Protein 7E9Y (pdb70)

Organism: Thermus thermophilus (strain ATCC 27634 / DSM 579 / HB8) (NCBI:txid300852)

Secondary structure (DSSP, 8-state):
--EEEEEEESSPTTSHHHHHHHHHHHHHHHHTTTSEEEEEE-TTSSS-GGGHHHHHHHTSSSEEE-BGGGGTTT-GGGGGSS--TTS--SHHHHHHHHHHSSHHHHHHHHHHTTTEEEEEEE------EEESS---SGGGGTT-EEE--SHHHHHHHHHTT-EEE---GGGHHHHHHTTSSS----EEEEEEGGGTEEEEEEEEEEEBTTS-EEEEEEEEEEEESS-S--PPPPSEEEEEEEEEE--TT--SSEEEEEEEEEEE---TT---GGGGGSS-EEEEEEEEEEETTEEEEEEEEEEEETTTTEEEEEEEETTSS-SS-GGGGTTT--GGG-B--GGGGGG-HHHHTTTT-EEEEEEEEETTS-EEEEEEEEEEETTEEEEEEEEEEES--TTSTTTTT-B-S-----EEEE-S-HHHHHHTTHHHH--EEEE--TT-S-SS-SS--EEEEEEHHHHHHS-HHHHHHHHHHHHHHHHHHHHHHHHHHHHHHHHHHHTT-EEEE--HHHHHHHHHHHHHHHHHHHTTSHHHHHHHHHHHHHHHHTTS--SGGGTT---

Structure (mmCIF, N/CA/C/O backbone):
data_7E9Y
#
_entry.id   7E9Y
#
_cell.length_a   102.217
_cell.length_b   104.983
_cell.length_c   138.748
_cell.angle_alpha   90.000
_cell.angle_beta   90.000
_cell.angle_gamma   90.000
#
_symmetry.space_group_name_H-M   'C 2 2 21'
#
loop_
_entity.id
_entity.type
_entity.pdbx_description
1 polymer 'Lactate-binding periplasmic protein TTHA0766,Lactate-binding periplasmic protein TTHA0766'
2 non-polymer 'CALCIUM ION'
3 non-polymer '(2S)-2-HYDROXYPROPANOIC ACID'
4 water water
#
loop_
_atom_site.group_PDB
_atom_site.id
_atom_site.type_symbol
_atom_site.label_atom_id
_atom_site.label_alt_id
_atom_site.label_comp_id
_atom_site.label_asym_id
_atom_site.label_entity_id
_atom_site.label_seq_id
_atom_site.pdbx_PDB_ins_code
_atom_site.Cartn_x
_atom_site.Cartn_y
_atom_site.Cartn_z
_atom_site.occupancy
_atom_site.B_iso_or_equiv
_atom_site.auth_seq_id
_atom_site.auth_comp_id
_atom_site.auth_asym_id
_atom_site.auth_atom_id
_atom_site.pdbx_PDB_model_num
ATOM 1 N N . ARG A 1 43 ? 3.114 -30.367 -23.293 1.00 41.58 11 ARG A N 1
ATOM 2 C CA . ARG A 1 43 ? 1.680 -30.639 -23.231 1.00 55.48 11 ARG A CA 1
ATOM 3 C C . ARG A 1 43 ? 0.909 -29.334 -23.464 1.00 50.44 11 ARG A C 1
ATOM 4 O O . ARG A 1 43 ? 1.091 -28.652 -24.493 1.00 46.63 11 ARG A O 1
ATOM 7 N N . ARG A 1 44 ? 0.038 -28.995 -22.513 1.00 50.97 12 ARG A N 1
ATOM 8 C CA . ARG A 1 44 ? -0.566 -27.675 -22.441 1.00 36.84 12 ARG A CA 1
ATOM 9 C C . ARG A 1 44 ? 0.252 -26.837 -21.456 1.00 40.09 12 ARG A C 1
ATOM 10 O O . ARG A 1 44 ? 0.619 -27.314 -20.378 1.00 36.25 12 ARG A O 1
ATOM 14 N N . TYR A 1 45 ? 0.588 -25.610 -21.850 1.00 27.41 13 TYR A N 1
ATOM 15 C CA . TYR A 1 45 ? 1.317 -24.681 -21.000 1.00 28.69 13 TYR A CA 1
ATOM 16 C C . TYR A 1 45 ? 0.341 -23.682 -20.384 1.00 23.10 13 TYR A C 1
ATOM 17 O O . TYR A 1 45 ? -0.564 -23.182 -21.063 1.00 23.00 13 TYR A O 1
ATOM 35 N N . ARG A 1 46 ? 0.464 -23.463 -19.083 1.00 19.30 14 ARG A N 1
ATOM 36 C CA . ARG A 1 46 ? -0.384 -22.521 -18.373 1.00 26.38 14 ARG A CA 1
ATOM 37 C C . ARG A 1 46 ? 0.503 -21.465 -17.736 1.00 27.29 14 ARG A C 1
ATOM 38 O O . ARG A 1 46 ? 1.429 -21.796 -16.979 1.00 23.57 14 ARG A O 1
ATOM 59 N N . TRP A 1 47 ? 0.204 -20.196 -18.011 1.00 18.90 15 TRP A N 1
ATOM 60 C CA . TRP A 1 47 ? 0.940 -19.067 -17.469 1.00 17.32 15 TRP A CA 1
ATOM 61 C C . TRP A 1 47 ? 0.012 -18.146 -16.691 1.00 16.17 15 TRP A C 1
ATOM 62 O O . TRP A 1 47 ? -0.969 -17.642 -17.244 1.00 19.88 15 TRP A O 1
ATOM 83 N N . ARG A 1 48 ? 0.341 -17.896 -15.423 1.00 15.94 16 ARG A N 1
ATOM 84 C CA . ARG A 1 48 ? -0.362 -16.893 -14.631 1.00 15.27 16 ARG A CA 1
ATOM 85 C C . ARG A 1 48 ? 0.223 -15.512 -14.957 1.00 13.89 16 ARG A C 1
ATOM 86 O O . ARG A 1 48 ? 1.440 -15.306 -14.870 1.00 14.66 16 ARG A O 1
ATOM 107 N N . ILE A 1 49 ? -0.630 -14.581 -15.387 1.00 12.81 17 ILE A N 1
ATOM 108 C CA . ILE A 1 49 ? -0.185 -13.233 -15.750 1.00 16.02 17 ILE A CA 1
ATOM 109 C C . ILE A 1 49 ? -1.116 -12.228 -15.091 1.00 10.00 17 ILE A C 1
ATOM 110 O O . ILE A 1 49 ? -2.332 -12.286 -15.279 1.00 13.01 17 ILE A O 1
ATOM 126 N N . GLN A 1 50 ? -0.553 -11.350 -14.292 1.00 10.75 18 GLN A N 1
ATOM 127 C CA . GLN A 1 50 ? -1.297 -10.282 -13.647 1.00 12.81 18 GLN A CA 1
ATOM 128 C C . GLN A 1 50 ? -1.054 -9.012 -14.439 1.00 9.23 18 GLN A C 1
ATOM 129 O O . GLN A 1 50 ? 0.051 -8.789 -14.924 1.00 9.57 18 GLN A O 1
ATOM 143 N N . THR A 1 51 ? -2.077 -8.181 -14.552 1.00 10.79 19 THR A N 1
ATOM 144 C CA . THR A 1 51 ? -1.982 -6.914 -15.249 1.00 11.84 19 THR A CA 1
ATOM 145 C C . THR A 1 51 ? -2.069 -5.749 -14.270 1.00 9.37 19 THR A C 1
ATOM 146 O O . THR A 1 51 ? -2.606 -5.864 -13.166 1.00 10.66 19 THR A O 1
ATOM 157 N N . ALA A 1 52 ? -1.528 -4.616 -14.719 1.00 8.95 20 ALA A N 1
ATOM 158 C CA . ALA A 1 52 ? -1.632 -3.359 -13.995 1.00 11.07 20 ALA A CA 1
ATOM 159 C C . ALA A 1 52 ? -3.066 -2.844 -13.955 1.00 9.78 20 ALA A C 1
ATOM 160 O O . ALA A 1 52 ? -3.394 -2.036 -13.093 1.00 13.01 20 ALA A O 1
ATOM 167 N N . TRP A 1 53 ? -3.934 -3.336 -14.829 1.00 5.81 21 TRP A N 1
ATOM 168 C CA . TRP A 1 53 ? -5.316 -2.897 -14.855 1.00 13.66 21 TRP A CA 1
ATOM 169 C C . TRP A 1 53 ? -6.139 -3.503 -13.712 1.00 11.95 21 TRP A C 1
ATOM 170 O O . TRP A 1 53 ? -6.105 -4.717 -13.486 1.00 11.46 21 TRP A O 1
ATOM 191 N N . ASP A 1 54 ? -6.930 -2.662 -13.045 1.00 12.33 22 ASP A N 1
ATOM 192 C CA . ASP A 1 54 ? -7.886 -3.106 -12.033 1.00 13.89 22 ASP A CA 1
ATOM 193 C C . ASP A 1 54 ? -9.110 -3.724 -12.697 1.00 16.32 22 ASP A C 1
ATOM 194 O O . ASP A 1 54 ? -9.477 -3.367 -13.823 1.00 12.98 22 ASP A O 1
ATOM 203 N N . ALA A 1 55 ? -9.705 -4.702 -12.021 1.00 18.50 23 ALA A N 1
ATOM 204 C CA . ALA A 1 55 ? -10.963 -5.269 -12.483 1.00 25.16 23 ALA A CA 1
ATOM 205 C C . ALA A 1 55 ? -12.007 -4.168 -12.583 1.00 24.42 23 ALA A C 1
ATOM 206 O O . ALA A 1 55 ? -12.015 -3.212 -11.810 1.00 27.73 23 ALA A O 1
ATOM 213 N N . GLY A 1 56 ? -12.881 -4.279 -13.564 1.00 30.56 24 GLY A N 1
ATOM 214 C CA . GLY A 1 56 ? -13.831 -3.198 -13.704 1.00 32.03 24 GLY A CA 1
ATOM 215 C C . GLY A 1 56 ? -13.270 -1.977 -14.384 1.00 26.37 24 GLY A C 1
ATOM 216 O O . GLY A 1 56 ? -13.849 -0.891 -14.273 1.00 35.67 24 GLY A O 1
ATOM 220 N N . THR A 1 57 ? -12.147 -2.111 -15.071 1.00 20.06 25 THR A N 1
ATOM 221 C CA . THR A 1 57 ? -11.753 -1.127 -16.060 1.00 24.54 25 THR A CA 1
ATOM 222 C C . THR A 1 57 ? -11.914 -1.703 -17.457 1.00 15.05 25 THR A C 1
ATOM 223 O O . THR A 1 57 ? -11.934 -2.923 -17.665 1.00 12.62 25 THR A O 1
ATOM 234 N N . VAL A 1 58 ? -12.051 -0.785 -18.412 1.00 18.71 26 VAL A N 1
ATOM 235 C CA . VAL A 1 58 ? -11.993 -1.141 -19.827 1.00 18.26 26 VAL A CA 1
ATOM 236 C C . VAL A 1 58 ? -10.743 -1.955 -20.084 1.00 14.10 26 VAL A C 1
ATOM 237 O O . VAL A 1 58 ? -10.749 -2.934 -20.841 1.00 13.96 26 VAL A O 1
ATOM 250 N N . GLY A 1 59 ? -9.646 -1.551 -19.444 1.00 15.11 27 GLY A N 1
ATOM 251 C CA . GLY A 1 59 ? -8.377 -2.218 -19.663 1.00 14.84 27 GLY A CA 1
ATOM 252 C C . GLY A 1 59 ? -8.437 -3.691 -19.326 1.00 12.24 27 GLY A C 1
ATOM 253 O O . GLY A 1 59 ? -7.987 -4.542 -20.101 1.00 9.53 27 GLY A O 1
ATOM 257 N N . TYR A 1 60 ? -8.995 -4.017 -18.161 1.00 13.94 28 TYR A N 1
ATOM 258 C CA . TYR A 1 60 ? -8.997 -5.416 -17.752 1.00 13.49 28 TYR A CA 1
ATOM 259 C C . TYR A 1 60 ? -9.855 -6.257 -18.694 1.00 14.08 28 TYR A C 1
ATOM 260 O O . TYR A 1 60 ? -9.495 -7.394 -19.029 1.00 10.10 28 TYR A O 1
ATOM 278 N N . SER A 1 61 ? -11.000 -5.723 -19.120 1.00 11.98 29 SER A N 1
ATOM 279 C CA . SER A 1 61 ? -11.853 -6.461 -20.059 1.00 16.14 29 SER A CA 1
ATOM 280 C C . SER A 1 61 ? -11.100 -6.799 -21.329 1.00 17.46 29 SER A C 1
ATOM 281 O O . SER A 1 61 ? -11.174 -7.931 -21.823 1.00 14.33 29 SER A O 1
ATOM 289 N N . LEU A 1 62 ? -10.348 -5.832 -21.862 1.00 14.05 30 LEU A N 1
ATOM 290 C CA . LEU A 1 62 ? -9.557 -6.120 -23.058 1.00 13.53 30 LEU A CA 1
ATOM 291 C C . LEU A 1 62 ? -8.500 -7.186 -22.781 1.00 11.15 30 LEU A C 1
ATOM 292 O O . LEU A 1 62 ? -8.284 -8.065 -23.607 1.00 9.55 30 LEU A O 1
ATOM 308 N N . PHE A 1 63 ? -7.798 -7.083 -21.635 1.00 11.55 31 PHE A N 1
ATOM 309 C CA . PHE A 1 63 ? -6.788 -8.073 -21.219 1.00 10.01 31 PHE A CA 1
ATOM 310 C C . PHE A 1 63 ? -7.407 -9.461 -21.091 1.00 12.53 31 PHE A C 1
ATOM 311 O O . PHE A 1 63 ? -6.819 -10.461 -21.525 1.00 12.76 31 PHE A O 1
ATOM 328 N N . GLN A 1 64 ? -8.619 -9.543 -20.553 1.00 14.12 32 GLN A N 1
ATOM 329 C CA . GLN A 1 64 ? -9.260 -10.845 -20.417 1.00 15.13 32 GLN A CA 1
ATOM 330 C C . GLN A 1 64 ? -9.518 -11.467 -21.782 1.00 15.29 32 GLN A C 1
ATOM 331 O O . GLN A 1 64 ? -9.327 -12.676 -21.965 1.00 16.58 32 GLN A O 1
ATOM 345 N N . LYS A 1 65 ? -9.939 -10.647 -22.762 1.00 12.98 33 LYS A N 1
ATOM 346 C CA . LYS A 1 65 ? -10.157 -11.141 -24.116 1.00 12.83 33 LYS A CA 1
ATOM 347 C C . LYS A 1 65 ? -8.856 -11.562 -24.768 1.00 17.66 33 LYS A C 1
ATOM 348 O O . LYS A 1 65 ? -8.836 -12.528 -25.544 1.00 13.24 33 LYS A O 1
ATOM 367 N N . PHE A 1 66 ? -7.752 -10.890 -24.443 1.00 11.96 34 PHE A N 1
ATOM 368 C CA . PHE A 1 66 ? -6.467 -11.343 -24.957 1.00 13.95 34 PHE A CA 1
ATOM 369 C C . PHE A 1 66 ? -6.177 -12.788 -24.578 1.00 17.53 34 PHE A C 1
ATOM 370 O O . PHE A 1 66 ? -5.646 -13.557 -25.394 1.00 15.68 34 PHE A O 1
ATOM 387 N N . THR A 1 67 ? -6.485 -13.182 -23.340 1.00 11.74 35 THR A N 1
ATOM 388 C CA . THR A 1 67 ? -6.202 -14.565 -22.960 1.00 16.91 35 THR A CA 1
ATOM 389 C C . THR A 1 67 ? -6.986 -15.551 -23.827 1.00 14.23 35 THR A C 1
ATOM 390 O O . THR A 1 67 ? -6.496 -16.639 -24.148 1.00 14.85 35 THR A O 1
ATOM 401 N N . GLU A 1 68 ? -8.165 -15.179 -24.271 1.00 18.48 36 GLU A N 1
ATOM 402 C CA . GLU A 1 68 ? -8.874 -16.080 -25.176 1.00 17.08 36 GLU A CA 1
ATOM 403 C C . GLU A 1 68 ? -8.257 -16.084 -26.566 1.00 16.98 36 GLU A C 1
ATOM 404 O O . GLU A 1 68 ? -8.242 -17.125 -27.222 1.00 15.96 36 GLU A O 1
ATOM 416 N N . ARG A 1 69 ? -7.748 -14.945 -27.037 1.00 15.37 37 ARG A N 1
ATOM 417 C CA . ARG A 1 69 ? -7.102 -14.911 -28.340 1.00 14.54 37 ARG A CA 1
ATOM 418 C C . ARG A 1 69 ? -5.867 -15.806 -28.363 1.00 13.36 37 ARG A C 1
ATOM 419 O O . ARG A 1 69 ? -5.596 -16.460 -29.374 1.00 14.62 37 ARG A O 1
ATOM 440 N N . VAL A 1 70 ? -5.133 -15.874 -27.249 1.00 10.90 38 VAL A N 1
ATOM 441 C CA . VAL A 1 70 ? -3.882 -16.630 -27.203 1.00 11.53 38 VAL A CA 1
ATOM 442 C C . VAL A 1 70 ? -4.159 -18.125 -27.296 1.00 18.65 38 VAL A C 1
ATOM 443 O O . VAL A 1 70 ? -3.409 -18.875 -27.939 1.00 16.41 38 VAL A O 1
ATOM 456 N N . LYS A 1 71 ? -5.219 -18.579 -26.620 1.00 16.69 39 LYS A N 1
ATOM 457 C CA . LYS A 1 71 ? -5.652 -19.964 -26.716 1.00 23.28 39 LYS A CA 1
ATOM 458 C C . LYS A 1 71 ? -6.046 -20.304 -28.148 1.00 20.00 39 LYS A C 1
ATOM 459 O O . LYS A 1 71 ? -5.626 -21.329 -28.695 1.00 18.48 39 LYS A O 1
ATOM 478 N N . GLU A 1 72 ? -6.843 -19.440 -28.776 1.00 16.35 40 GLU A N 1
ATOM 479 C CA . GLU A 1 72 ? -7.190 -19.626 -30.174 1.00 20.47 40 GLU A CA 1
ATOM 480 C C . GLU A 1 72 ? -5.937 -19.708 -31.046 1.00 13.88 40 GLU A C 1
ATOM 481 O O . GLU A 1 72 ? -5.753 -20.659 -31.804 1.00 18.06 40 GLU A O 1
ATOM 493 N N . LEU A 1 73 ? -5.033 -18.759 -30.913 1.00 13.96 41 LEU A N 1
ATOM 494 C CA . LEU A 1 73 ? -3.886 -18.750 -31.808 1.00 11.82 41 LEU A CA 1
ATOM 495 C C . LEU A 1 73 ? -2.927 -19.901 -31.565 1.00 20.72 41 LEU A C 1
ATOM 496 O O . LEU A 1 73 ? -2.115 -20.175 -32.443 1.00 14.18 41 LEU A O 1
ATOM 512 N N . THR A 1 74 ? -2.931 -20.525 -30.379 1.00 15.03 42 THR A N 1
ATOM 513 C CA . THR A 1 74 ? -2.044 -21.647 -30.109 1.00 16.31 42 THR A CA 1
ATOM 514 C C . THR A 1 74 ? -2.775 -22.990 -30.075 1.00 17.07 42 THR A C 1
ATOM 515 O O . THR A 1 74 ? -2.205 -23.979 -29.618 1.00 17.04 42 THR A O 1
ATOM 526 N N . ASP A 1 75 ? -4.041 -23.036 -30.464 1.00 21.51 43 ASP A N 1
ATOM 527 C CA . ASP A 1 75 ? -4.783 -24.298 -30.486 1.00 21.15 43 ASP A CA 1
ATOM 528 C C . ASP A 1 75 ? -4.897 -24.898 -29.090 1.00 22.93 43 ASP A C 1
ATOM 529 O O . ASP A 1 75 ? -4.790 -26.110 -28.918 1.00 23.21 43 ASP A O 1
ATOM 538 N N . GLY A 1 76 ? -5.094 -24.043 -28.086 1.00 18.14 44 GLY A N 1
ATOM 539 C CA . GLY A 1 76 ? -5.195 -24.476 -26.714 1.00 19.94 44 GLY A CA 1
ATOM 540 C C . GLY A 1 76 ? -3.881 -24.835 -26.056 1.00 19.77 44 GLY A C 1
ATOM 541 O O . GLY A 1 76 ? -3.874 -25.210 -24.886 1.00 26.28 44 GLY A O 1
ATOM 545 N N . GLN A 1 77 ? -2.763 -24.701 -26.744 1.00 16.29 45 GLN A N 1
ATOM 546 C CA . GLN A 1 77 ? -1.538 -25.221 -26.160 1.00 17.57 45 GLN A CA 1
ATOM 547 C C . GLN A 1 77 ? -0.907 -24.272 -25.157 1.00 21.14 45 GLN A C 1
ATOM 548 O O . GLN A 1 77 ? -0.160 -24.720 -24.279 1.00 18.65 45 GLN A O 1
ATOM 562 N N . LEU A 1 78 ? -1.126 -22.969 -25.308 1.00 18.02 46 LEU A N 1
ATOM 563 C CA . LEU A 1 78 ? -0.675 -21.975 -24.350 1.00 16.87 46 LEU A CA 1
ATOM 564 C C . LEU A 1 78 ? -1.912 -21.313 -23.781 1.00 17.95 46 LEU A C 1
ATOM 565 O O . LEU A 1 78 ? -2.721 -20.759 -24.529 1.00 18.59 46 LEU A O 1
ATOM 581 N N . GLU A 1 79 ? -2.071 -21.390 -22.467 1.00 18.18 47 GLU A N 1
ATOM 582 C CA . GLU A 1 79 ? -3.185 -20.748 -21.791 1.00 17.17 47 GLU A CA 1
ATOM 583 C C . GLU A 1 79 ? -2.638 -19.713 -20.830 1.00 16.41 47 GLU A C 1
ATOM 584 O O . GLU A 1 79 ? -1.662 -19.960 -20.122 1.00 19.83 47 GLU A O 1
ATOM 596 N N . V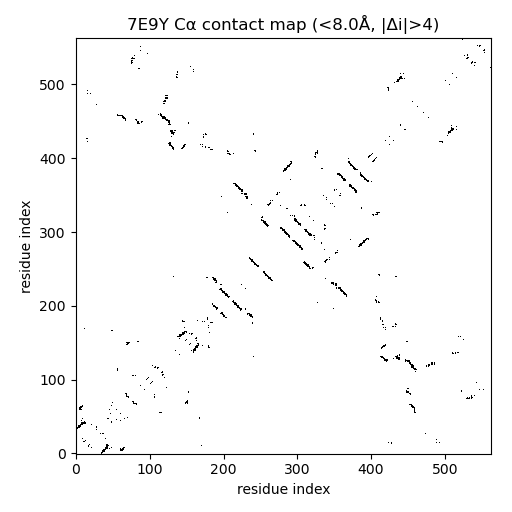AL A 1 80 ? -3.269 -18.555 -20.815 1.00 15.69 48 VAL A N 1
ATOM 597 C CA . VAL A 1 80 ? -2.892 -17.464 -19.946 1.00 16.00 48 VAL A CA 1
ATOM 598 C C . VAL A 1 80 ? -4.031 -17.336 -18.972 1.00 16.59 48 VAL A C 1
ATOM 599 O O . VAL A 1 80 ? -5.180 -17.136 -19.384 1.00 18.35 48 VAL A O 1
ATOM 612 N N . GLN A 1 81 ? -3.727 -17.523 -17.694 1.00 14.26 49 GLN A N 1
ATOM 613 C CA . GLN A 1 81 ? -4.680 -17.313 -16.621 1.00 18.54 49 GLN A CA 1
ATOM 614 C C . GLN A 1 81 ? -4.583 -15.849 -16.206 1.00 12.25 49 GLN A C 1
ATOM 615 O O . GLN A 1 81 ? -3.526 -15.431 -15.700 1.00 11.65 49 GLN A O 1
ATOM 629 N N . PRO A 1 82 ? -5.616 -15.030 -16.400 1.00 17.79 50 PRO A N 1
ATOM 630 C CA . PRO A 1 82 ? -5.484 -13.592 -16.138 1.00 13.04 50 PRO A CA 1
ATOM 631 C C . PRO A 1 82 ? -5.826 -13.223 -14.714 1.00 14.69 50 PRO A C 1
ATOM 632 O O . PRO A 1 82 ? -6.770 -13.733 -14.122 1.00 17.46 50 PRO A O 1
ATOM 643 N N . PHE A 1 83 ? -5.096 -12.234 -14.209 1.00 14.42 51 PHE A N 1
ATOM 644 C CA . PHE A 1 83 ? -5.353 -11.724 -12.884 1.00 17.73 51 PHE A CA 1
ATOM 645 C C . PHE A 1 83 ? -5.380 -10.201 -12.853 1.00 17.95 51 PHE A C 1
ATOM 646 O O . PHE A 1 83 ? -4.423 -9.542 -13.324 1.00 10.43 51 PHE A O 1
ATOM 663 N N . PRO A 1 84 ? -6.434 -9.609 -12.291 1.00 14.34 52 PRO A N 1
ATOM 664 C CA . PRO A 1 84 ? -6.470 -8.157 -12.126 1.00 12.94 52 PRO A CA 1
ATOM 665 C C . PRO A 1 84 ? -5.437 -7.685 -11.114 1.00 10.32 52 PRO A C 1
ATOM 666 O O . PRO A 1 84 ? -4.817 -8.463 -10.380 1.00 10.08 52 PRO A O 1
ATOM 677 N N . ALA A 1 85 ? -5.228 -6.380 -11.120 1.00 11.97 53 ALA A N 1
ATOM 678 C CA . ALA A 1 85 ? -4.220 -5.785 -10.250 1.00 12.92 53 ALA A CA 1
ATOM 679 C C . ALA A 1 85 ? -4.480 -6.132 -8.789 1.00 16.56 53 ALA A C 1
ATOM 680 O O . ALA A 1 85 ? -5.619 -6.083 -8.304 1.00 17.02 53 ALA A O 1
ATOM 687 N N . GLY A 1 86 ? -3.405 -6.502 -8.102 1.00 19.48 54 GLY A N 1
ATOM 688 C CA . GLY A 1 86 ? -3.466 -6.884 -6.709 1.00 18.87 54 GLY A CA 1
ATOM 689 C C . GLY A 1 86 ? -3.919 -8.308 -6.417 1.00 18.44 54 GLY A C 1
ATOM 690 O O . GLY A 1 86 ? -3.792 -8.756 -5.282 1.00 20.27 54 GLY A O 1
ATOM 694 N N . ALA A 1 87 ? -4.404 -9.061 -7.389 1.00 20.40 55 ALA A N 1
ATOM 695 C CA . ALA A 1 87 ? -5.013 -10.336 -7.036 1.00 15.02 55 ALA A CA 1
ATOM 696 C C . ALA A 1 87 ? -3.985 -11.368 -6.584 1.00 13.55 55 ALA A C 1
ATOM 697 O O . ALA A 1 87 ? -4.314 -12.270 -5.806 1.00 18.24 55 ALA A O 1
ATOM 704 N N . VAL A 1 88 ? -2.762 -11.269 -7.060 1.00 13.03 56 VAL A N 1
ATOM 705 C CA . VAL A 1 88 ? -1.694 -12.193 -6.709 1.00 11.55 56 VAL A CA 1
ATOM 706 C C . VAL A 1 88 ? -0.611 -11.491 -5.900 1.00 19.18 56 VAL A C 1
ATOM 707 O O . VAL A 1 88 ? -0.132 -12.021 -4.894 1.00 17.82 56 VAL A O 1
ATOM 720 N N . VAL A 1 89 ? -0.164 -10.326 -6.362 1.00 13.56 57 VAL A N 1
ATOM 721 C CA . VAL A 1 89 ? 0.790 -9.496 -5.631 1.00 10.35 57 VAL A CA 1
ATOM 722 C C . VAL A 1 89 ? 0.404 -8.062 -5.923 1.00 10.13 57 VAL A C 1
ATOM 723 O O . VAL A 1 89 ? -0.343 -7.794 -6.856 1.00 13.06 57 VAL A O 1
ATOM 736 N N . GLY A 1 90 ? 0.863 -7.145 -5.074 1.00 13.75 58 GLY A N 1
ATOM 737 C CA . GLY A 1 90 ? 0.728 -5.733 -5.376 1.00 16.89 58 GLY A CA 1
ATOM 738 C C . GLY A 1 90 ? 1.290 -5.388 -6.747 1.00 18.61 58 GLY A C 1
ATOM 739 O O . GLY A 1 90 ? 2.219 -6.031 -7.256 1.00 13.12 58 GLY A O 1
ATOM 743 N N . THR A 1 91 ? 0.713 -4.350 -7.352 1.00 13.22 59 THR A N 1
ATOM 744 C CA . THR A 1 91 ? 1.119 -3.937 -8.696 1.00 10.96 59 THR A CA 1
ATOM 745 C C . THR A 1 91 ? 2.624 -3.730 -8.788 1.00 12.89 59 THR A C 1
ATOM 746 O O . THR A 1 91 ? 3.289 -4.278 -9.681 1.00 13.74 59 THR A O 1
ATOM 757 N N . PHE A 1 92 ? 3.183 -2.931 -7.882 1.00 8.80 60 PHE A N 1
ATOM 758 C CA . PHE A 1 92 ? 4.609 -2.636 -7.944 1.00 12.94 60 PHE A CA 1
ATOM 759 C C . PHE A 1 92 ? 5.471 -3.797 -7.477 1.00 13.50 60 PHE A C 1
ATOM 760 O O . PHE A 1 92 ? 6.695 -3.724 -7.587 1.00 17.26 60 PHE A O 1
ATOM 777 N N . ASP A 1 93 ? 4.871 -4.881 -6.995 1.00 18.00 61 ASP A N 1
ATOM 778 C CA . ASP A 1 93 ? 5.619 -6.072 -6.629 1.00 14.52 61 ASP A CA 1
ATOM 779 C C . ASP A 1 93 ? 5.652 -7.106 -7.743 1.00 18.44 61 ASP A C 1
ATOM 780 O O . ASP A 1 93 ? 6.228 -8.193 -7.551 1.00 12.94 61 ASP A O 1
ATOM 789 N N . MET A 1 94 ? 5.032 -6.805 -8.890 1.00 12.31 62 MET A N 1
ATOM 790 C CA . MET A 1 94 ? 4.968 -7.769 -9.990 1.00 15.74 62 MET A CA 1
ATOM 791 C C . MET A 1 94 ? 6.358 -8.110 -10.506 1.00 11.92 62 MET A C 1
ATOM 792 O O . MET A 1 94 ? 6.638 -9.259 -10.842 1.00 15.04 62 MET A O 1
ATOM 806 N N . PHE A 1 95 ? 7.241 -7.117 -10.580 1.00 16.18 63 PHE A N 1
ATOM 807 C CA . PHE A 1 95 ? 8.579 -7.332 -11.121 1.00 14.31 63 PHE A CA 1
ATOM 808 C C . PHE A 1 95 ? 9.301 -8.431 -10.357 1.00 19.34 63 PHE A C 1
ATOM 809 O O . PHE A 1 95 ? 9.827 -9.382 -10.956 1.00 12.87 63 PHE A O 1
ATOM 826 N N . ASP A 1 96 ? 9.318 -8.336 -9.030 1.00 16.38 64 ASP A N 1
ATOM 827 C CA . ASP A 1 96 ? 10.000 -9.375 -8.262 1.00 20.34 64 ASP A CA 1
ATOM 828 C C . ASP A 1 96 ? 9.248 -10.691 -8.304 1.00 12.63 64 ASP A C 1
ATOM 829 O O . ASP A 1 96 ? 9.877 -11.753 -8.312 1.00 16.92 64 ASP A O 1
ATOM 838 N N . ALA A 1 97 ? 7.908 -10.643 -8.356 1.00 16.27 65 ALA A N 1
ATOM 839 C CA . ALA A 1 97 ? 7.112 -11.860 -8.474 1.00 12.92 65 ALA A CA 1
ATOM 840 C C . ALA A 1 97 ? 7.403 -12.604 -9.767 1.00 18.00 65 ALA A C 1
ATOM 841 O O . ALA A 1 97 ? 7.449 -13.839 -9.780 1.00 14.49 65 ALA A O 1
ATOM 848 N N . VAL A 1 98 ? 7.543 -11.889 -10.881 1.00 13.25 66 VAL A N 1
ATOM 849 C CA . VAL A 1 98 ? 7.829 -12.591 -12.130 1.00 15.18 66 VAL A CA 1
ATOM 850 C C . VAL A 1 98 ? 9.264 -13.100 -12.137 1.00 12.29 66 VAL A C 1
ATOM 851 O O . VAL A 1 98 ? 9.541 -14.214 -12.589 1.00 16.75 66 VAL A O 1
ATOM 864 N N . LYS A 1 99 ? 10.203 -12.268 -11.698 1.00 17.27 67 LYS A N 1
ATOM 865 C CA . LYS A 1 99 ? 11.602 -12.667 -11.633 1.00 17.72 67 LYS A CA 1
ATOM 866 C C . LYS A 1 99 ? 11.768 -13.966 -10.844 1.00 19.21 67 LYS A C 1
ATOM 867 O O . LYS A 1 99 ? 12.499 -14.863 -11.270 1.00 18.01 67 LYS A O 1
ATOM 886 N N . THR A 1 100 ? 11.045 -14.118 -9.724 1.00 19.40 68 THR A N 1
ATOM 887 C CA . THR A 1 100 ? 11.201 -15.322 -8.918 1.00 22.04 68 THR A CA 1
ATOM 888 C C . THR A 1 100 ? 10.310 -16.463 -9.362 1.00 21.41 68 THR A C 1
ATOM 889 O O . THR A 1 100 ? 10.480 -17.577 -8.860 1.00 24.13 68 THR A O 1
ATOM 900 N N . GLY A 1 101 ? 9.316 -16.208 -10.210 1.00 23.71 69 GLY A N 1
ATOM 901 C CA . GLY A 1 101 ? 8.427 -17.242 -10.694 1.00 17.08 69 GLY A CA 1
ATOM 902 C C . GLY A 1 101 ? 7.119 -17.388 -9.945 1.00 22.96 69 GLY A C 1
ATOM 903 O O . GLY A 1 101 ? 6.314 -18.249 -10.313 1.00 18.13 69 GLY A O 1
ATOM 907 N N . VAL A 1 102 ? 6.870 -16.582 -8.904 1.00 20.98 70 VAL A N 1
ATOM 908 C CA . VAL A 1 102 ? 5.542 -16.592 -8.291 1.00 18.40 70 VAL A CA 1
ATOM 909 C C . VAL A 1 102 ? 4.472 -16.325 -9.342 1.00 19.10 70 VAL A C 1
ATOM 910 O O . VAL A 1 102 ? 3.376 -16.914 -9.319 1.00 16.83 70 VAL A O 1
ATOM 923 N N . LEU A 1 103 ? 4.750 -15.381 -10.234 1.00 15.84 71 LEU A N 1
ATOM 924 C CA . LEU A 1 103 ? 3.995 -15.150 -11.450 1.00 16.03 71 LEU A CA 1
ATOM 925 C C . LEU A 1 103 ? 4.821 -15.647 -12.623 1.00 12.02 71 LEU A C 1
ATOM 926 O O . LEU A 1 103 ? 6.048 -15.528 -12.629 1.00 17.89 71 LEU A O 1
ATOM 942 N N . ASP A 1 104 ? 4.150 -16.163 -13.640 1.00 12.11 72 ASP A N 1
ATOM 943 C CA . ASP A 1 104 ? 4.849 -16.472 -14.879 1.00 9.87 72 ASP A CA 1
ATOM 944 C C . ASP A 1 104 ? 5.074 -15.235 -15.742 1.00 12.14 72 ASP A C 1
ATOM 945 O O . ASP A 1 104 ? 6.045 -15.193 -16.513 1.00 14.14 72 ASP A O 1
ATOM 954 N N . GLY A 1 105 ? 4.211 -14.222 -15.645 1.00 13.26 73 GLY A N 1
ATOM 955 C CA . GLY A 1 105 ? 4.370 -13.051 -16.498 1.00 14.84 73 GLY A CA 1
ATOM 956 C C . GLY A 1 105 ? 3.602 -11.878 -15.944 1.00 14.48 73 GLY A C 1
ATOM 957 O O . GLY A 1 105 ? 2.845 -12.010 -14.978 1.00 14.27 73 GLY A O 1
ATOM 961 N N . MET A 1 106 ? 3.833 -10.711 -16.547 1.00 11.95 74 MET A N 1
ATOM 962 C CA . MET A 1 106 ? 3.076 -9.530 -16.173 1.00 14.28 74 MET A CA 1
ATOM 963 C C . MET A 1 106 ? 2.723 -8.672 -17.388 1.00 13.02 74 MET A C 1
ATOM 964 O O . MET A 1 106 ? 3.387 -8.705 -18.424 1.00 8.26 74 MET A O 1
ATOM 978 N N . ASN A 1 107 ? 1.688 -7.848 -17.194 1.00 12.84 75 ASN A N 1
ATOM 979 C CA . ASN A 1 107 ? 1.224 -6.854 -18.158 1.00 8.70 75 ASN A CA 1
ATOM 980 C C . ASN A 1 107 ? 1.250 -5.489 -17.462 1.00 10.97 75 ASN A C 1
ATOM 981 O O . ASN A 1 107 ? 0.203 -4.909 -17.157 1.00 7.95 75 ASN A O 1
ATOM 992 N N . PRO A 1 108 ? 2.459 -4.949 -17.168 1.00 9.21 76 PRO A N 1
ATOM 993 C CA . PRO A 1 108 ? 2.555 -3.679 -16.424 1.00 8.25 76 PRO A CA 1
ATOM 994 C C . PRO A 1 108 ? 2.648 -2.455 -17.322 1.00 11.77 76 PRO A C 1
ATOM 995 O O . PRO A 1 108 ? 2.736 -2.591 -18.548 1.00 9.92 76 PRO A O 1
ATOM 1006 N N . PHE A 1 109 ? 2.679 -1.265 -16.712 1.00 9.09 77 PHE A N 1
ATOM 1007 C CA . PHE A 1 109 ? 3.187 -0.069 -17.378 1.00 9.51 77 PHE A CA 1
ATOM 1008 C C . PHE A 1 109 ? 4.691 -0.056 -17.184 1.00 9.57 77 PHE A C 1
ATOM 1009 O O . PHE A 1 109 ? 5.175 -0.132 -16.045 1.00 11.46 77 PHE A O 1
ATOM 1026 N N . THR A 1 110 ? 5.432 -0.018 -18.285 1.00 11.31 78 THR A N 1
ATOM 1027 C CA . THR A 1 110 ? 6.814 -0.493 -18.234 1.00 8.85 78 THR A CA 1
ATOM 1028 C C . THR A 1 110 ? 7.674 0.394 -17.337 1.00 10.02 78 THR A C 1
ATOM 1029 O O . THR A 1 110 ? 8.653 -0.078 -16.743 1.00 11.05 78 THR A O 1
ATOM 1040 N N . LEU A 1 111 ? 7.346 1.687 -17.265 1.00 7.17 79 LEU A N 1
ATOM 1041 C CA . LEU A 1 111 ? 8.180 2.648 -16.554 1.00 16.17 79 LEU A CA 1
ATOM 1042 C C . LEU A 1 111 ? 7.999 2.553 -15.051 1.00 13.49 79 LEU A C 1
ATOM 1043 O O . LEU A 1 111 ? 8.643 3.316 -14.318 1.00 16.59 79 LEU A O 1
ATOM 1059 N N . TYR A 1 112 ? 7.134 1.659 -14.583 1.00 8.09 80 TYR A N 1
ATOM 1060 C CA . TYR A 1 112 ? 7.069 1.399 -13.152 1.00 13.58 80 TYR A CA 1
ATOM 1061 C C . TYR A 1 112 ? 8.409 0.883 -12.617 1.00 14.14 80 TYR A C 1
ATOM 1062 O O . TYR A 1 112 ? 8.663 0.980 -11.415 1.00 13.85 80 TYR A O 1
ATOM 1080 N N . TRP A 1 113 ? 9.269 0.323 -13.473 1.00 12.01 81 TRP A N 1
ATOM 1081 C CA . TRP A 1 113 ? 10.545 -0.244 -13.023 1.00 13.89 81 TRP A CA 1
ATOM 1082 C C . TRP A 1 113 ? 11.671 0.783 -13.079 1.00 13.12 81 TRP A C 1
ATOM 1083 O O . TRP A 1 113 ? 12.842 0.416 -12.954 1.00 13.17 81 TRP A O 1
ATOM 1104 N N . ALA A 1 114 ? 11.331 2.068 -13.211 1.00 10.34 82 ALA A N 1
ATOM 1105 C CA . ALA A 1 114 ? 12.348 3.088 -13.456 1.00 13.34 82 ALA A CA 1
ATOM 1106 C C . ALA A 1 114 ? 13.397 3.162 -12.350 1.00 16.58 82 ALA A C 1
ATOM 1107 O O . ALA A 1 114 ? 14.556 3.490 -12.626 1.00 13.84 82 ALA A O 1
ATOM 1114 N N . GLY A 1 115 ? 12.991 2.928 -11.098 1.00 21.71 83 GLY A N 1
ATOM 1115 C CA . GLY A 1 115 ? 13.903 2.993 -9.967 1.00 23.46 83 GLY A CA 1
ATOM 1116 C C . GLY A 1 115 ? 14.968 1.919 -9.945 1.00 20.77 83 GLY A C 1
ATOM 1117 O O . GLY A 1 115 ? 16.043 2.150 -9.401 1.00 33.86 83 GLY A O 1
ATOM 1121 N N . ARG A 1 116 ? 14.698 0.749 -10.518 1.00 18.62 84 ARG A N 1
ATOM 1122 C CA . ARG A 1 116 ? 15.658 -0.335 -10.542 1.00 18.93 84 ARG A CA 1
ATOM 1123 C C . ARG A 1 116 ? 16.184 -0.661 -11.930 1.00 24.22 84 ARG A C 1
ATOM 1124 O O . ARG A 1 116 ? 17.170 -1.401 -12.031 1.00 22.26 84 ARG A O 1
ATOM 1145 N N . MET A 1 117 ? 15.551 -0.162 -12.995 1.00 16.03 85 MET A N 1
ATOM 1146 C CA . MET A 1 117 ? 16.061 -0.334 -14.355 1.00 15.81 85 MET A CA 1
ATOM 1147 C C . MET A 1 117 ? 15.903 0.976 -15.111 1.00 14.06 85 MET A C 1
ATOM 1148 O O . MET A 1 117 ? 14.853 1.236 -15.711 1.00 14.69 85 MET A O 1
ATOM 1162 N N . PRO A 1 118 ? 16.911 1.844 -15.086 1.00 19.03 86 PRO A N 1
ATOM 1163 C CA . PRO A 1 118 ? 16.722 3.161 -15.705 1.00 12.67 86 PRO A CA 1
ATOM 1164 C C . PRO A 1 118 ? 16.251 3.096 -17.163 1.00 12.85 86 PRO A C 1
ATOM 1165 O O . PRO A 1 118 ? 15.584 4.030 -17.641 1.00 12.71 86 PRO A O 1
ATOM 1176 N N . VAL A 1 119 ? 16.592 2.037 -17.894 1.00 10.38 87 VAL A N 1
ATOM 1177 C CA . VAL A 1 119 ? 16.217 2.021 -19.297 1.00 14.25 87 VAL A CA 1
ATOM 1178 C C . VAL A 1 119 ? 14.706 2.069 -19.414 1.00 9.29 87 VAL A C 1
ATOM 1179 O O . VAL A 1 119 ? 14.174 2.595 -20.396 1.00 10.77 87 VAL A O 1
ATOM 1192 N N . THR A 1 120 ? 13.979 1.558 -18.419 1.00 8.18 88 THR A N 1
ATOM 1193 C CA . THR A 1 120 ? 12.522 1.478 -18.587 1.00 8.65 88 THR A CA 1
ATOM 1194 C C . THR A 1 120 ? 11.841 2.849 -18.547 1.00 10.49 88 THR A C 1
ATOM 1195 O O . THR A 1 120 ? 10.705 2.980 -19.034 1.00 9.17 88 THR A O 1
ATOM 1206 N N . ALA A 1 121 ? 12.489 3.879 -17.982 1.00 10.24 89 ALA A N 1
ATOM 1207 C CA . ALA A 1 121 ? 11.961 5.228 -18.158 1.00 9.64 89 ALA A CA 1
ATOM 1208 C C . ALA A 1 121 ? 11.955 5.648 -19.620 1.00 10.55 89 ALA A C 1
ATOM 1209 O O . ALA A 1 121 ? 11.249 6.595 -19.991 1.00 9.82 89 ALA A O 1
ATOM 1216 N N . PHE A 1 122 ? 12.765 4.994 -20.445 1.00 8.27 90 PHE A N 1
ATOM 1217 C CA . PHE A 1 122 ? 12.827 5.271 -21.863 1.00 8.08 90 PHE A CA 1
ATOM 1218 C C . PHE A 1 122 ? 12.075 4.258 -22.714 1.00 11.97 90 PHE A C 1
ATOM 1219 O O . PHE A 1 122 ? 12.053 4.402 -23.935 1.00 8.42 90 PHE A O 1
ATOM 1236 N N . LEU A 1 123 ? 11.411 3.273 -22.107 1.00 9.82 91 LEU A N 1
ATOM 1237 C CA . LEU A 1 123 ? 10.558 2.362 -22.863 1.00 9.06 91 LEU A CA 1
ATOM 1238 C C . LEU A 1 123 ? 9.066 2.716 -22.786 1.00 6.85 91 LEU A C 1
ATOM 1239 O O . LEU A 1 123 ? 8.211 1.891 -23.115 1.00 9.89 91 LEU A O 1
ATOM 1255 N N . SER A 1 124 ? 8.752 3.918 -22.333 1.00 8.81 92 SER A N 1
ATOM 1256 C CA . SER A 1 124 ? 7.426 4.506 -22.361 1.00 7.35 92 SER A CA 1
ATOM 1257 C C . SER A 1 124 ? 7.627 6.020 -22.426 1.00 11.53 92 SER A C 1
ATOM 1258 O O . SER A 1 124 ? 8.711 6.525 -22.101 1.00 9.18 92 SER A O 1
ATOM 1266 N N . SER A 1 125 ? 6.607 6.758 -22.883 1.00 7.61 93 SER A N 1
ATOM 1267 C CA . SER A 1 125 ? 6.853 8.168 -23.152 1.00 9.15 93 SER A CA 1
ATOM 1268 C C . SER A 1 125 ? 7.315 8.897 -21.883 1.00 14.10 93 SER A C 1
ATOM 1269 O O . SER A 1 125 ? 7.034 8.491 -20.740 1.00 6.84 93 SER A O 1
ATOM 1277 N N . TYR A 1 126 ? 8.052 9.972 -22.113 1.00 8.31 94 TYR A N 1
ATOM 1278 C CA . TYR A 1 126 ? 8.533 10.897 -21.105 1.00 11.86 94 TYR A CA 1
ATOM 1279 C C . TYR A 1 126 ? 8.242 12.286 -21.657 1.00 15.76 94 TYR A C 1
ATOM 1280 O O . TYR A 1 126 ? 7.918 12.449 -22.846 1.00 11.18 94 TYR A O 1
ATOM 1298 N N . ALA A 1 127 ? 8.317 13.283 -20.790 1.00 10.07 95 ALA A N 1
ATOM 1299 C CA . ALA A 1 127 ? 7.670 14.553 -21.065 1.00 17.14 95 ALA A CA 1
ATOM 1300 C C . ALA A 1 127 ? 8.305 15.268 -22.268 1.00 13.56 95 ALA A C 1
ATOM 1301 O O . ALA A 1 127 ? 9.523 15.445 -22.348 1.00 12.63 95 ALA A O 1
ATOM 1308 N N . LEU A 1 128 ? 7.467 15.622 -23.225 1.00 10.31 96 LEU A N 1
ATOM 1309 C CA . LEU A 1 128 ? 7.786 16.491 -24.344 1.00 10.66 96 LEU A CA 1
ATOM 1310 C C . LEU A 1 128 ? 8.759 15.858 -25.312 1.00 15.71 96 LEU A C 1
ATOM 1311 O O . LEU A 1 128 ? 9.372 16.555 -26.110 1.00 12.49 96 LEU A O 1
ATOM 1327 N N . GLY A 1 129 ? 8.852 14.539 -25.295 1.00 12.66 97 GLY A N 1
ATOM 1328 C CA . GLY A 1 129 ? 9.586 13.798 -26.297 1.00 15.58 97 GLY A CA 1
ATOM 1329 C C . GLY A 1 129 ? 8.683 13.312 -27.415 1.00 13.81 97 GLY A C 1
ATOM 1330 O O . GLY A 1 129 ? 7.665 13.941 -27.749 1.00 12.96 97 GLY A O 1
ATOM 1334 N N . LEU A 1 130 ? 9.051 12.170 -27.999 1.00 15.71 98 LEU A N 1
ATOM 1335 C CA . LEU A 1 130 ? 8.199 11.524 -28.995 1.00 13.41 98 LEU A CA 1
ATOM 1336 C C . LEU A 1 130 ? 6.803 11.275 -28.419 1.00 13.83 98 LEU A C 1
ATOM 1337 O O . LEU A 1 130 ? 6.665 10.736 -27.307 1.00 9.65 98 LEU A O 1
ATOM 1353 N N . ASP A 1 131 ? 5.763 11.685 -29.173 1.00 10.49 99 ASP A N 1
ATOM 1354 C CA . ASP A 1 131 ? 4.427 11.838 -28.602 1.00 11.02 99 ASP A CA 1
ATOM 1355 C C . ASP A 1 131 ? 3.316 11.256 -29.472 1.00 6.51 99 ASP A C 1
ATOM 1356 O O . ASP A 1 131 ? 2.144 11.536 -29.227 1.00 10.01 99 ASP A O 1
ATOM 1365 N N . ARG A 1 132 ? 3.653 10.416 -30.420 1.00 9.68 100 ARG A N 1
ATOM 1366 C CA . ARG A 1 132 ? 2.642 9.728 -31.194 1.00 10.27 100 ARG A CA 1
ATOM 1367 C C . ARG A 1 132 ? 2.866 8.227 -31.110 1.00 10.44 100 ARG A C 1
ATOM 1368 O O . ARG A 1 132 ? 4.016 7.776 -31.037 1.00 7.90 100 ARG A O 1
ATOM 1389 N N . PRO A 1 133 ? 1.780 7.437 -31.061 1.00 12.72 101 PRO A N 1
ATOM 1390 C CA . PRO A 1 133 ? 1.929 5.978 -31.054 1.00 6.81 101 PRO A CA 1
ATOM 1391 C C . PRO A 1 133 ? 2.805 5.466 -32.185 1.00 11.18 101 PRO A C 1
ATOM 1392 O O . PRO A 1 133 ? 3.644 4.571 -31.950 1.00 8.04 101 PRO A O 1
ATOM 1403 N N . ASP A 1 134 ? 2.673 6.033 -33.389 1.00 10.33 102 ASP A N 1
ATOM 1404 C CA . ASP A 1 134 ? 3.409 5.511 -34.531 1.00 12.32 102 ASP A CA 1
ATOM 1405 C C . ASP A 1 134 ? 4.899 5.737 -34.375 1.00 10.70 102 ASP A C 1
ATOM 1406 O O . ASP A 1 134 ? 5.698 4.913 -34.860 1.00 9.20 102 ASP A O 1
ATOM 1415 N N . GLN A 1 135 ? 5.295 6.788 -33.650 1.00 8.98 103 GLN A N 1
ATOM 1416 C CA . GLN A 1 135 ? 6.725 7.050 -33.461 1.00 8.39 103 GLN A CA 1
ATOM 1417 C C . GLN A 1 135 ? 7.375 6.010 -32.555 1.00 8.85 103 GLN A C 1
ATOM 1418 O O . GLN A 1 135 ? 8.512 5.587 -32.801 1.00 8.23 103 GLN A O 1
ATOM 1432 N N . TRP A 1 136 ? 6.685 5.631 -31.470 1.00 7.07 104 TRP A N 1
ATOM 1433 C CA . TRP A 1 136 ? 7.173 4.602 -30.548 1.00 6.93 104 TRP A CA 1
ATOM 1434 C C . TRP A 1 136 ? 7.176 3.225 -31.197 1.00 6.85 104 TRP A C 1
ATOM 1435 O O . TRP A 1 136 ? 8.069 2.410 -30.931 1.00 10.98 104 TRP A O 1
ATOM 1456 N N . GLU A 1 137 ? 6.190 2.951 -32.044 1.00 7.75 105 GLU A N 1
ATOM 1457 C CA . GLU A 1 137 ? 6.215 1.745 -32.855 1.00 12.95 105 GLU A CA 1
ATOM 1458 C C . GLU A 1 137 ? 7.448 1.730 -33.756 1.00 9.13 105 GLU A C 1
ATOM 1459 O O . GLU A 1 137 ? 8.172 0.722 -33.827 1.00 10.16 105 GLU A O 1
ATOM 1471 N N . THR A 1 138 ? 7.745 2.860 -34.393 1.00 7.49 106 THR A N 1
ATOM 1472 C CA . THR A 1 138 ? 8.908 2.914 -35.257 1.00 10.75 106 THR A CA 1
ATOM 1473 C C . THR A 1 138 ? 10.175 2.701 -34.453 1.00 11.50 106 THR A C 1
ATOM 1474 O O . THR A 1 138 ? 11.032 1.902 -34.838 1.00 7.96 106 THR A O 1
ATOM 1485 N N . TRP A 1 139 ? 10.311 3.420 -33.332 1.00 11.83 107 TRP A N 1
ATOM 1486 C CA . TRP A 1 139 ? 11.533 3.315 -32.540 1.00 9.18 107 TRP A CA 1
ATOM 1487 C C . TRP A 1 139 ? 11.732 1.875 -32.072 1.00 14.06 107 TRP A C 1
ATOM 1488 O O . TRP A 1 139 ? 12.843 1.339 -32.174 1.00 8.99 107 TRP A O 1
ATOM 1509 N N . PHE A 1 140 ? 10.645 1.210 -31.611 1.00 7.33 108 PHE A N 1
ATOM 1510 C CA . PHE A 1 140 ? 10.772 -0.166 -31.124 1.00 10.23 108 PHE A CA 1
ATOM 1511 C C . PHE A 1 140 ? 11.107 -1.137 -32.262 1.00 8.29 108 PHE A C 1
ATOM 1512 O O . PHE A 1 140 ? 11.952 -2.024 -32.110 1.00 7.48 108 PHE A O 1
ATOM 1529 N N . TYR A 1 141 ? 10.391 -1.052 -33.375 1.00 13.75 109 TYR A N 1
ATOM 1530 C CA . TYR A 1 141 ? 10.409 -2.149 -34.336 1.00 10.62 109 TYR A CA 1
ATOM 1531 C C . TYR A 1 141 ? 11.328 -1.920 -35.513 1.00 11.04 109 TYR A C 1
ATOM 1532 O O . TYR A 1 141 ? 11.594 -2.859 -36.258 1.00 14.73 109 TYR A O 1
ATOM 1550 N N . SER A 1 142 ? 11.899 -0.735 -35.667 1.00 15.16 110 SER A N 1
ATOM 1551 C CA . SER A 1 142 ? 12.914 -0.618 -36.712 1.00 11.63 110 SER A CA 1
ATOM 1552 C C . SER A 1 142 ? 14.182 0.111 -36.295 1.00 15.00 110 SER A C 1
ATOM 1553 O O . SER A 1 142 ? 15.192 -0.060 -36.982 1.00 15.08 110 SER A O 1
ATOM 1561 N N . LEU A 1 143 ? 14.183 0.921 -35.231 1.00 12.69 111 LEU A N 1
ATOM 1562 C CA . LEU A 1 143 ? 15.344 1.732 -34.857 1.00 9.63 111 LEU A CA 1
ATOM 1563 C C . LEU A 1 143 ? 16.178 1.137 -33.715 1.00 11.02 111 LEU A C 1
ATOM 1564 O O . LEU A 1 143 ? 17.073 1.821 -33.198 1.00 17.73 111 LEU A O 1
ATOM 1580 N N . GLY A 1 144 ? 15.900 -0.103 -33.298 1.00 9.02 112 GLY A N 1
ATOM 1581 C CA . GLY A 1 144 ? 16.709 -0.800 -32.318 1.00 14.79 112 GLY A CA 1
ATOM 1582 C C . GLY A 1 144 ? 16.061 -0.983 -30.959 1.00 16.76 112 GLY A C 1
ATOM 1583 O O . GLY A 1 144 ? 16.603 -1.722 -30.141 1.00 11.12 112 GLY A O 1
ATOM 1587 N N . GLY A 1 145 ? 14.892 -0.379 -30.716 1.00 14.10 113 GLY A N 1
ATOM 1588 C CA . GLY A 1 145 ? 14.333 -0.349 -29.377 1.00 11.35 113 GLY A CA 1
ATOM 1589 C C . GLY A 1 145 ? 14.029 -1.718 -28.793 1.00 11.28 113 GLY A C 1
ATOM 1590 O O . GLY A 1 145 ? 14.345 -1.993 -27.634 1.00 9.07 113 GLY A O 1
ATOM 1594 N N . LEU A 1 146 ? 13.373 -2.582 -29.557 1.00 12.52 114 LEU A N 1
ATOM 1595 C CA . LEU A 1 146 ? 12.974 -3.882 -29.009 1.00 13.62 114 LEU A CA 1
ATOM 1596 C C . LEU A 1 146 ? 14.173 -4.657 -28.472 1.00 15.89 114 LEU A C 1
ATOM 1597 O O . LEU A 1 146 ? 14.138 -5.190 -27.355 1.00 13.48 114 LEU A O 1
ATOM 1613 N N . ASP A 1 147 ? 15.246 -4.755 -29.260 1.00 15.32 115 ASP A N 1
ATOM 1614 C CA . ASP A 1 147 ? 16.379 -5.548 -28.789 1.00 10.96 115 ASP A CA 1
ATOM 1615 C C . ASP A 1 147 ? 17.098 -4.870 -27.618 1.00 16.34 115 ASP A C 1
ATOM 1616 O O . ASP A 1 147 ? 17.662 -5.566 -26.760 1.00 11.58 115 ASP A O 1
ATOM 1625 N N . ASN A 1 148 ? 17.119 -3.527 -27.597 1.00 13.87 116 ASN A N 1
ATOM 1626 C CA . ASN A 1 148 ? 17.619 -2.761 -26.453 1.00 10.92 116 ASN A CA 1
ATOM 1627 C C . ASN A 1 148 ? 16.871 -3.152 -25.183 1.00 15.94 116 ASN A C 1
ATOM 1628 O O . ASN A 1 148 ? 17.481 -3.438 -24.146 1.00 15.70 116 ASN A O 1
ATOM 1639 N N . ALA A 1 149 ? 15.545 -3.236 -25.274 1.00 13.71 117 ALA A N 1
ATOM 1640 C CA . ALA A 1 149 ? 14.733 -3.643 -24.139 1.00 12.52 117 ALA A CA 1
ATOM 1641 C C . ALA A 1 149 ? 14.995 -5.089 -23.766 1.00 12.91 117 ALA A C 1
ATOM 1642 O O . ALA A 1 149 ? 15.088 -5.418 -22.575 1.00 10.75 117 ALA A O 1
ATOM 1649 N N . ARG A 1 150 ? 15.162 -5.967 -24.753 1.00 11.02 118 ARG A N 1
ATOM 1650 C CA . ARG A 1 150 ? 15.298 -7.385 -24.418 1.00 10.70 118 ARG A CA 1
ATOM 1651 C C . ARG A 1 150 ? 16.630 -7.692 -23.737 1.00 11.18 118 ARG A C 1
ATOM 1652 O O . ARG A 1 150 ? 16.685 -8.519 -22.806 1.00 10.96 118 ARG A O 1
ATOM 1673 N N . ARG A 1 151 ? 17.710 -7.045 -24.179 1.00 13.59 119 ARG A N 1
ATOM 1674 C CA . ARG A 1 151 ? 19.004 -7.258 -23.537 1.00 13.21 119 ARG A CA 1
ATOM 1675 C C . ARG A 1 151 ? 18.972 -6.743 -22.104 1.00 14.46 119 ARG A C 1
ATOM 1676 O O . ARG A 1 151 ? 19.437 -7.425 -21.190 1.00 17.61 119 ARG A O 1
ATOM 1697 N N . ALA A 1 152 ? 18.353 -5.579 -21.868 1.00 11.32 120 ALA A N 1
ATOM 1698 C CA . ALA A 1 152 ? 18.278 -5.075 -20.499 1.00 13.84 120 ALA A CA 1
ATOM 1699 C C . ALA A 1 152 ? 17.464 -6.009 -19.611 1.00 12.10 120 ALA A C 1
ATOM 1700 O O . ALA A 1 152 ? 17.861 -6.288 -18.485 1.00 12.47 120 ALA A O 1
ATOM 1707 N N . PHE A 1 153 ? 16.321 -6.508 -20.093 1.00 12.94 121 PHE A N 1
ATOM 1708 C CA . PHE A 1 153 ? 15.519 -7.371 -19.239 1.00 11.21 121 PHE A CA 1
ATOM 1709 C C . PHE A 1 153 ? 16.132 -8.765 -19.050 1.00 14.41 121 PHE A C 1
ATOM 1710 O O . PHE A 1 153 ? 15.935 -9.384 -17.999 1.00 11.61 121 PHE A O 1
ATOM 1727 N N . ALA A 1 154 ? 16.836 -9.299 -20.052 1.00 11.17 122 ALA A N 1
ATOM 1728 C CA . ALA A 1 154 ? 17.468 -10.599 -19.876 1.00 15.67 122 ALA A CA 1
ATOM 1729 C C . ALA A 1 154 ? 18.473 -10.584 -18.727 1.00 14.04 122 ALA A C 1
ATOM 1730 O O . ALA A 1 154 ? 18.545 -11.550 -17.958 1.00 13.49 122 ALA A O 1
ATOM 1737 N N . GLU A 1 155 ? 19.156 -9.461 -18.504 1.00 17.97 123 GLU A N 1
ATOM 1738 C CA . GLU A 1 155 ? 20.041 -9.377 -17.347 1.00 15.35 123 GLU A CA 1
ATOM 1739 C C . GLU A 1 155 ? 19.296 -9.514 -16.038 1.00 20.12 123 GLU A C 1
ATOM 1740 O O . GLU A 1 155 ? 19.925 -9.795 -15.020 1.00 21.06 123 GLU A O 1
ATOM 1752 N N . GLN A 1 156 ? 17.977 -9.316 -16.033 1.00 19.77 124 GLN A N 1
ATOM 1753 C CA . GLN A 1 156 ? 17.179 -9.440 -14.825 1.00 18.66 124 GLN A CA 1
ATOM 1754 C C . GLN A 1 156 ? 16.459 -10.774 -14.736 1.00 16.01 124 GLN A C 1
ATOM 1755 O O . GLN A 1 156 ? 15.671 -10.972 -13.812 1.00 17.06 124 GLN A O 1
ATOM 1769 N N . GLY A 1 157 ? 16.695 -11.687 -15.664 1.00 14.17 125 GLY A N 1
ATOM 1770 C CA . GLY A 1 157 ? 15.943 -12.931 -15.643 1.00 14.07 125 GLY A CA 1
ATOM 1771 C C . GLY A 1 157 ? 14.549 -12.815 -16.219 1.00 13.81 125 GLY A C 1
ATOM 1772 O O . GLY A 1 157 ? 13.674 -13.628 -15.897 1.00 10.98 125 GLY A O 1
ATOM 1776 N N . LEU A 1 158 ? 14.325 -11.843 -17.082 1.00 9.05 126 LEU A N 1
ATOM 1777 C CA . LEU A 1 158 ? 13.010 -11.576 -17.645 1.00 13.31 126 LEU A CA 1
ATOM 1778 C C . LEU A 1 158 ? 13.114 -11.511 -19.168 1.00 13.66 126 LEU A C 1
ATOM 1779 O O . LEU A 1 158 ? 14.123 -11.056 -19.717 1.00 10.92 126 LEU A O 1
ATOM 1795 N N . PHE A 1 159 ? 12.063 -11.973 -19.846 1.00 11.94 127 PHE A N 1
ATOM 1796 C CA . PHE A 1 159 ? 11.940 -11.827 -21.290 1.00 12.50 127 PHE A CA 1
ATOM 1797 C C . PHE A 1 159 ? 10.875 -10.765 -21.608 1.00 10.32 127 PHE A C 1
ATOM 1798 O O . PHE A 1 159 ? 9.680 -10.979 -21.374 1.00 8.25 127 PHE A O 1
ATOM 1815 N N . TYR A 1 160 ? 11.316 -9.633 -22.168 1.00 9.20 128 TYR A N 1
ATOM 1816 C CA . TYR A 1 160 ? 10.439 -8.555 -22.629 1.00 10.03 128 TYR A CA 1
ATOM 1817 C C . TYR A 1 160 ? 9.887 -8.939 -23.997 1.00 11.77 128 TYR A C 1
ATOM 1818 O O . TYR A 1 160 ? 10.638 -9.016 -24.975 1.00 11.75 128 TYR A O 1
ATOM 1836 N N . VAL A 1 161 ? 8.584 -9.230 -24.077 1.00 11.59 129 VAL A N 1
ATOM 1837 C CA . VAL A 1 161 ? 8.016 -9.707 -25.338 1.00 9.17 129 VAL A CA 1
ATOM 1838 C C . VAL A 1 161 ? 7.893 -8.559 -26.331 1.00 9.95 129 VAL A C 1
ATOM 1839 O O . VAL A 1 161 ? 8.422 -8.622 -27.447 1.00 8.58 129 VAL A O 1
ATOM 1852 N N . GLY A 1 162 ? 7.181 -7.507 -25.946 1.00 10.19 130 GLY A N 1
ATOM 1853 C CA . GLY A 1 162 ? 7.005 -6.349 -26.776 1.00 8.32 130 GLY A CA 1
ATOM 1854 C C . GLY A 1 162 ? 6.127 -5.329 -26.084 1.00 11.38 130 GLY A C 1
ATOM 1855 O O . GLY A 1 162 ? 5.502 -5.612 -25.052 1.00 10.15 130 GLY A O 1
ATOM 1859 N N . PRO A 1 163 ? 6.077 -4.116 -26.624 1.00 7.63 131 PRO A N 1
ATOM 1860 C CA . PRO A 1 163 ? 5.238 -3.081 -26.025 1.00 10.10 131 PRO A CA 1
ATOM 1861 C C . PRO A 1 163 ? 3.776 -3.257 -26.395 1.00 9.48 131 PRO A C 1
ATOM 1862 O O . PRO A 1 163 ? 3.431 -3.819 -27.439 1.00 9.26 131 PRO A O 1
ATOM 1873 N N . VAL A 1 164 ? 2.924 -2.686 -25.545 1.00 8.72 132 VAL A N 1
ATOM 1874 C CA . VAL A 1 164 ? 1.480 -2.682 -25.724 1.00 7.65 132 VAL A CA 1
ATOM 1875 C C . VAL A 1 164 ? 1.011 -1.228 -25.774 1.00 7.44 132 VAL A C 1
ATOM 1876 O O . VAL A 1 164 ? 1.059 -0.518 -24.764 1.00 8.85 132 VAL A O 1
ATOM 1889 N N . GLN A 1 165 ? 0.551 -0.787 -26.947 1.00 6.28 133 GLN A N 1
ATOM 1890 C CA . GLN A 1 165 ? 0.057 0.576 -27.125 1.00 10.48 133 GLN A CA 1
ATOM 1891 C C . GLN A 1 165 ? -1.227 0.785 -26.302 1.00 10.02 133 GLN A C 1
ATOM 1892 O O . GLN A 1 165 ? -1.911 -0.165 -25.944 1.00 7.73 133 GLN A O 1
ATOM 1906 N N . HIS A 1 166 ? -1.537 2.056 -25.987 1.00 9.43 134 HIS A N 1
ATOM 1907 C CA . HIS A 1 166 ? -2.508 2.336 -24.924 1.00 8.53 134 HIS A CA 1
ATOM 1908 C C . HIS A 1 166 ? -3.138 3.706 -25.124 1.00 8.11 134 HIS A C 1
ATOM 1909 O O . HIS A 1 166 ? -4.258 3.786 -25.645 1.00 7.82 134 HIS A O 1
ATOM 1923 N N . ASP A 1 167 ? -2.458 4.796 -24.766 1.00 9.19 135 ASP A N 1
ATOM 1924 C CA . ASP A 1 167 ? -3.201 6.047 -24.662 1.00 9.33 135 ASP A CA 1
ATOM 1925 C C . ASP A 1 167 ? -2.269 7.162 -24.235 1.00 8.41 135 ASP A C 1
ATOM 1926 O O . ASP A 1 167 ? -1.160 6.923 -23.749 1.00 9.03 135 ASP A O 1
ATOM 1935 N N . LEU A 1 168 ? -2.743 8.383 -24.376 1.00 9.29 136 LEU A N 1
ATOM 1936 C CA . LEU A 1 168 ? -2.163 9.453 -23.578 1.00 12.60 136 LEU A CA 1
ATOM 1937 C C . LEU A 1 168 ? -2.770 9.421 -22.173 1.00 13.96 136 LEU A C 1
ATOM 1938 O O . LEU A 1 168 ? -3.614 8.576 -21.851 1.00 13.32 136 LEU A O 1
ATOM 1954 N N . ASN A 1 169 ? -2.325 10.326 -21.325 1.00 9.71 137 ASN A N 1
ATOM 1955 C CA . ASN A 1 169 ? -2.817 10.438 -19.957 1.00 13.24 137 ASN A CA 1
ATOM 1956 C C . ASN A 1 169 ? -3.295 11.859 -19.707 1.00 13.43 137 ASN A C 1
ATOM 1957 O O . ASN A 1 169 ? -2.735 12.812 -20.252 1.00 14.25 137 ASN A O 1
ATOM 1968 N N . THR A 1 170 ? -4.255 11.984 -18.797 1.00 11.40 138 THR A N 1
ATOM 1969 C CA . THR A 1 170 ? -4.784 13.253 -18.314 1.00 15.96 138 THR A CA 1
ATOM 1970 C C . THR A 1 170 ? -4.438 13.453 -16.840 1.00 17.90 138 THR A C 1
ATOM 1971 O O . THR A 1 170 ? -4.113 12.502 -16.120 1.00 24.75 138 THR A O 1
ATOM 1982 N N . ILE A 1 171 ? -4.513 14.712 -16.407 1.00 20.83 139 ILE A N 1
ATOM 1983 C CA . ILE A 1 171 ? -4.326 15.109 -15.006 1.00 12.01 139 ILE A CA 1
ATOM 1984 C C . ILE A 1 171 ? -5.682 15.543 -14.456 1.00 13.08 139 ILE A C 1
ATOM 1985 O O . ILE A 1 171 ? -6.371 16.365 -15.068 1.00 14.13 139 ILE A O 1
ATOM 2001 N N . HIS A 1 172 ? -6.073 14.962 -13.326 1.00 13.65 140 HIS A N 1
ATOM 2002 C CA . HIS A 1 172 ? -7.346 15.218 -12.661 1.00 11.47 140 HIS A CA 1
ATOM 2003 C C . HIS A 1 172 ? -7.003 15.962 -11.389 1.00 12.98 140 HIS A C 1
ATOM 2004 O O . HIS A 1 172 ? -6.278 15.425 -10.548 1.00 15.21 140 HIS A O 1
ATOM 2018 N N . SER A 1 173 ? -7.499 17.190 -11.250 1.00 10.71 141 SER A N 1
ATOM 2019 C CA . SER A 1 173 ? -7.089 18.038 -10.143 1.00 12.85 141 SER A CA 1
ATOM 2020 C C . SER A 1 173 ? -8.275 18.638 -9.395 1.00 13.64 141 SER A C 1
ATOM 2021 O O . SER A 1 173 ? -9.313 18.963 -9.983 1.00 11.23 141 SER A O 1
ATOM 2029 N N . ARG A 1 174 ? -8.068 18.857 -8.097 1.00 10.54 142 ARG A N 1
ATOM 2030 C CA . ARG A 1 174 ? -8.994 19.621 -7.260 1.00 16.64 142 ARG A CA 1
ATOM 2031 C C . ARG A 1 174 ? -8.631 21.096 -7.166 1.00 14.07 142 ARG A C 1
ATOM 2032 O O . ARG A 1 174 ? -9.475 21.900 -6.753 1.00 12.97 142 ARG A O 1
ATOM 2053 N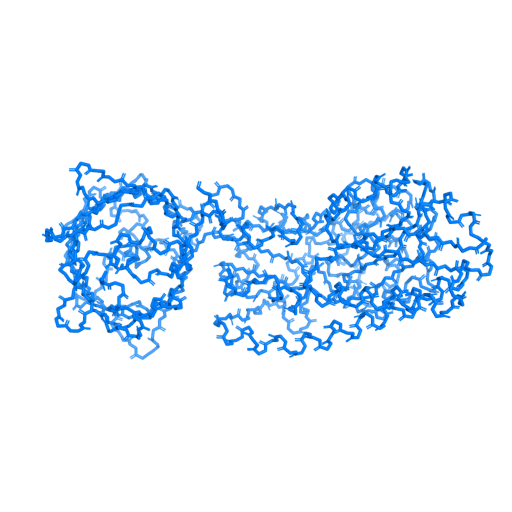 N . LYS A 1 175 ? -7.437 21.456 -7.569 1.00 12.31 143 LYS A N 1
ATOM 2054 C CA . LYS A 1 175 ? -6.986 22.822 -7.771 1.00 16.35 143 LYS A CA 1
ATOM 2055 C C . LYS A 1 175 ? -7.122 23.226 -9.244 1.00 15.86 143 LYS A C 1
ATOM 2056 O O . LYS A 1 175 ? -6.632 22.506 -10.126 1.00 16.87 143 LYS A O 1
ATOM 2075 N N . PRO A 1 176 ? -7.767 24.352 -9.561 1.00 20.31 144 PRO A N 1
ATOM 2076 C CA . PRO A 1 176 ? -7.738 24.853 -10.945 1.00 18.09 144 PRO A CA 1
ATOM 2077 C C . PRO A 1 176 ? -6.344 25.343 -11.319 1.00 17.15 144 PRO A C 1
ATOM 2078 O O . PRO A 1 176 ? -5.958 26.454 -10.949 1.00 25.32 144 PRO A O 1
ATOM 2089 N N . ILE A 1 177 ? -5.578 24.509 -12.020 1.00 14.19 145 ILE A N 1
ATOM 2090 C CA . ILE A 1 177 ? -4.211 24.813 -12.437 1.00 16.73 145 ILE A CA 1
ATOM 2091 C C . ILE A 1 177 ? -4.300 25.394 -13.847 1.00 12.98 145 ILE A C 1
ATOM 2092 O O . ILE A 1 177 ? -4.524 24.664 -14.812 1.00 13.52 145 ILE A O 1
ATOM 2108 N N . ARG A 1 178 ? -4.123 26.705 -13.972 1.00 14.50 146 ARG A N 1
ATOM 2109 C CA . ARG A 1 178 ? -4.362 27.397 -15.239 1.00 19.29 146 ARG A CA 1
ATOM 2110 C C . ARG A 1 178 ? -3.087 27.900 -15.908 1.00 15.28 146 ARG A C 1
ATOM 2111 O O . ARG A 1 178 ? -3.138 28.391 -17.044 1.00 15.73 146 ARG A O 1
ATOM 2132 N N . ARG A 1 179 ? -1.950 27.771 -15.247 1.00 22.49 147 ARG A N 1
ATOM 2133 C CA . ARG A 1 179 ? -0.670 28.148 -15.818 1.00 18.98 147 ARG A CA 1
ATOM 2134 C C . ARG A 1 179 ? 0.413 27.375 -15.072 1.00 16.94 147 ARG A C 1
ATOM 2135 O O . ARG A 1 179 ? 0.162 26.751 -14.039 1.00 16.90 147 ARG A O 1
ATOM 2156 N N . PHE A 1 180 ? 1.626 27.424 -15.625 1.00 14.64 148 PHE A N 1
ATOM 2157 C CA . PHE A 1 180 ? 2.765 26.692 -15.085 1.00 18.22 148 PHE A CA 1
ATOM 2158 C C . PHE A 1 180 ? 2.993 26.971 -13.600 1.00 22.98 148 PHE A C 1
ATOM 2159 O O . PHE A 1 180 ? 3.268 26.046 -12.813 1.00 19.12 148 PHE A O 1
ATOM 2176 N N . GLU A 1 181 ? 2.910 28.237 -13.202 1.00 19.70 149 GLU A N 1
ATOM 2177 C CA . GLU A 1 181 ? 3.216 28.617 -11.832 1.00 23.80 149 GLU A CA 1
ATOM 2178 C C . GLU A 1 181 ? 2.213 28.051 -10.834 1.00 23.04 149 GLU A C 1
ATOM 2179 O O . GLU A 1 181 ? 2.533 27.970 -9.643 1.00 18.96 149 GLU A O 1
ATOM 2191 N N . ASP A 1 182 ? 1.007 27.679 -11.291 1.00 16.78 150 ASP A N 1
ATOM 2192 C CA . ASP A 1 182 ? 0.025 27.086 -10.405 1.00 16.78 150 ASP A CA 1
ATOM 2193 C C . ASP A 1 182 ? 0.400 25.673 -9.968 1.00 22.57 150 ASP A C 1
ATOM 2194 O O . ASP A 1 182 ? -0.245 25.157 -9.047 1.00 17.55 150 ASP A O 1
ATOM 2203 N N . PHE A 1 183 ? 1.411 25.031 -10.585 1.00 15.57 151 PHE A N 1
ATOM 2204 C CA . PHE A 1 183 ? 1.810 23.697 -10.138 1.00 18.71 151 PHE A CA 1
ATOM 2205 C C . PHE A 1 183 ? 2.537 23.723 -8.798 1.00 16.87 151 PHE A C 1
ATOM 2206 O O . PHE A 1 183 ? 2.604 22.689 -8.130 1.00 15.99 151 PHE A O 1
ATOM 2223 N N . LYS A 1 184 ? 3.105 24.863 -8.401 1.00 14.52 152 LYS A N 1
ATOM 2224 C CA . LYS A 1 184 ? 3.882 24.923 -7.165 1.00 18.13 152 LYS A CA 1
ATOM 2225 C C . LYS A 1 184 ? 2.981 24.680 -5.955 1.00 18.65 152 LYS A C 1
ATOM 2226 O O . LYS A 1 184 ? 1.915 25.291 -5.823 1.00 19.14 152 LYS A O 1
ATOM 2245 N N . GLY A 1 185 ? 3.414 23.767 -5.078 1.00 17.74 153 GLY A N 1
ATOM 2246 C CA . GLY A 1 185 ? 2.656 23.352 -3.919 1.00 19.43 153 GLY A CA 1
ATOM 2247 C C . GLY A 1 185 ? 1.541 22.355 -4.180 1.00 18.27 153 GLY A C 1
ATOM 2248 O O . GLY A 1 185 ? 0.910 21.901 -3.225 1.00 26.34 153 GLY A O 1
ATOM 2252 N N . VAL A 1 186 ? 1.257 22.009 -5.431 1.00 17.13 154 VAL A N 1
ATOM 2253 C CA . VAL A 1 186 ? 0.269 20.973 -5.686 1.00 17.80 154 VAL A CA 1
ATOM 2254 C C . VAL A 1 186 ? 0.798 19.634 -5.188 1.00 14.86 154 VAL A C 1
ATOM 2255 O O . VAL A 1 186 ? 1.995 19.357 -5.277 1.00 14.89 154 VAL A O 1
ATOM 2268 N N . LYS A 1 187 ? -0.093 18.806 -4.639 1.00 15.47 155 LYS A N 1
ATOM 2269 C CA . LYS A 1 187 ? 0.236 17.445 -4.195 1.00 15.03 155 LYS A CA 1
ATOM 2270 C C . LYS A 1 187 ? -0.234 16.504 -5.294 1.00 13.44 155 LYS A C 1
ATOM 2271 O O . LYS A 1 187 ? -1.438 16.305 -5.455 1.00 13.85 155 LYS A O 1
ATOM 2290 N N . LEU A 1 188 ? 0.703 15.935 -6.056 1.00 13.11 156 LEU A N 1
ATOM 2291 C CA . LEU A 1 188 ? 0.377 15.245 -7.305 1.00 11.26 156 LEU A CA 1
ATOM 2292 C C . LEU A 1 188 ? 0.806 13.782 -7.283 1.00 13.75 156 LEU A C 1
ATOM 2293 O O . LEU A 1 188 ? 1.995 13.476 -7.122 1.00 8.19 156 LEU A O 1
ATOM 2309 N N . ARG A 1 189 ? -0.157 12.880 -7.496 1.00 9.53 157 ARG A N 1
ATOM 2310 C CA . ARG A 1 189 ? 0.172 11.485 -7.734 1.00 10.78 157 ARG A CA 1
ATOM 2311 C C . ARG A 1 189 ? 0.633 11.305 -9.174 1.00 10.85 157 ARG A C 1
ATOM 2312 O O . ARG A 1 189 ? 0.020 11.830 -10.096 1.00 14.70 157 ARG A O 1
ATOM 2333 N N . VAL A 1 190 ? 1.725 10.587 -9.359 1.00 9.91 158 VAL A N 1
ATOM 2334 C CA . VAL A 1 190 ? 2.279 10.303 -10.680 1.00 12.07 158 VAL A CA 1
ATOM 2335 C C . VAL A 1 190 ? 3.034 8.992 -10.554 1.00 14.59 158 VAL A C 1
ATOM 2336 O O . VAL A 1 190 ? 3.234 8.511 -9.427 1.00 14.15 158 VAL A O 1
ATOM 2349 N N . PRO A 1 191 ? 3.485 8.398 -11.662 1.00 12.50 159 PRO A N 1
ATOM 2350 C CA . PRO A 1 191 ? 4.142 7.085 -11.580 1.00 10.10 159 PRO A CA 1
ATOM 2351 C C . PRO A 1 191 ? 5.662 7.130 -11.453 1.00 11.71 159 PRO A C 1
ATOM 2352 O O . PRO A 1 191 ? 6.367 6.275 -12.004 1.00 14.51 159 PRO A O 1
ATOM 2363 N N . GLY A 1 192 ? 6.179 8.086 -10.713 1.00 11.54 160 GLY A N 1
ATOM 2364 C CA . GLY A 1 192 ? 7.610 8.020 -10.420 1.00 12.78 160 GLY A CA 1
ATOM 2365 C C . GLY A 1 192 ? 8.484 8.401 -11.612 1.00 15.25 160 GLY A C 1
ATOM 2366 O O . GLY A 1 192 ? 8.076 9.084 -12.554 1.00 10.84 160 GLY A O 1
ATOM 2370 N N . GLY A 1 193 ? 9.741 7.984 -11.505 1.00 12.74 161 GLY A N 1
ATOM 2371 C CA . GLY A 1 193 ? 10.704 8.128 -12.572 1.00 14.95 161 GLY A CA 1
ATOM 2372 C C . GLY A 1 193 ? 10.875 9.551 -13.048 1.00 14.58 161 GLY A C 1
ATOM 2373 O O . GLY A 1 193 ? 10.920 10.514 -12.271 1.00 10.89 161 GLY A O 1
ATOM 2377 N N . MET A 1 194 ? 11.000 9.668 -14.374 1.00 13.36 162 MET A N 1
ATOM 2378 C CA . MET A 1 194 ? 11.142 10.973 -15.002 1.00 14.43 162 MET A CA 1
ATOM 2379 C C . MET A 1 194 ? 9.847 11.754 -14.952 1.00 10.03 162 MET A C 1
ATOM 2380 O O . MET A 1 194 ? 9.866 12.989 -14.990 1.00 11.98 162 MET A O 1
ATOM 2394 N N . ILE A 1 195 ? 8.712 11.067 -14.927 1.00 12.13 163 ILE A N 1
ATOM 2395 C CA . ILE A 1 195 ? 7.444 11.782 -14.878 1.00 10.21 163 ILE A CA 1
ATOM 2396 C C . ILE A 1 195 ? 7.362 12.600 -13.590 1.00 11.59 163 ILE A C 1
ATOM 2397 O O . ILE A 1 195 ? 7.106 13.808 -13.615 1.00 14.15 163 ILE A O 1
ATOM 2413 N N . ALA A 1 196 ? 7.614 11.966 -12.449 1.00 11.57 164 ALA A N 1
ATOM 2414 C CA . ALA A 1 196 ? 7.571 12.693 -11.185 1.00 11.38 164 ALA A CA 1
ATOM 2415 C C . ALA A 1 196 ? 8.626 13.801 -11.133 1.00 14.76 164 ALA A C 1
ATOM 2416 O O . ALA A 1 196 ? 8.372 14.892 -10.608 1.00 17.68 164 ALA A O 1
ATOM 2423 N N . GLU A 1 197 ? 9.812 13.546 -11.685 1.00 13.34 165 GLU A N 1
ATOM 2424 C CA . GLU A 1 197 ? 10.902 14.507 -11.563 1.00 13.62 165 GLU A CA 1
ATOM 2425 C C . GLU A 1 197 ? 10.564 15.812 -12.274 1.00 12.58 165 GLU A C 1
ATOM 2426 O O . GLU A 1 197 ? 10.829 16.897 -11.749 1.00 15.73 165 GLU A O 1
ATOM 2438 N N . VAL A 1 198 ? 9.888 15.722 -13.415 1.00 10.64 166 VAL A N 1
ATOM 2439 C CA . VAL A 1 198 ? 9.497 16.915 -14.151 1.00 16.25 166 VAL A CA 1
ATOM 2440 C C . VAL A 1 198 ? 8.532 17.752 -13.338 1.00 15.73 166 VAL A C 1
ATOM 2441 O O . VAL A 1 198 ? 8.620 18.985 -13.344 1.00 14.62 166 VAL A O 1
ATOM 2454 N N . PHE A 1 199 ? 7.563 17.114 -12.664 1.00 11.96 167 PHE A N 1
ATOM 2455 C CA . PHE A 1 199 ? 6.596 17.925 -11.916 1.00 13.43 167 PHE A CA 1
ATOM 2456 C C . PHE A 1 199 ? 7.204 18.433 -10.625 1.00 9.01 167 PHE A C 1
ATOM 2457 O O . PHE A 1 199 ? 6.871 19.530 -10.182 1.00 13.50 167 PHE A O 1
ATOM 2474 N N . ALA A 1 200 ? 8.120 17.661 -10.034 1.00 12.43 168 ALA A N 1
ATOM 2475 C CA . ALA A 1 200 ? 8.820 18.124 -8.839 1.00 13.70 168 ALA A CA 1
ATOM 2476 C C . ALA A 1 200 ? 9.646 19.357 -9.151 1.00 15.14 168 ALA A C 1
ATOM 2477 O O . ALA A 1 200 ? 9.725 20.274 -8.329 1.00 14.61 168 ALA A O 1
ATOM 2484 N N . ALA A 1 201 ? 10.268 19.395 -10.342 1.00 14.53 169 ALA A N 1
ATOM 2485 C CA . ALA A 1 201 ? 11.057 20.542 -10.749 1.00 18.07 169 ALA A CA 1
ATOM 2486 C C . ALA A 1 201 ? 10.182 21.755 -11.020 1.00 16.52 169 ALA A C 1
ATOM 2487 O O . ALA A 1 201 ? 10.679 22.877 -10.991 1.00 14.16 169 ALA A O 1
ATOM 2494 N N . ALA A 1 202 ? 8.898 21.565 -11.260 1.00 15.37 170 ALA A N 1
ATOM 2495 C CA . ALA A 1 202 ? 7.977 22.679 -11.391 1.00 14.35 170 ALA A CA 1
ATOM 2496 C C . ALA A 1 202 ? 7.343 23.049 -10.060 1.00 13.87 170 ALA A C 1
ATOM 2497 O O . ALA A 1 202 ? 6.383 23.811 -10.042 1.00 17.03 170 ALA A O 1
ATOM 2504 N N . GLY A 1 203 ? 7.835 22.497 -8.953 1.00 17.04 171 GLY A N 1
ATOM 2505 C CA . GLY A 1 203 ? 7.362 22.861 -7.625 1.00 14.74 171 GLY A CA 1
ATOM 2506 C C . GLY A 1 203 ? 6.309 21.965 -7.001 1.00 14.73 171 GLY A C 1
ATOM 2507 O O . GLY A 1 203 ? 5.850 22.258 -5.895 1.00 18.20 171 GLY A O 1
ATOM 2511 N N . ALA A 1 204 ? 5.901 20.885 -7.658 1.00 14.95 172 ALA A N 1
ATOM 2512 C CA . ALA A 1 204 ? 4.891 20.027 -7.047 1.00 13.80 172 ALA A CA 1
ATOM 2513 C C . ALA A 1 204 ? 5.536 19.052 -6.077 1.00 11.88 172 ALA A C 1
ATOM 2514 O O . ALA A 1 204 ? 6.703 18.673 -6.224 1.00 15.06 172 ALA A O 1
ATOM 2521 N N . SER A 1 205 ? 4.767 18.652 -5.075 1.00 11.05 173 SER A N 1
ATOM 2522 C CA . SER A 1 205 ? 5.083 17.500 -4.245 1.00 20.30 173 SER A CA 1
ATOM 2523 C C . SER A 1 205 ? 4.470 16.265 -4.885 1.00 13.57 173 SER A C 1
ATOM 2524 O O . SER A 1 205 ? 3.275 16.252 -5.181 1.00 19.32 173 SER A O 1
ATOM 2532 N N . THR A 1 206 ? 5.267 15.227 -5.078 1.00 14.12 174 THR A N 1
ATOM 2533 C CA . THR A 1 206 ? 4.807 14.060 -5.806 1.00 15.43 174 THR A CA 1
ATOM 2534 C C . THR A 1 206 ? 4.703 12.873 -4.864 1.00 17.15 174 THR A C 1
ATOM 2535 O O . THR A 1 206 ? 5.441 12.767 -3.883 1.00 17.45 174 THR A O 1
ATOM 2546 N N . VAL A 1 207 ? 3.745 12.003 -5.151 1.00 16.36 175 VAL A N 1
ATOM 2547 C CA . VAL A 1 207 ? 3.609 10.725 -4.464 1.00 18.55 175 VAL A CA 1
ATOM 2548 C C . VAL A 1 207 ? 3.390 9.633 -5.505 1.00 14.43 175 VAL A C 1
ATOM 2549 O O . VAL A 1 207 ? 2.875 9.888 -6.597 1.00 16.04 175 VAL A O 1
ATOM 2562 N N . LEU A 1 208 ? 3.741 8.401 -5.135 1.00 15.89 176 LEU A N 1
ATOM 2563 C CA . LEU A 1 208 ? 3.595 7.225 -5.976 1.00 14.57 176 LEU A CA 1
ATOM 2564 C C . LEU A 1 208 ? 2.530 6.336 -5.356 1.00 16.19 176 LEU A C 1
ATOM 2565 O O . LEU A 1 208 ? 2.648 5.932 -4.199 1.00 21.97 176 LEU A O 1
ATOM 2581 N N . LEU A 1 209 ? 1.477 6.066 -6.108 1.00 21.34 177 LEU A N 1
ATOM 2582 C CA . LEU A 1 209 ? 0.404 5.188 -5.674 1.00 14.09 177 LEU A CA 1
ATOM 2583 C C . LEU A 1 209 ? -0.060 4.398 -6.884 1.00 14.05 177 LEU A C 1
ATOM 2584 O O . LEU A 1 209 ? 0.013 4.900 -8.012 1.00 9.73 177 LEU A O 1
ATOM 2600 N N . PRO A 1 210 ? -0.523 3.171 -6.688 1.00 15.61 178 PRO A N 1
ATOM 2601 C CA . PRO A 1 210 ? -1.216 2.471 -7.774 1.00 12.90 178 PRO A CA 1
ATOM 2602 C C . PRO A 1 210 ? -2.546 3.125 -8.113 1.00 19.26 178 PRO A C 1
ATOM 2603 O O . PRO A 1 210 ? -3.215 3.693 -7.250 1.00 16.46 178 PRO A O 1
ATOM 2614 N N . GLY A 1 211 ? -2.978 2.970 -9.374 1.00 12.50 179 GLY A N 1
ATOM 2615 C CA . GLY A 1 211 ? -4.176 3.664 -9.816 1.00 13.91 179 GLY A CA 1
ATOM 2616 C C . GLY A 1 211 ? -5.398 3.344 -8.976 1.00 12.45 179 GLY A C 1
ATOM 2617 O O . GLY A 1 211 ? -6.293 4.187 -8.800 1.00 12.38 179 GLY A O 1
ATOM 2621 N N . GLY A 1 212 ? -5.488 2.113 -8.492 1.00 16.50 180 GLY A N 1
ATOM 2622 C CA . GLY A 1 212 ? -6.681 1.731 -7.740 1.00 14.65 180 GLY A CA 1
ATOM 2623 C C . GLY A 1 212 ? -6.760 2.350 -6.365 1.00 16.74 180 GLY A C 1
ATOM 2624 O O . GLY A 1 212 ? -7.764 2.168 -5.677 1.00 21.74 180 GLY A O 1
ATOM 2628 N N . GLU A 1 213 ? -5.701 3.033 -5.940 1.00 14.56 181 GLU A N 1
ATOM 2629 C CA . GLU A 1 213 ? -5.665 3.744 -4.681 1.00 19.43 181 GLU A CA 1
ATOM 2630 C C . GLU A 1 213 ? -5.753 5.246 -4.886 1.00 21.84 181 GLU A C 1
ATOM 2631 O O . GLU A 1 213 ? -5.686 5.991 -3.912 1.00 20.75 181 GLU A O 1
ATOM 2643 N N . VAL A 1 214 ? -5.900 5.719 -6.123 1.00 14.98 182 VAL A N 1
ATOM 2644 C CA . VAL A 1 214 ? -5.881 7.160 -6.352 1.00 13.78 182 VAL A CA 1
ATOM 2645 C C . VAL A 1 214 ? -7.159 7.814 -5.837 1.00 17.89 182 VAL A C 1
ATOM 2646 O O . VAL A 1 214 ? -7.119 8.895 -5.237 1.00 15.87 182 VAL A O 1
ATOM 2659 N N . TYR A 1 215 ? -8.319 7.181 -6.066 1.00 15.50 183 TYR A N 1
ATOM 2660 C CA . TYR A 1 215 ? -9.585 7.785 -5.651 1.00 13.78 183 TYR A CA 1
ATOM 2661 C C . TYR A 1 215 ? -9.610 8.159 -4.167 1.00 17.44 183 TYR A C 1
ATOM 2662 O O . TYR A 1 215 ? -9.869 9.335 -3.847 1.00 12.83 183 TYR A O 1
ATOM 2680 N N . PRO A 1 216 ? -9.369 7.239 -3.223 1.00 14.11 184 PRO A N 1
ATOM 2681 C CA . PRO A 1 216 ? -9.396 7.650 -1.808 1.00 17.66 184 PRO A CA 1
ATOM 2682 C C . PRO A 1 216 ? -8.318 8.650 -1.482 1.00 15.65 184 PRO A C 1
ATOM 2683 O O . PRO A 1 216 ? -8.492 9.459 -0.567 1.00 19.15 184 PRO A O 1
ATOM 2694 N N . ALA A 1 217 ? 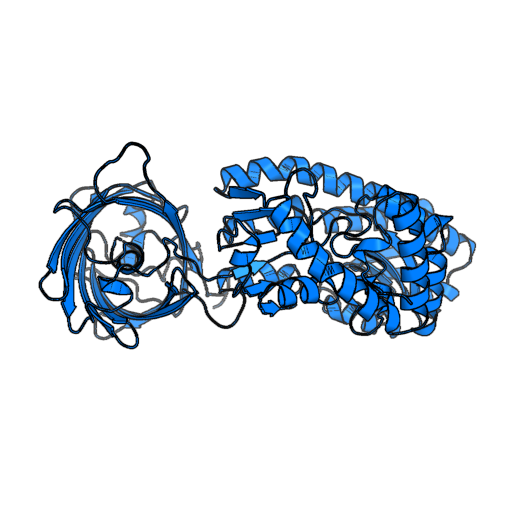-7.190 8.613 -2.189 1.00 17.76 185 ALA A N 1
ATOM 2695 C CA . ALA A 1 217 ? -6.150 9.591 -1.925 1.00 14.28 185 ALA A CA 1
ATOM 2696 C C . ALA A 1 217 ? -6.595 10.996 -2.324 1.00 15.14 185 ALA A C 1
ATOM 2697 O O . ALA A 1 217 ? -6.340 11.959 -1.592 1.00 13.70 185 ALA A O 1
ATOM 2704 N N . LEU A 1 218 ? -7.218 11.141 -3.498 1.00 13.91 186 LEU A N 1
ATOM 2705 C CA . LEU A 1 218 ? -7.695 12.447 -3.920 1.00 15.37 186 LEU A CA 1
ATOM 2706 C C . LEU A 1 218 ? -8.734 12.980 -2.949 1.00 16.52 186 LEU A C 1
ATOM 2707 O O . LEU A 1 218 ? -8.814 14.192 -2.714 1.00 17.09 186 LEU A O 1
ATOM 2723 N N . GLU A 1 219 ? -9.546 12.084 -2.375 1.00 16.47 187 GLU A N 1
ATOM 2724 C CA . GLU A 1 219 ? -10.581 12.478 -1.428 1.00 18.52 187 GLU A CA 1
ATOM 2725 C C . GLU A 1 219 ? -10.003 13.004 -0.117 1.00 24.02 187 GLU A C 1
ATOM 2726 O O . GLU A 1 219 ? -10.705 13.712 0.621 1.00 16.43 187 GLU A O 1
ATOM 2738 N N . ARG A 1 220 ? -8.749 12.678 0.191 1.00 14.52 188 ARG A N 1
ATOM 2739 C CA . ARG A 1 220 ? -8.157 13.051 1.467 1.00 16.14 188 ARG A CA 1
ATOM 2740 C C . ARG A 1 220 ? -6.952 13.974 1.294 1.00 15.04 188 ARG A C 1
ATOM 2741 O O . ARG A 1 220 ? -6.081 14.025 2.162 1.00 23.45 188 ARG A O 1
ATOM 2762 N N . GLY A 1 221 ? -6.876 14.690 0.170 1.00 12.68 189 GLY A N 1
ATOM 2763 C CA . GLY A 1 221 ? -5.827 15.673 -0.047 1.00 18.09 189 GLY A CA 1
ATOM 2764 C C . GLY A 1 221 ? -4.581 15.116 -0.690 1.00 15.60 189 GLY A C 1
ATOM 2765 O O . GLY A 1 221 ? -3.570 15.825 -0.753 1.00 11.92 189 GLY A O 1
ATOM 2769 N N . VAL A 1 222 ? -4.639 13.866 -1.154 1.00 14.78 190 VAL A N 1
ATOM 2770 C CA . VAL A 1 222 ? -3.515 13.071 -1.646 1.00 15.56 190 VAL A CA 1
ATOM 2771 C C . VAL A 1 222 ? -2.487 12.772 -0.561 1.00 11.40 190 VAL A C 1
ATOM 2772 O O . VAL A 1 222 ? -2.098 11.622 -0.391 1.00 19.93 190 VAL A O 1
ATOM 2785 N N . ILE A 1 223 ? -1.990 13.769 0.165 1.00 16.96 191 ILE A N 1
ATOM 2786 C CA . ILE A 1 223 ? -0.998 13.495 1.210 1.00 17.87 191 ILE A CA 1
ATOM 2787 C C . ILE A 1 223 ? -0.870 14.709 2.108 1.00 14.43 191 ILE A C 1
ATOM 2788 O O . ILE A 1 223 ? -1.183 15.833 1.700 1.00 12.31 191 ILE A O 1
ATOM 2804 N N . ASP A 1 224 ? -0.391 14.482 3.330 1.00 16.74 192 ASP A N 1
ATOM 2805 C CA . ASP A 1 224 ? 0.069 15.539 4.228 1.00 17.44 192 ASP A CA 1
ATOM 2806 C C . ASP A 1 224 ? -1.036 16.359 4.901 1.00 18.95 192 ASP A C 1
ATOM 2807 O O . ASP A 1 224 ? -1.075 16.437 6.134 1.00 18.15 192 ASP A O 1
ATOM 2816 N N . TRP A 1 225 ? -1.930 16.961 4.127 1.00 14.47 193 TRP A N 1
ATOM 2817 C CA . TRP A 1 225 ? -3.010 17.723 4.720 1.00 18.39 193 TRP A CA 1
ATOM 2818 C C . TRP A 1 225 ? -4.228 17.704 3.821 1.00 11.60 193 TRP A C 1
ATOM 2819 O O . TRP A 1 225 ? -4.101 17.587 2.604 1.00 13.40 193 TRP A O 1
ATOM 2840 N N . SER A 1 226 ? -5.404 17.908 4.429 1.00 11.34 194 SER A N 1
ATOM 2841 C CA . SER A 1 226 ? -6.641 18.085 3.668 1.00 16.28 194 SER A CA 1
ATOM 2842 C C . SER A 1 226 ? -7.582 19.063 4.372 1.00 14.06 194 SER A C 1
ATOM 2843 O O . SER A 1 226 ? -7.288 19.571 5.460 1.00 12.21 194 SER A O 1
ATOM 2851 N N . HIS A 1 227 ? -8.754 19.290 3.758 1.00 16.71 195 HIS A N 1
ATOM 2852 C CA . HIS A 1 227 ? -9.825 20.098 4.354 1.00 16.62 195 HIS A CA 1
ATOM 2853 C C . HIS A 1 227 ? -11.007 19.251 4.848 1.00 14.85 195 HIS A C 1
ATOM 2854 O O . HIS A 1 227 ? -12.097 19.781 5.112 1.00 18.62 195 HIS A O 1
ATOM 2868 N N . ASN A 1 228 ? -10.800 17.958 5.011 1.00 13.26 196 ASN A N 1
ATOM 2869 C CA . ASN A 1 228 ? -11.833 17.093 5.547 1.00 17.33 196 ASN A CA 1
ATOM 2870 C C . ASN A 1 228 ? -12.122 17.397 7.020 1.00 12.64 196 ASN A C 1
ATOM 2871 O O . ASN A 1 228 ? -11.220 17.687 7.823 1.00 17.36 196 ASN A O 1
ATOM 2882 N N . VAL A 1 229 ? -13.398 17.327 7.350 1.00 13.16 197 VAL A N 1
ATOM 2883 C CA . VAL A 1 229 ? -13.943 17.636 8.666 1.00 15.56 197 VAL A CA 1
ATOM 2884 C C . VAL A 1 229 ? -14.339 16.315 9.294 1.00 14.01 197 VAL A C 1
ATOM 2885 O O . VAL A 1 229 ? -15.297 15.673 8.855 1.00 14.28 197 VAL A O 1
ATOM 2898 N N . TYR A 1 230 ? -13.555 15.873 10.266 1.00 14.99 198 TYR A N 1
ATOM 2899 C CA . TYR A 1 230 ? -13.888 14.684 11.027 1.00 14.22 198 TYR A CA 1
ATOM 2900 C C . TYR A 1 230 ? -14.985 15.034 12.027 1.00 18.57 198 TYR A C 1
ATOM 2901 O O . TYR A 1 230 ? -14.830 15.972 12.818 1.00 14.61 198 TYR A O 1
ATOM 2919 N N . ILE A 1 231 ? -16.116 14.318 11.935 1.00 18.03 199 ILE A N 1
ATOM 2920 C CA . ILE A 1 231 ? -17.291 14.543 12.774 1.00 18.16 199 ILE A CA 1
ATOM 2921 C C . ILE A 1 231 ? -17.246 13.575 13.953 1.00 22.03 199 ILE A C 1
ATOM 2922 O O . ILE A 1 231 ? -17.079 12.368 13.761 1.00 23.00 199 ILE A O 1
ATOM 2938 N N . MET A 1 232 ? -17.375 14.100 15.167 1.00 28.84 200 MET A N 1
ATOM 2939 C CA . MET A 1 232 ? -17.314 13.294 16.383 1.00 25.05 200 MET A CA 1
ATOM 2940 C C . MET A 1 232 ? -18.552 13.566 17.226 1.00 26.82 200 MET A C 1
ATOM 2941 O O . MET A 1 232 ? -18.989 14.715 17.355 1.00 21.06 200 MET A O 1
ATOM 2955 N N . ALA A 1 233 ? -19.107 12.511 17.818 1.00 22.86 201 ALA A N 1
ATOM 2956 C CA . ALA A 1 233 ? -20.232 12.689 18.726 1.00 26.28 201 ALA A CA 1
ATOM 2957 C C . ALA A 1 233 ? -19.820 13.510 19.946 1.00 22.61 201 ALA A C 1
ATOM 2958 O O . ALA A 1 233 ? -18.697 13.395 20.449 1.00 25.97 201 ALA A O 1
ATOM 2965 N N . ASP A 1 234 ? -20.731 14.374 20.396 1.00 28.14 202 ASP A N 1
ATOM 2966 C CA . ASP A 1 234 ? -20.591 15.140 21.637 1.00 27.29 202 ASP A CA 1
ATOM 2967 C C . ASP A 1 234 ? -21.810 14.796 22.501 1.00 30.90 202 ASP A C 1
ATOM 2968 O O . ASP A 1 234 ? -22.854 15.451 22.436 1.00 25.29 202 ASP A O 1
ATOM 2977 N N . LYS A 1 235 ? -21.681 13.742 23.303 1.00 36.87 203 LYS A N 1
ATOM 2978 C CA . LYS A 1 235 ? -22.813 13.235 24.078 1.00 44.48 203 LYS A CA 1
ATOM 2979 C C . LYS A 1 235 ? -23.403 14.294 25.015 1.00 34.03 203 LYS A C 1
ATOM 2980 O O . LYS A 1 235 ? -24.624 14.441 25.089 1.00 40.07 203 LYS A O 1
ATOM 2999 N N . GLN A 1 236 ? -22.555 15.036 25.731 1.00 29.83 204 GLN A N 1
ATOM 3000 C CA . GLN A 1 236 ? -23.038 15.925 26.785 1.00 41.89 204 GLN A CA 1
ATOM 3001 C C . GLN A 1 236 ? -23.806 17.130 26.251 1.00 44.59 204 GLN A C 1
ATOM 3002 O O . GLN A 1 236 ? -24.566 17.751 27.007 1.00 41.72 204 GLN A O 1
ATOM 3016 N N . ARG A 1 237 ? -23.615 17.487 24.981 1.00 36.27 205 ARG A N 1
ATOM 3017 C CA . ARG A 1 237 ? -24.426 18.504 24.324 1.00 35.23 205 ARG A CA 1
ATOM 3018 C C . ARG A 1 237 ? -25.401 17.874 23.334 1.00 29.08 205 ARG A C 1
ATOM 3019 O O . ARG A 1 237 ? -26.095 18.585 22.609 1.00 31.74 205 ARG A O 1
ATOM 3040 N N . ASN A 1 238 ? -25.490 16.543 23.318 1.00 32.45 206 ASN A N 1
ATOM 3041 C CA . ASN A 1 238 ? -26.416 15.831 22.439 1.00 33.13 206 ASN A CA 1
ATOM 3042 C C . ASN A 1 238 ? -26.258 16.269 20.980 1.00 33.33 206 ASN A C 1
ATOM 3043 O O . ASN A 1 238 ? -27.214 16.264 20.202 1.00 28.00 206 ASN A O 1
ATOM 3054 N N . GLY A 1 239 ? -25.034 16.620 20.589 1.00 27.61 207 GLY A N 1
ATOM 3055 C CA . GLY A 1 239 ? -24.750 17.040 19.235 1.00 27.49 207 GLY A CA 1
ATOM 3056 C C . GLY A 1 239 ? -23.457 16.463 18.697 1.00 23.85 207 GLY A C 1
ATOM 3057 O O . GLY A 1 239 ? -23.169 15.288 18.895 1.00 17.08 207 GLY A O 1
ATOM 3061 N N . ILE A 1 240 ? -22.683 17.285 17.985 1.00 23.52 208 ILE A N 1
ATOM 3062 C CA . ILE A 1 240 ? -21.426 16.861 17.393 1.00 20.28 208 ILE A CA 1
ATOM 3063 C C . ILE A 1 240 ? -20.423 17.990 17.571 1.00 22.23 208 ILE A C 1
ATOM 3064 O O . ILE A 1 240 ? -20.781 19.119 17.923 1.00 16.22 208 ILE A O 1
ATOM 3080 N N . LYS A 1 241 ? -19.148 17.666 17.338 1.00 19.90 209 LYS A N 1
ATOM 3081 C CA . LYS A 1 241 ? -18.060 18.634 17.406 1.00 19.53 209 LYS A CA 1
ATOM 3082 C C . LYS A 1 241 ? -17.049 18.279 16.325 1.00 18.64 209 LYS A C 1
ATOM 3083 O O . LYS A 1 241 ? -17.041 17.160 15.807 1.00 18.62 209 LYS A O 1
ATOM 3102 N N . ALA A 1 242 ? -16.242 19.266 15.928 1.00 21.21 210 ALA A N 1
ATOM 3103 C CA . ALA A 1 242 ? -15.203 19.020 14.940 1.00 20.42 210 ALA A CA 1
ATOM 3104 C C . ALA A 1 242 ? -14.114 20.074 15.090 1.00 21.38 210 ALA A C 1
ATOM 3105 O O . ALA A 1 242 ? -14.378 21.208 15.509 1.00 18.61 210 ALA A O 1
ATOM 3112 N N . ASN A 1 243 ? -12.883 19.677 14.773 1.00 17.96 211 ASN A N 1
ATOM 3113 C CA . ASN A 1 243 ? -11.739 20.578 14.767 1.00 22.06 211 ASN A CA 1
ATOM 3114 C C . ASN A 1 243 ? -10.958 20.279 13.507 1.00 25.77 211 ASN A C 1
ATOM 3115 O O . ASN A 1 243 ? -10.654 19.112 13.240 1.00 25.85 211 ASN A O 1
ATOM 3126 N N . PHE A 1 244 ? -10.681 21.318 12.717 1.00 23.26 212 PHE A N 1
ATOM 3127 C CA . PHE A 1 244 ? -9.986 21.151 11.452 1.00 19.45 212 PHE A CA 1
ATOM 3128 C C . PHE A 1 244 ? -9.292 22.451 11.090 1.00 23.92 212 PHE A C 1
ATOM 3129 O O . PHE A 1 244 ? -9.481 23.481 11.733 1.00 21.69 212 PHE A O 1
ATOM 3146 N N . GLU A 1 245 ? -8.514 22.392 10.020 1.00 22.19 213 GLU A N 1
ATOM 3147 C CA . GLU A 1 245 ? -7.623 23.478 9.643 1.00 21.65 213 GLU A CA 1
ATOM 3148 C C . GLU A 1 245 ? -7.814 23.772 8.164 1.00 18.71 213 GLU A C 1
ATOM 3149 O O . GLU A 1 245 ? -7.697 22.870 7.327 1.00 19.12 213 GLU A O 1
ATOM 3161 N N . ILE A 1 246 ? -8.107 25.012 7.842 1.00 15.15 214 ILE A N 1
ATOM 3162 C CA . ILE A 1 246 ? -8.234 25.442 6.455 1.00 12.95 214 ILE A CA 1
ATOM 3163 C C . ILE A 1 246 ? -6.963 26.172 6.067 1.00 14.91 214 ILE A C 1
ATOM 3164 O O . ILE A 1 246 ? -6.414 26.946 6.863 1.00 12.55 214 ILE A O 1
ATOM 3180 N N . ARG A 1 247 ? -6.491 25.934 4.850 1.00 15.89 215 ARG A N 1
ATOM 3181 C CA . ARG A 1 247 ? -5.320 26.630 4.318 1.00 15.71 215 ARG A CA 1
ATOM 3182 C C . ARG A 1 247 ? -5.737 27.529 3.166 1.00 18.31 215 ARG A C 1
ATOM 3183 O O . ARG A 1 247 ? -6.150 27.035 2.109 1.00 20.72 215 ARG A O 1
ATOM 3204 N N . HIS A 1 248 ? -5.604 28.846 3.363 1.00 19.26 216 HIS A N 1
ATOM 3205 C CA . HIS A 1 248 ? -5.964 29.844 2.356 1.00 18.25 216 HIS A CA 1
ATOM 3206 C C . HIS A 1 248 ? -4.697 30.278 1.618 1.00 14.98 216 HIS A C 1
ATOM 3207 O O . HIS A 1 248 ? -3.762 30.770 2.240 1.00 21.52 216 HIS A O 1
ATOM 3221 N N . ASN A 1 249 ? -4.669 30.131 0.301 1.00 18.84 217 ASN A N 1
ATOM 3222 C CA . ASN A 1 249 ? -3.487 30.570 -0.435 1.00 26.93 217 ASN A CA 1
ATOM 3223 C C . ASN A 1 249 ? -3.379 32.097 -0.404 1.00 30.33 217 ASN A C 1
ATOM 3224 O O . ASN A 1 249 ? -4.379 32.816 -0.543 1.00 21.95 217 ASN A O 1
ATOM 3235 N N . ILE A 1 250 ? -2.164 32.586 -0.154 1.00 28.57 218 ILE A N 1
ATOM 3236 C CA . ILE A 1 250 ? -1.856 34.008 -0.284 1.00 33.94 218 ILE A CA 1
ATOM 3237 C C . ILE A 1 250 ? -1.547 34.296 -1.743 1.00 32.57 218 ILE A C 1
ATOM 3238 O O . ILE A 1 250 ? -0.815 33.544 -2.388 1.00 30.97 218 ILE A O 1
ATOM 3254 N N . GLU A 1 251 ? -2.119 35.385 -2.264 1.00 37.25 219 GLU A N 1
ATOM 3255 C CA . GLU A 1 251 ? -2.108 35.640 -3.702 1.00 50.57 219 GLU A CA 1
ATOM 3256 C C . GLU A 1 251 ? -0.696 35.645 -4.274 1.00 53.84 219 GLU A C 1
ATOM 3257 O O . GLU A 1 251 ? -0.471 35.144 -5.380 1.00 51.16 219 GLU A O 1
ATOM 3269 N N . ASP A 1 252 ? 0.271 36.194 -3.546 1.00 46.66 220 ASP A N 1
ATOM 3270 C CA . ASP A 1 252 ? 1.654 36.197 -4.007 1.00 62.88 220 ASP A CA 1
ATOM 3271 C C . ASP A 1 252 ? 2.486 35.052 -3.417 1.00 60.46 220 ASP A C 1
ATOM 3272 O O . ASP A 1 252 ? 3.715 35.169 -3.370 1.00 50.98 220 ASP A O 1
ATOM 3281 N N . GLY A 1 253 ? 1.850 33.947 -2.979 1.00 51.94 221 GLY A N 1
ATOM 3282 C CA . GLY A 1 253 ? 2.482 32.933 -2.133 1.00 35.03 221 GLY A CA 1
ATOM 3283 C C . GLY A 1 253 ? 2.637 33.457 -0.718 1.00 37.86 221 GLY A C 1
ATOM 3284 O O . GLY A 1 253 ? 2.789 34.671 -0.562 1.00 53.33 221 GLY A O 1
ATOM 3288 N N . GLY A 1 254 ? 2.584 32.626 0.328 1.00 41.95 222 GLY A N 1
ATOM 3289 C CA . GLY A 1 254 ? 2.274 31.212 0.284 1.00 35.26 222 GLY A CA 1
ATOM 3290 C C . GLY A 1 254 ? 0.929 30.896 0.943 1.00 25.24 222 GLY A C 1
ATOM 3291 O O . GLY A 1 254 ? -0.058 30.909 0.238 1.00 24.65 222 GLY A O 1
ATOM 3295 N N . VAL A 1 255 ? 0.848 30.664 2.261 1.00 27.70 223 VAL A N 1
ATOM 3296 C CA . VAL A 1 255 ? -0.384 30.129 2.838 1.00 23.60 223 VAL A CA 1
ATOM 3297 C C . VAL A 1 255 ? -0.765 30.777 4.164 1.00 20.20 223 VAL A C 1
ATOM 3298 O O . VAL A 1 255 ? 0.076 31.003 5.037 1.00 24.82 223 VAL A O 1
ATOM 3311 N N . GLN A 1 256 ? -2.064 30.997 4.343 1.00 24.34 224 GLN A N 1
ATOM 3312 C CA . GLN A 1 256 ? -2.626 31.541 5.579 1.00 23.84 224 GLN A CA 1
ATOM 3313 C C . GLN A 1 256 ? -3.513 30.490 6.231 1.00 21.40 224 GLN A C 1
ATOM 3314 O O . GLN A 1 256 ? -4.527 30.065 5.656 1.00 20.40 224 GLN A O 1
ATOM 3328 N N . LEU A 1 257 ? -3.137 30.086 7.417 1.00 17.80 225 LEU A N 1
ATOM 3329 C CA . LEU A 1 257 ? -3.812 29.017 8.122 1.00 24.98 225 LEU A CA 1
ATOM 3330 C C . LEU A 1 257 ? -4.983 29.578 8.901 1.00 17.48 225 LEU A C 1
ATOM 3331 O O . LEU A 1 257 ? -4.898 30.661 9.473 1.00 19.61 225 LEU A O 1
ATOM 3347 N N . ALA A 1 258 ? -6.055 28.802 8.959 1.00 21.04 226 ALA A N 1
ATOM 3348 C CA . ALA A 1 258 ? -7.282 29.194 9.651 1.00 16.22 226 ALA A CA 1
ATOM 3349 C C . ALA A 1 258 ? -7.746 27.977 10.450 1.00 21.78 226 ALA A C 1
ATOM 3350 O O . ALA A 1 258 ? -8.359 27.045 9.904 1.00 18.07 226 ALA A O 1
ATOM 3357 N N . TYR A 1 259 ? -7.451 27.966 11.740 1.00 17.75 227 TYR A N 1
ATOM 3358 C CA . TYR A 1 259 ? -7.814 26.809 12.533 1.00 18.26 227 TYR A CA 1
ATOM 3359 C C . TYR A 1 259 ? -9.253 26.912 13.021 1.00 16.51 227 TYR A C 1
ATOM 3360 O O . TYR A 1 259 ? -9.633 27.902 13.651 1.00 18.29 227 TYR A O 1
ATOM 3378 N N . HIS A 1 260 ? -10.037 25.881 12.750 1.00 16.25 228 HIS A N 1
ATOM 3379 C CA . HIS A 1 260 ? -11.466 25.887 13.017 1.00 21.09 228 HIS A CA 1
ATOM 3380 C C . HIS A 1 260 ? -11.787 25.009 14.216 1.00 17.76 228 HIS A C 1
ATOM 3381 O O . HIS A 1 260 ? -11.418 23.827 14.227 1.00 18.29 228 HIS A O 1
ATOM 3395 N N . TYR A 1 261 ? -12.559 25.541 15.167 1.00 20.54 229 TYR A N 1
ATOM 3396 C CA . TYR A 1 261 ? -13.193 24.710 16.200 1.00 23.10 229 TYR A CA 1
ATOM 3397 C C . TYR A 1 261 ? -14.708 24.837 16.130 1.00 16.78 229 TYR A C 1
ATOM 3398 O O . TYR A 1 261 ? -15.231 25.953 16.104 1.00 23.54 229 TYR A O 1
ATOM 3416 N N . GLN A 1 262 ? -15.415 23.715 16.186 1.00 17.53 230 GLN A N 1
ATOM 3417 C CA . GLN A 1 262 ? -16.822 23.688 15.839 1.00 17.62 230 GLN A CA 1
ATOM 3418 C C . GLN A 1 262 ? -17.571 22.806 16.815 1.00 18.06 230 GLN A C 1
ATOM 3419 O O . GLN A 1 262 ? -17.078 21.748 17.217 1.00 18.33 230 GLN A O 1
ATOM 3433 N N . GLN A 1 263 ? -18.745 23.290 17.233 1.00 20.12 231 GLN A N 1
ATOM 3434 C CA . GLN A 1 263 ? -19.685 22.480 17.998 1.00 22.52 231 GLN A CA 1
ATOM 3435 C C . GLN A 1 263 ? -21.110 22.721 17.519 1.00 16.02 231 GLN A C 1
ATOM 3436 O O . GLN A 1 263 ? -21.491 23.861 17.230 1.00 15.79 231 GLN A O 1
ATOM 3450 N N . ASN A 1 264 ? -21.905 21.664 17.489 1.00 12.56 232 ASN A N 1
ATOM 3451 C CA . ASN A 1 264 ? -23.285 21.736 17.026 1.00 16.74 232 ASN A CA 1
ATOM 3452 C C . ASN A 1 264 ? -24.197 21.079 18.045 1.00 24.34 232 ASN A C 1
ATOM 3453 O O . ASN A 1 264 ? -23.870 20.019 18.579 1.00 18.28 232 ASN A O 1
ATOM 3464 N N . THR A 1 265 ? -25.361 21.679 18.267 1.00 22.52 233 THR A N 1
ATOM 3465 C CA . THR A 1 265 ? -26.286 21.209 19.274 1.00 24.14 233 THR A CA 1
ATOM 3466 C C . THR A 1 265 ? -27.702 21.457 18.783 1.00 18.67 233 THR A C 1
ATOM 3467 O O . THR A 1 265 ? -27.994 22.515 18.199 1.00 17.91 233 THR A O 1
ATOM 3478 N N . PRO A 1 266 ? -28.587 20.501 18.978 1.00 20.56 234 PRO A N 1
ATOM 3479 C CA . PRO A 1 266 ? -29.938 20.657 18.444 1.00 18.79 234 PRO A CA 1
ATOM 3480 C C . PRO A 1 266 ? -30.668 21.798 19.122 1.00 23.60 234 PRO A C 1
ATOM 3481 O O . PRO A 1 266 ? -30.444 22.110 20.295 1.00 28.86 234 PRO A O 1
ATOM 3492 N N . ILE A 1 267 ? -31.561 22.421 18.356 1.00 26.22 235 ILE A N 1
ATOM 3493 C CA . ILE A 1 267 ? -32.337 23.550 18.863 1.00 32.14 235 ILE A CA 1
ATOM 3494 C C . ILE A 1 267 ? -33.519 23.062 19.689 1.00 25.00 235 ILE A C 1
ATOM 3495 O O . ILE A 1 267 ? -33.849 23.638 20.731 1.00 29.56 235 ILE A O 1
ATOM 3511 N N . GLY A 1 268 ? -34.174 22.011 19.224 1.00 24.30 236 GLY A N 1
ATOM 3512 C CA . GLY A 1 268 ? -35.305 21.436 19.878 1.00 34.39 236 GLY A CA 1
ATOM 3513 C C . GLY A 1 268 ? -34.919 20.256 20.739 1.00 39.52 236 GLY A C 1
ATOM 3514 O O . GLY A 1 268 ? -33.778 20.139 21.207 1.00 26.12 236 GLY A O 1
ATOM 3518 N N . ASP A 1 269 ? -35.901 19.374 20.957 1.00 40.31 237 ASP A N 1
ATOM 3519 C CA . ASP A 1 269 ? -35.776 18.274 21.895 1.00 47.02 237 ASP A CA 1
ATOM 3520 C C . ASP A 1 269 ? -36.156 16.942 21.280 1.00 42.84 237 ASP A C 1
ATOM 3521 O O . ASP A 1 269 ? -36.173 15.931 21.992 1.00 35.95 237 ASP A O 1
ATOM 3530 N N . GLY A 1 270 ? -36.460 16.904 19.989 1.00 41.74 238 GLY A N 1
ATOM 3531 C CA . GLY A 1 270 ? -36.648 15.645 19.320 1.00 44.19 238 GLY A CA 1
ATOM 3532 C C . GLY A 1 270 ? -35.381 14.814 19.395 1.00 41.71 238 GLY A C 1
ATOM 3533 O O . GLY A 1 270 ? -34.297 15.335 19.683 1.00 40.94 238 GLY A O 1
ATOM 3537 N N . PRO A 1 271 ? -35.489 13.511 19.137 1.00 41.22 239 PRO A N 1
ATOM 3538 C CA . PRO A 1 271 ? -34.289 12.661 19.144 1.00 35.67 239 PRO A CA 1
ATOM 3539 C C . PRO A 1 271 ? -33.439 12.909 17.906 1.00 36.04 239 PRO A C 1
ATOM 3540 O O . PRO A 1 271 ? -33.955 13.064 16.791 1.00 36.49 239 PRO A O 1
ATOM 3551 N N . VAL A 1 272 ? -32.126 12.919 18.110 1.00 32.51 240 VAL A N 1
ATOM 3552 C CA . VAL A 1 272 ? -31.159 13.106 17.038 1.00 30.09 240 VAL A CA 1
ATOM 3553 C C . VAL A 1 272 ? -30.267 11.873 16.940 1.00 31.99 240 VAL A C 1
ATOM 3554 O O . VAL A 1 272 ? -30.195 11.041 17.847 1.00 33.79 240 VAL A O 1
ATOM 3567 N N . LEU A 1 273 ? -29.577 11.767 15.812 1.00 30.67 241 LEU A N 1
ATOM 3568 C CA . LEU A 1 273 ? -28.597 10.714 15.594 1.00 25.58 241 LEU A CA 1
ATOM 3569 C C . LEU A 1 273 ? -27.225 11.196 16.053 1.00 26.30 241 LEU A C 1
ATOM 3570 O O . LEU A 1 273 ? -26.753 12.244 15.607 1.00 27.32 241 LEU A O 1
ATOM 3586 N N . LEU A 1 274 ? -26.581 10.431 16.926 1.00 23.85 242 LEU A N 1
ATOM 3587 C CA . LEU A 1 274 ? -25.224 10.740 17.335 1.00 27.20 242 LEU A CA 1
ATOM 3588 C C . LEU A 1 274 ? -24.292 9.816 16.577 1.00 29.06 242 LEU A C 1
ATOM 3589 O O . LEU A 1 274 ? -24.447 8.589 16.671 1.00 26.89 242 LEU A O 1
ATOM 3605 N N . PRO A 1 275 ? -23.356 10.332 15.791 1.00 22.27 243 PRO A N 1
ATOM 3606 C CA . PRO A 1 275 ? -22.644 9.476 14.841 1.00 24.65 243 PRO A CA 1
ATOM 3607 C C . PRO A 1 275 ? -21.412 8.808 15.423 1.00 20.57 243 PRO A C 1
ATOM 3608 O O . PRO A 1 275 ? -20.772 9.300 16.353 1.00 23.02 243 PRO A O 1
ATOM 3619 N N . ASP A 1 276 ? -21.069 7.677 14.826 1.00 19.94 244 ASP A N 1
ATOM 3620 C CA . ASP A 1 276 ? -19.694 7.195 14.904 1.00 20.72 244 ASP A CA 1
ATOM 3621 C C . ASP A 1 276 ? -18.783 8.099 14.068 1.00 22.76 244 ASP A C 1
ATOM 3622 O O . ASP A 1 276 ? -19.246 8.843 13.187 1.00 17.26 244 ASP A O 1
ATOM 3631 N N . ASN A 1 277 ? -17.475 8.000 14.325 1.00 23.24 245 ASN A N 1
ATOM 3632 C CA . ASN A 1 277 ? -16.482 8.818 13.626 1.00 26.38 245 ASN A CA 1
ATOM 3633 C C . ASN A 1 277 ? -16.599 8.657 12.115 1.00 20.75 245 ASN A C 1
ATOM 3634 O O . ASN A 1 277 ? -16.762 7.550 11.602 1.00 18.66 245 ASN A O 1
ATOM 3645 N N . HIS A 1 278 ? -16.503 9.767 11.404 1.00 13.07 2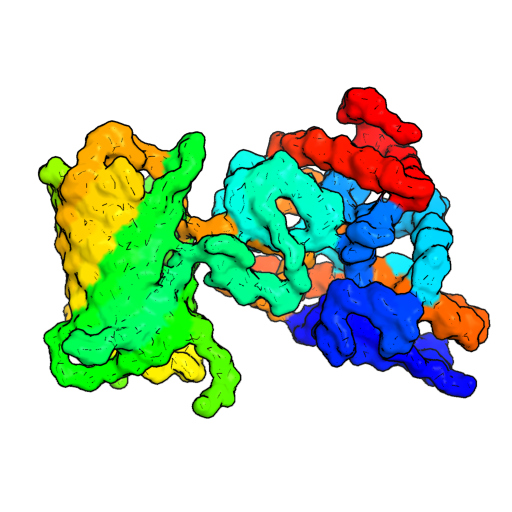46 HIS A N 1
ATOM 3646 C CA . HIS A 1 278 ? -16.570 9.785 9.951 1.00 12.90 246 HIS A CA 1
ATOM 3647 C C . HIS A 1 278 ? -16.122 11.186 9.549 1.00 18.13 246 HIS A C 1
ATOM 3648 O O . HIS A 1 278 ? -15.820 12.018 10.412 1.00 17.23 246 HIS A O 1
ATOM 3662 N N . TYR A 1 279 ? -16.042 11.443 8.238 1.00 12.99 247 TYR A N 1
ATOM 3663 C CA . TYR A 1 279 ? -15.645 12.767 7.791 1.00 12.36 247 TYR A CA 1
ATOM 3664 C C . TYR A 1 279 ? -16.518 13.216 6.619 1.00 15.88 247 TYR A C 1
ATOM 3665 O O . TYR A 1 279 ? -17.161 12.415 5.922 1.00 12.89 247 TYR A O 1
ATOM 3683 N N . LEU A 1 280 ? -16.596 14.531 6.470 1.00 10.49 248 LEU A N 1
ATOM 3684 C CA . LEU A 1 280 ? -17.173 15.155 5.295 1.00 15.20 248 LEU A CA 1
ATOM 3685 C C . LEU A 1 280 ? -16.031 15.696 4.434 1.00 16.74 248 LEU A C 1
ATOM 3686 O O . LEU A 1 280 ? -15.086 16.299 4.955 1.00 16.30 248 LEU A O 1
ATOM 3702 N N . SER A 1 281 ? -16.095 15.435 3.132 1.00 14.32 249 SER A N 1
ATOM 3703 C CA . SER A 1 281 ? -15.137 15.960 2.169 1.00 18.05 249 SER A CA 1
ATOM 3704 C C . SER A 1 281 ? -15.896 16.839 1.180 1.00 17.34 249 SER A C 1
ATOM 3705 O O . SER A 1 281 ? -16.871 16.390 0.572 1.00 14.28 249 SER A O 1
ATOM 3713 N N . THR A 1 282 ? -15.468 18.092 1.045 1.00 16.60 250 THR A N 1
ATOM 3714 C CA . THR A 1 282 ? -16.175 19.084 0.245 1.00 10.49 250 THR A CA 1
ATOM 3715 C C . THR A 1 282 ? -15.276 19.608 -0.856 1.00 11.86 250 THR A C 1
ATOM 3716 O O . THR A 1 282 ? -14.141 20.010 -0.590 1.00 13.98 250 THR A O 1
ATOM 3727 N N . GLN A 1 283 ? -15.785 19.624 -2.088 1.00 14.17 251 GLN A N 1
ATOM 3728 C CA . GLN A 1 283 ? -15.141 20.326 -3.196 1.00 12.78 251 GLN A CA 1
ATOM 3729 C C . GLN A 1 283 ? -15.910 21.603 -3.499 1.00 16.77 251 GLN A C 1
ATOM 3730 O O . GLN A 1 283 ? -17.126 21.554 -3.740 1.00 12.34 251 GLN A O 1
ATOM 3744 N N . THR A 1 284 ? -15.199 22.725 -3.537 1.00 14.38 252 THR A N 1
ATOM 3745 C CA . THR A 1 284 ? -15.811 24.047 -3.653 1.00 16.87 252 THR A CA 1
ATOM 3746 C C . THR A 1 284 ? -15.268 24.749 -4.891 1.00 14.66 252 THR A C 1
ATOM 3747 O O . THR A 1 284 ? -14.058 24.746 -5.120 1.00 17.21 252 THR A O 1
ATOM 3758 N N . LYS A 1 285 ? -16.152 25.351 -5.679 1.00 16.65 253 LYS A N 1
ATOM 3759 C CA . LYS A 1 285 ? -15.752 26.198 -6.801 1.00 19.30 253 LYS A CA 1
ATOM 3760 C C . LYS A 1 285 ? -16.291 27.604 -6.563 1.00 17.83 253 LYS A C 1
ATOM 3761 O O . LYS A 1 285 ? -17.505 27.782 -6.426 1.00 17.98 253 LYS A O 1
ATOM 3780 N N . LEU A 1 286 ? -15.408 28.599 -6.607 1.00 15.04 254 LEU A N 1
ATOM 3781 C CA . LEU A 1 286 ? -15.772 30.000 -6.424 1.00 18.69 254 LEU A CA 1
ATOM 3782 C C . LEU A 1 286 ? -15.620 30.768 -7.731 1.00 20.83 254 LEU A C 1
ATOM 3783 O O . LEU A 1 286 ? -14.601 30.640 -8.409 1.00 20.20 254 LEU A O 1
ATOM 3799 N N . SER A 1 287 ? -16.654 31.537 -8.076 1.00 20.84 255 SER A N 1
ATOM 3800 C CA . SER A 1 287 ? -16.672 32.279 -9.330 1.00 21.58 255 SER A CA 1
ATOM 3801 C C . SER A 1 287 ? -17.358 33.627 -9.123 1.00 28.80 255 SER A C 1
ATOM 3802 O O . SER A 1 287 ? -17.747 33.995 -8.004 1.00 24.19 255 SER A O 1
ATOM 3810 N N . LYS A 1 288 ? -17.480 34.378 -10.229 1.00 28.38 256 LYS A N 1
ATOM 3811 C CA . LYS A 1 288 ? -18.190 35.644 -10.255 1.00 24.92 256 LYS A CA 1
ATOM 3812 C C . LYS A 1 288 ? -19.299 35.623 -11.304 1.00 28.77 256 LYS A C 1
ATOM 3813 O O . LYS A 1 288 ? -19.187 34.966 -12.340 1.00 27.40 256 LYS A O 1
ATOM 3832 N N . ASP A 1 289 ? -20.371 36.370 -11.020 1.00 27.84 257 ASP A N 1
ATOM 3833 C CA . ASP A 1 289 ? -21.480 36.568 -11.950 1.00 33.39 257 ASP A CA 1
ATOM 3834 C C . ASP A 1 289 ? -21.135 37.798 -12.783 1.00 30.39 257 ASP A C 1
ATOM 3835 O O . ASP A 1 289 ? -20.989 38.889 -12.215 1.00 35.27 257 ASP A O 1
ATOM 3844 N N . PRO A 1 290 ? -20.917 37.668 -14.098 1.00 31.85 258 PRO A N 1
ATOM 3845 C CA . PRO A 1 290 ? -20.420 38.827 -14.879 1.00 41.75 258 PRO A CA 1
ATOM 3846 C C . PRO A 1 290 ? -21.438 39.962 -15.021 1.00 38.05 258 PRO A C 1
ATOM 3847 O O . PRO A 1 290 ? -21.049 41.063 -15.423 1.00 40.73 258 PRO A O 1
ATOM 3858 N N . ASN A 1 291 ? -22.704 39.740 -14.682 1.00 31.60 259 ASN A N 1
ATOM 3859 C CA . ASN A 1 291 ? -23.720 40.779 -14.740 1.00 39.85 259 ASN A CA 1
ATOM 3860 C C . ASN A 1 291 ? -24.081 41.348 -13.373 1.00 37.44 259 ASN A C 1
ATOM 3861 O O . ASN A 1 291 ? -25.046 42.103 -13.276 1.00 33.83 259 ASN A O 1
ATOM 3872 N N . GLU A 1 292 ? -23.316 41.026 -12.328 1.00 35.49 260 GLU A N 1
ATOM 3873 C CA . GLU A 1 292 ? -23.550 41.521 -10.977 1.00 32.23 260 GLU A CA 1
ATOM 3874 C C . GLU A 1 292 ? -22.483 42.543 -10.604 1.00 32.63 260 GLU A C 1
ATOM 3875 O O . GLU A 1 292 ? -21.287 42.268 -10.742 1.00 35.01 260 GLU A O 1
ATOM 3887 N N . LYS A 1 293 ? -22.912 43.710 -10.108 1.00 35.99 261 LYS A N 1
ATOM 3888 C CA . LYS A 1 293 ? -21.997 44.807 -9.806 1.00 34.76 261 LYS A CA 1
ATOM 3889 C C . LYS A 1 293 ? -21.718 44.974 -8.316 1.00 30.03 261 LYS A C 1
ATOM 3890 O O . LYS A 1 293 ? -20.744 45.644 -7.947 1.00 28.60 261 LYS A O 1
ATOM 3909 N N . ARG A 1 294 ? -22.535 44.401 -7.449 1.00 25.74 262 ARG A N 1
ATOM 3910 C CA . ARG A 1 294 ? -22.174 44.369 -6.040 1.00 27.40 262 ARG A CA 1
ATOM 3911 C C . ARG A 1 294 ? -21.072 43.335 -5.782 1.00 27.81 262 ARG A C 1
ATOM 3912 O O . ARG A 1 294 ? -20.857 42.401 -6.563 1.00 24.29 262 ARG A O 1
ATOM 3933 N N . ASP A 1 295 ? -20.316 43.576 -4.711 1.00 22.03 263 ASP A N 1
ATOM 3934 C CA . ASP A 1 295 ? -19.367 42.597 -4.213 1.00 24.96 263 ASP A CA 1
ATOM 3935 C C . ASP A 1 295 ? -20.117 41.306 -3.902 1.00 28.56 263 ASP A C 1
ATOM 3936 O O . ASP A 1 295 ? -21.088 41.317 -3.132 1.00 24.96 263 ASP A O 1
ATOM 3945 N N . HIS A 1 296 ? -19.694 40.207 -4.539 1.00 18.64 264 HIS A N 1
ATOM 3946 C CA . HIS A 1 296 ? -20.432 38.964 -4.447 1.00 18.75 264 HIS A CA 1
ATOM 3947 C C . HIS A 1 296 ? -19.535 37.742 -4.605 1.00 22.07 264 HIS A C 1
ATOM 3948 O O . HIS A 1 296 ? -18.351 37.843 -4.928 1.00 17.32 264 HIS A O 1
ATOM 3962 N N . MET A 1 297 ? -20.135 36.569 -4.365 1.00 18.61 265 MET A N 1
ATOM 3963 C CA . MET A 1 297 ? -19.474 35.287 -4.559 1.00 17.41 265 MET A CA 1
ATOM 3964 C C . MET A 1 297 ? -20.483 34.255 -5.045 1.00 21.14 265 MET A C 1
ATOM 3965 O O . MET A 1 297 ? -21.483 33.987 -4.372 1.00 17.32 265 MET A O 1
ATOM 3979 N N . VAL A 1 298 ? -20.215 33.676 -6.211 1.00 18.98 266 VAL A N 1
ATOM 3980 C CA . VAL A 1 298 ? -20.966 32.531 -6.703 1.00 19.87 266 VAL A CA 1
ATOM 3981 C C . VAL A 1 298 ? -20.246 31.274 -6.246 1.00 16.13 266 VAL A C 1
ATOM 3982 O O . VAL A 1 298 ? -19.041 31.128 -6.469 1.00 16.98 266 VAL A O 1
ATOM 3995 N N . LEU A 1 299 ? -20.986 30.337 -5.657 1.00 18.55 267 LEU A N 1
ATOM 3996 C CA . LEU A 1 299 ? -20.379 29.185 -5.005 1.00 16.70 267 LEU A CA 1
ATOM 3997 C C . LEU A 1 299 ? -21.092 27.914 -5.413 1.00 18.70 267 LEU A C 1
ATOM 3998 O O . LEU A 1 299 ? -22.325 27.852 -5.397 1.00 14.17 267 LEU A O 1
ATOM 4014 N N . LEU A 1 300 ? -20.308 26.890 -5.728 1.00 13.84 268 LEU A N 1
ATOM 4015 C CA . LEU A 1 300 ? -20.792 25.574 -6.110 1.00 17.96 268 LEU A CA 1
ATOM 4016 C C . LEU A 1 300 ? -20.014 24.574 -5.276 1.00 15.52 268 LEU A C 1
ATOM 4017 O O . LEU A 1 300 ? -18.780 24.647 -5.213 1.00 15.01 268 LEU A O 1
ATOM 4033 N N . GLU A 1 301 ? -20.714 23.664 -4.627 1.00 14.79 269 GLU A N 1
ATOM 4034 C CA . GLU A 1 301 ? -20.039 22.703 -3.762 1.00 22.74 269 GLU A CA 1
ATOM 4035 C C . GLU A 1 301 ? -20.591 21.304 -3.972 1.00 20.14 269 GLU A C 1
ATOM 4036 O O . GLU A 1 301 ? -21.773 21.122 -4.287 1.00 13.88 269 GLU A O 1
ATOM 4044 N N . PHE A 1 302 ? -19.712 20.326 -3.779 1.00 14.05 270 PHE A N 1
ATOM 4045 C CA . PHE A 1 302 ? -20.049 18.914 -3.747 1.00 15.67 270 PHE A CA 1
ATOM 4046 C C . PHE A 1 302 ? -19.551 18.338 -2.434 1.00 12.28 270 PHE A C 1
ATOM 4047 O O . PHE A 1 302 ? -18.366 18.439 -2.113 1.00 13.07 270 PHE A O 1
ATOM 4064 N N . VAL A 1 303 ? -20.457 17.744 -1.672 1.00 19.82 271 VAL A N 1
ATOM 4065 C CA . VAL A 1 303 ? -20.184 17.329 -0.305 1.00 19.24 271 VAL A CA 1
ATOM 4066 C C . VAL A 1 303 ? -20.549 15.861 -0.179 1.00 17.31 271 VAL A C 1
ATOM 4067 O O . VAL A 1 303 ? -21.675 15.477 -0.506 1.00 20.98 271 VAL A O 1
ATOM 4080 N N . THR A 1 304 ? -19.612 15.056 0.325 1.00 22.92 272 THR A N 1
ATOM 4081 C CA . THR A 1 304 ? -19.805 13.620 0.561 1.00 20.31 272 THR A CA 1
ATOM 4082 C C . THR A 1 304 ? -19.349 13.256 1.963 1.00 14.17 272 THR A C 1
ATOM 4083 O O . THR A 1 304 ? -18.318 13.741 2.444 1.00 21.20 272 THR A O 1
ATOM 4094 N N . ALA A 1 305 ? -20.136 12.443 2.633 1.00 14.56 273 ALA A N 1
ATOM 4095 C CA . ALA A 1 305 ? -19.701 11.836 3.873 1.00 13.48 273 ALA A CA 1
ATOM 4096 C C . ALA A 1 305 ? -18.997 10.517 3.544 1.00 17.27 273 ALA A C 1
ATOM 4097 O O . ALA A 1 305 ? -19.416 9.793 2.639 1.00 15.63 273 ALA A O 1
ATOM 4104 N N . ALA A 1 306 ? -17.904 10.228 4.250 1.00 15.73 274 ALA A N 1
ATOM 4105 C CA . ALA A 1 306 ? -17.176 8.987 4.036 1.00 15.51 274 ALA A CA 1
ATOM 4106 C C . ALA A 1 306 ? -16.471 8.576 5.323 1.00 14.97 274 ALA A C 1
ATOM 4107 O O . ALA A 1 306 ? -16.676 9.170 6.381 1.00 17.11 274 ALA A O 1
ATOM 4114 N N . GLY A 1 307 ? -15.612 7.564 5.217 1.00 20.15 275 GLY A N 1
ATOM 4115 C CA . GLY A 1 307 ? -14.764 7.128 6.305 1.00 17.28 275 GLY A CA 1
ATOM 4116 C C . GLY A 1 307 ? -15.305 6.004 7.161 1.00 19.09 275 GLY A C 1
ATOM 4117 O O . GLY A 1 307 ? -14.774 5.774 8.257 1.00 21.72 275 GLY A O 1
ATOM 4121 N N . ILE A 1 308 ? -16.374 5.346 6.737 1.00 18.97 276 ILE A N 1
ATOM 4122 C CA . ILE A 1 308 ? -16.869 4.143 7.390 1.00 20.42 276 ILE A CA 1
ATOM 4123 C C . ILE A 1 308 ? -16.886 3.025 6.357 1.00 17.88 276 ILE A C 1
ATOM 4124 O O . ILE A 1 308 ? -17.417 3.196 5.257 1.00 24.07 276 ILE A O 1
ATOM 4140 N N . THR A 1 309 ? -16.310 1.893 6.716 1.00 16.90 277 THR A N 1
ATOM 4141 C CA . THR A 1 309 ? -16.159 0.781 5.790 1.00 24.43 277 THR A CA 1
ATOM 4142 C C . THR A 1 309 ? -17.486 0.041 5.641 1.00 18.63 277 THR A C 1
ATOM 4143 O O . THR A 1 309 ? -18.157 -0.268 6.630 1.00 21.31 277 THR A O 1
ATOM 4154 N N . LEU A 1 310 ? -17.849 -0.243 4.406 1.00 17.58 278 LEU A N 1
ATOM 4155 C CA . LEU A 1 310 ? -19.096 -0.945 4.129 1.00 26.96 278 LEU A CA 1
ATOM 4156 C C . LEU A 1 310 ? -19.081 -2.331 4.759 1.00 19.57 278 LEU A C 1
ATOM 4157 O O . LEU A 1 310 ? -18.092 -3.052 4.652 1.00 22.45 278 LEU A O 1
ATOM 4173 N N . GLY A 1 311 ? -20.165 -2.690 5.441 1.00 29.05 279 GLY A N 1
ATOM 4174 C CA . GLY A 1 311 ? -20.398 -4.062 5.837 1.00 26.25 279 GLY A CA 1
ATOM 4175 C C . GLY A 1 311 ? -19.857 -4.480 7.183 1.00 30.50 279 GLY A C 1
ATOM 4176 O O . GLY A 1 311 ? -19.880 -5.680 7.491 1.00 26.70 279 GLY A O 1
ATOM 4180 N N . MET A 1 312 ? -19.405 -3.545 8.005 1.00 28.13 280 MET A N 1
ATOM 4181 C CA . MET A 1 312 ? -18.909 -3.889 9.323 1.00 35.30 280 MET A CA 1
ATOM 4182 C C . MET A 1 312 ? -20.058 -4.089 10.302 1.00 33.72 280 MET A C 1
ATOM 4183 O O . MET A 1 312 ? -21.124 -3.474 10.192 1.00 40.67 280 MET A O 1
ATOM 4197 N N . ASP A 1 313 ? -19.831 -4.981 11.254 1.00 35.03 281 ASP A N 1
ATOM 4198 C CA . ASP A 1 313 ? -20.817 -5.278 12.281 1.00 50.24 281 ASP A CA 1
ATOM 4199 C C . ASP A 1 313 ? -20.581 -4.343 13.420 1.00 44.20 281 ASP A C 1
ATOM 4200 O O . ASP A 1 313 ? -19.469 -4.335 13.958 1.00 47.75 281 ASP A O 1
ATOM 4209 N N . LYS A 1 327 ? -36.273 10.838 10.811 1.00 40.99 295 LYS A N 1
ATOM 4210 C CA . LYS A 1 327 ? -37.406 11.513 10.167 1.00 52.57 295 LYS A CA 1
ATOM 4211 C C . LYS A 1 327 ? -37.046 12.711 9.290 1.00 45.70 295 LYS A C 1
ATOM 4212 O O . LYS A 1 327 ? -37.530 12.812 8.174 1.00 43.62 295 LYS A O 1
ATOM 4230 N N . GLY A 1 328 ? -36.232 13.626 9.820 1.00 34.63 296 GLY A N 1
ATOM 4231 C CA . GLY A 1 328 ? -35.831 14.816 9.086 1.00 36.91 296 GLY A CA 1
ATOM 4232 C C . GLY A 1 328 ? -35.111 14.539 7.777 1.00 26.43 296 GLY A C 1
ATOM 4233 O O . GLY A 1 328 ? -35.020 15.431 6.939 1.00 24.09 296 GLY A O 1
ATOM 4237 N N . GLU A 1 329 ? -34.604 13.320 7.588 1.00 24.74 297 GLU A N 1
ATOM 4238 C CA . GLU A 1 329 ? -33.943 12.945 6.347 1.00 31.44 297 GLU A CA 1
ATOM 4239 C C . GLU A 1 329 ? -34.899 12.996 5.166 1.00 30.15 297 GLU A C 1
ATOM 4240 O O . GLU A 1 329 ? -34.481 13.335 4.053 1.00 28.20 297 GLU A O 1
ATOM 4252 N N . GLU A 1 330 ? -36.191 12.762 5.403 1.00 25.01 298 GLU A N 1
ATOM 4253 C CA . GLU A 1 330 ? -37.178 12.885 4.331 1.00 33.03 298 GLU A CA 1
ATOM 4254 C C . GLU A 1 330 ? -37.273 14.313 3.782 1.00 26.47 298 GLU A C 1
ATOM 4255 O O . GLU A 1 330 ? -37.633 14.511 2.618 1.00 23.69 298 GLU A O 1
ATOM 4267 N N . LEU A 1 331 ? -36.941 15.316 4.576 1.00 20.35 299 LEU A N 1
ATOM 4268 C CA . LEU A 1 331 ? -37.090 16.670 4.075 1.00 25.06 299 LEU A CA 1
ATOM 4269 C C . LEU A 1 331 ? -36.093 16.996 2.977 1.00 22.75 299 LEU A C 1
ATOM 4270 O O . LEU A 1 331 ? -36.245 18.018 2.305 1.00 25.01 299 LEU A O 1
ATOM 4286 N N . PHE A 1 332 ? -35.084 16.155 2.777 1.00 17.87 300 PHE A N 1
ATOM 4287 C CA . PHE A 1 332 ? -34.014 16.461 1.844 1.00 18.92 300 PHE A CA 1
ATOM 4288 C C . PHE A 1 332 ? -33.985 15.543 0.626 1.00 28.68 300 PHE A C 1
ATOM 4289 O O . PHE A 1 332 ? -32.944 15.462 -0.042 1.00 21.34 300 PHE A O 1
ATOM 4306 N N . THR A 1 333 ? -35.099 14.861 0.311 1.00 25.59 301 THR A N 1
ATOM 4307 C CA . THR A 1 333 ? -35.072 13.889 -0.778 1.00 26.35 301 THR A CA 1
ATOM 4308 C C . THR A 1 333 ? -35.072 14.560 -2.143 1.00 22.94 301 THR A C 1
ATOM 4309 O O . THR A 1 333 ? -34.784 13.900 -3.141 1.00 24.29 301 THR A O 1
ATOM 4320 N N . GLY A 1 334 ? -35.414 15.842 -2.216 1.00 24.19 302 GLY A N 1
ATOM 4321 C CA . GLY A 1 334 ? -35.330 16.551 -3.482 1.00 23.94 302 GLY A CA 1
ATOM 4322 C C . GLY A 1 334 ? -34.546 17.840 -3.332 1.00 29.06 302 GLY A C 1
ATOM 4323 O O . GLY A 1 334 ? -33.847 18.021 -2.331 1.00 23.75 302 GLY A O 1
ATOM 4327 N N . VAL A 1 335 ? -34.661 18.750 -4.301 1.00 25.14 303 VAL A N 1
ATOM 4328 C CA . VAL A 1 335 ? -33.962 20.029 -4.223 1.00 21.43 303 VAL A CA 1
ATOM 4329 C C . VAL A 1 335 ? -34.681 20.932 -3.230 1.00 23.37 303 VAL A C 1
ATOM 4330 O O . VAL A 1 335 ? -35.906 21.074 -3.279 1.00 32.09 303 VAL A O 1
ATOM 4343 N N . VAL A 1 336 ? -33.904 21.581 -2.348 1.00 20.41 304 VAL A N 1
ATOM 4344 C CA . VAL A 1 336 ? -34.433 22.397 -1.263 1.00 22.48 304 VAL A CA 1
ATOM 4345 C C . VAL A 1 336 ? -33.925 23.817 -1.418 1.00 21.88 304 VAL A C 1
ATOM 4346 O O . VAL A 1 336 ? -32.729 24.022 -1.665 1.00 18.03 304 VAL A O 1
ATOM 4359 N N . PRO A 1 337 ? -34.781 24.825 -1.340 1.00 25.80 305 PRO A N 1
ATOM 4360 C CA . PRO A 1 337 ? -34.287 26.201 -1.440 1.00 15.99 305 PRO A CA 1
ATOM 4361 C C . PRO A 1 337 ? -33.498 26.563 -0.194 1.00 18.63 305 PRO A C 1
ATOM 4362 O O . PRO A 1 337 ? -33.782 26.086 0.907 1.00 18.32 305 PRO A O 1
ATOM 4373 N N . ILE A 1 338 ? -32.536 27.463 -0.358 1.00 14.90 306 ILE A N 1
ATOM 4374 C CA . ILE A 1 338 ? -31.661 27.861 0.735 1.00 20.05 306 ILE A CA 1
ATOM 4375 C C . ILE A 1 338 ? -31.615 29.376 0.824 1.00 18.66 306 ILE A C 1
ATOM 4376 O O . ILE A 1 338 ? -31.553 30.060 -0.201 1.00 18.68 306 ILE A O 1
ATOM 4392 N N . LEU A 1 339 ? -31.560 29.888 2.050 1.00 14.17 307 LEU A N 1
ATOM 4393 C CA . LEU A 1 339 ? -31.322 31.294 2.324 1.00 15.97 307 LEU A CA 1
ATOM 4394 C C . LEU A 1 339 ? -30.248 31.388 3.380 1.00 13.48 307 LEU A C 1
ATOM 4395 O O . LEU A 1 339 ? -30.340 30.705 4.398 1.00 15.50 307 LEU A O 1
ATOM 4411 N N . VAL A 1 340 ? -29.274 32.255 3.183 1.00 17.73 308 VAL A N 1
ATOM 4412 C CA . VAL A 1 340 ? -28.246 32.503 4.185 1.00 17.50 308 VAL A CA 1
ATOM 4413 C C . VAL A 1 340 ? -28.263 33.983 4.524 1.00 20.04 308 VAL A C 1
ATOM 4414 O O . VAL A 1 340 ? -28.376 34.824 3.623 1.00 19.98 308 VAL A O 1
ATOM 4427 N N . GLU A 1 341 ? -28.167 34.308 5.815 1.00 15.24 309 GLU A N 1
ATOM 4428 C CA . GLU A 1 341 ? -28.001 35.703 6.221 1.00 22.92 309 GLU A CA 1
ATOM 4429 C C . GLU A 1 341 ? -26.914 35.756 7.278 1.00 23.83 309 GLU A C 1
ATOM 4430 O O . GLU A 1 341 ? -26.973 35.028 8.275 1.00 16.99 309 GLU A O 1
ATOM 4442 N N . LEU A 1 342 ? -25.960 36.661 7.085 1.00 18.50 310 LEU A N 1
ATOM 4443 C CA . LEU A 1 342 ? -24.811 36.805 7.959 1.00 20.00 310 LEU A CA 1
ATOM 4444 C C . LEU A 1 342 ? -24.667 38.275 8.324 1.00 21.34 310 LEU A C 1
ATOM 4445 O O . LEU A 1 342 ? -24.684 39.133 7.437 1.00 21.71 310 LEU A O 1
ATOM 4461 N N . ASP A 1 343 ? -24.540 38.565 9.619 1.00 21.18 311 ASP A N 1
ATOM 4462 C CA . ASP A 1 343 ? -24.284 39.917 10.103 1.00 22.64 311 ASP A CA 1
ATOM 4463 C C . ASP A 1 343 ? -22.940 39.892 10.814 1.00 24.12 311 ASP A C 1
ATOM 4464 O O . ASP A 1 343 ? -22.719 39.073 11.714 1.00 21.63 311 ASP A O 1
ATOM 4473 N N . GLY A 1 344 ? -22.027 40.757 10.372 1.00 21.38 312 GLY A N 1
ATOM 4474 C CA . GLY A 1 344 ? -20.633 40.625 10.719 1.00 30.84 312 GLY A CA 1
ATOM 4475 C C . GLY A 1 344 ? -20.020 41.925 11.199 1.00 27.65 312 GLY A C 1
ATOM 4476 O O . GLY A 1 344 ? -20.472 43.025 10.867 1.00 27.35 312 GLY A O 1
ATOM 4480 N N . ASP A 1 345 ? -18.917 41.766 11.933 1.00 27.89 313 ASP A N 1
ATOM 4481 C CA . ASP A 1 345 ? -18.249 42.876 12.606 1.00 27.28 313 ASP A CA 1
ATOM 4482 C C . ASP A 1 345 ? -16.828 42.413 12.881 1.00 21.81 313 ASP A C 1
ATOM 4483 O O . ASP A 1 345 ? -16.607 41.604 13.793 1.00 20.95 313 ASP A O 1
ATOM 4492 N N . VAL A 1 346 ? -15.882 42.922 12.098 1.00 22.96 314 VAL A N 1
ATOM 4493 C CA . VAL A 1 346 ? -14.476 42.541 12.186 1.00 27.40 314 VAL A CA 1
ATOM 4494 C C . VAL A 1 346 ? -13.687 43.807 12.480 1.00 29.63 314 VAL A C 1
ATOM 4495 O O . VAL A 1 346 ? -13.603 44.707 11.630 1.00 23.14 314 VAL A O 1
ATOM 4508 N N . ASN A 1 347 ? -13.081 43.873 13.672 1.00 31.22 315 ASN A N 1
ATOM 4509 C CA . ASN A 1 347 ? -12.366 45.078 14.086 1.00 29.15 315 ASN A CA 1
ATOM 4510 C C . ASN A 1 347 ? -13.287 46.293 13.964 1.00 34.34 315 ASN A C 1
ATOM 4511 O O . ASN A 1 347 ? -12.886 47.380 13.526 1.00 33.17 315 ASN A O 1
ATOM 4522 N N . GLY A 1 348 ? -14.556 46.094 14.290 1.00 35.50 316 GLY A N 1
ATOM 4523 C CA . GLY A 1 348 ? -15.530 47.156 14.142 1.00 34.84 316 GLY A CA 1
ATOM 4524 C C . GLY A 1 348 ? -15.968 47.486 12.732 1.00 30.72 316 GLY A C 1
ATOM 4525 O O . GLY A 1 348 ? -16.830 48.360 12.569 1.00 36.73 316 GLY A O 1
ATOM 4529 N N . HIS A 1 349 ? -15.426 46.838 11.700 1.00 35.24 317 HIS A N 1
ATOM 4530 C CA . HIS A 1 349 ? -15.951 47.021 10.344 1.00 30.14 317 HIS A CA 1
ATOM 4531 C C . HIS A 1 349 ? -17.220 46.186 10.188 1.00 31.20 317 HIS A C 1
ATOM 4532 O O . HIS A 1 349 ? -17.160 44.955 10.184 1.00 33.24 317 HIS A O 1
ATOM 4546 N N . LYS A 1 350 ? -18.367 46.845 10.063 1.00 28.81 318 LYS A N 1
ATOM 4547 C CA . LYS A 1 350 ? -19.650 46.161 9.980 1.00 25.56 318 LYS A CA 1
ATOM 4548 C C . LYS A 1 350 ? -19.985 45.775 8.543 1.00 30.32 318 LYS A C 1
ATOM 4549 O O . LYS A 1 350 ? -19.644 46.497 7.599 1.00 31.72 318 LYS A O 1
ATOM 4568 N N . PHE A 1 351 ? -20.647 44.627 8.382 1.00 25.35 319 PHE A N 1
ATOM 4569 C CA . PHE A 1 351 ? -21.131 44.229 7.062 1.00 27.94 319 PHE A CA 1
ATOM 4570 C C . PHE A 1 351 ? -22.238 43.189 7.183 1.00 22.93 319 PHE A C 1
ATOM 4571 O O . PHE A 1 351 ? -22.445 42.585 8.236 1.00 21.75 319 PHE A O 1
ATOM 4588 N N . SER A 1 352 ? -22.930 42.980 6.071 1.00 19.60 320 SER A N 1
ATOM 4589 C CA . SER A 1 352 ? -24.014 42.024 5.985 1.00 23.57 320 SER A CA 1
ATOM 4590 C C . SER A 1 352 ? -23.898 41.289 4.662 1.00 25.10 320 SER A C 1
ATOM 4591 O O . SER A 1 352 ? -23.572 41.890 3.629 1.00 22.61 320 SER A O 1
ATOM 4599 N N . VAL A 1 353 ? -24.174 39.990 4.708 1.00 21.29 321 VAL A N 1
ATOM 4600 C CA . VAL A 1 353 ? -24.135 39.143 3.533 1.00 20.71 321 VAL A CA 1
ATOM 4601 C C . VAL A 1 353 ? -25.443 38.376 3.455 1.00 19.96 321 VAL A C 1
ATOM 4602 O O . VAL A 1 353 ? -25.918 37.834 4.461 1.00 20.36 321 VAL A O 1
ATOM 4615 N N . SER A 1 354 ? -26.035 38.370 2.277 1.00 12.94 322 SER A N 1
ATOM 4616 C CA . SER A 1 354 ? -27.222 37.580 2.005 1.00 24.19 322 SER A CA 1
ATOM 4617 C C . SER A 1 354 ? -26.898 36.590 0.901 1.00 16.57 322 SER A C 1
ATOM 4618 O O . SER A 1 354 ? -26.188 36.923 -0.048 1.00 17.31 322 SER A O 1
ATOM 4626 N N . GLY A 1 355 ? -27.404 35.378 1.030 1.00 15.69 323 GLY A N 1
ATOM 4627 C CA . GLY A 1 355 ? -27.189 34.376 0.016 1.00 20.04 323 GLY A CA 1
ATOM 4628 C C . GLY A 1 355 ? -28.474 33.624 -0.230 1.00 15.42 323 GLY A C 1
ATOM 4629 O O . GLY A 1 355 ? -29.332 33.524 0.642 1.00 16.82 323 GLY A O 1
ATOM 4633 N N . GLU A 1 356 ? -28.595 33.102 -1.440 1.00 15.83 324 GLU A N 1
ATOM 4634 C CA . GLU A 1 356 ? -29.746 32.305 -1.814 1.00 24.19 324 GLU A CA 1
ATOM 4635 C C . GLU A 1 356 ? -29.297 31.259 -2.818 1.00 18.97 324 GLU A C 1
ATOM 4636 O O . GLU A 1 356 ? -28.341 31.464 -3.566 1.00 15.80 324 GLU A O 1
ATOM 4648 N N . GLY A 1 357 ? -30.019 30.154 -2.851 1.00 24.23 325 GLY A N 1
ATOM 4649 C CA . GLY A 1 357 ? -29.794 29.171 -3.879 1.00 19.84 325 GLY A CA 1
ATOM 4650 C C . GLY A 1 357 ? -30.532 27.910 -3.511 1.00 24.70 325 GLY A C 1
ATOM 4651 O O . GLY A 1 357 ? -31.631 27.982 -2.951 1.00 21.89 325 GLY A O 1
ATOM 4655 N N . GLU A 1 358 ? -29.935 26.752 -3.769 1.00 22.85 326 GLU A N 1
ATOM 4656 C CA . GLU A 1 358 ? -30.581 25.493 -3.431 1.00 24.81 326 GLU A CA 1
ATOM 4657 C C . GLU A 1 358 ? -29.537 24.410 -3.185 1.00 23.29 326 GLU A C 1
ATOM 4658 O O . GLU A 1 358 ? -28.373 24.534 -3.567 1.00 18.08 326 GLU A O 1
ATOM 4670 N N . GLY A 1 359 ? -29.988 23.334 -2.567 1.00 17.74 327 GLY A N 1
ATOM 4671 C CA . GLY A 1 359 ? -29.136 22.195 -2.304 1.00 19.32 327 GLY A CA 1
ATOM 4672 C C . GLY A 1 359 ? -29.881 20.902 -2.546 1.00 23.40 327 GLY A C 1
ATOM 4673 O O . GLY A 1 359 ? -31.101 20.799 -2.339 1.00 21.21 327 GLY A O 1
ATOM 4677 N N . ASP A 1 360 ? -29.106 19.895 -2.941 1.00 12.21 328 ASP A N 1
ATOM 4678 C CA . ASP A 1 360 ? -29.598 18.578 -3.332 1.00 19.81 328 ASP A CA 1
ATOM 4679 C C . ASP A 1 360 ? -28.742 17.543 -2.597 1.00 22.22 328 ASP A C 1
ATOM 4680 O O . ASP A 1 360 ? -27.658 17.168 -3.067 1.00 21.51 328 ASP A O 1
ATOM 4689 N N . ALA A 1 361 ? -29.225 17.096 -1.437 1.00 19.30 329 ALA A N 1
ATOM 4690 C CA . ALA A 1 361 ? -28.462 16.193 -0.585 1.00 16.01 329 ALA A CA 1
ATOM 4691 C C . ALA A 1 361 ? -28.335 14.788 -1.174 1.00 23.01 329 ALA A C 1
ATOM 4692 O O . ALA A 1 361 ? -27.404 14.059 -0.809 1.00 21.29 329 ALA A O 1
ATOM 4699 N N . THR A 1 362 ? -29.217 14.403 -2.091 1.00 17.49 330 THR A N 1
ATOM 4700 C CA . THR A 1 362 ? -29.079 13.125 -2.773 1.00 22.65 330 THR A CA 1
ATOM 4701 C C . THR A 1 362 ? -27.798 13.092 -3.594 1.00 20.14 330 THR A C 1
ATOM 4702 O O . THR A 1 362 ? -27.142 12.053 -3.708 1.00 24.17 330 THR A O 1
ATOM 4713 N N . SER A 1 363 ? -27.438 14.215 -4.199 1.00 19.81 331 SER A N 1
ATOM 4714 C CA . SER A 1 363 ? -26.205 14.396 -4.941 1.00 22.16 331 SER A CA 1
ATOM 4715 C C . SER A 1 363 ? -25.071 14.964 -4.085 1.00 24.14 331 SER A C 1
ATOM 4716 O O . SER A 1 363 ? -23.923 14.617 -4.331 1.00 21.37 331 SER A O 1
ATOM 4724 N N . GLY A 1 364 ? -25.393 15.655 -2.985 1.00 22.02 332 GLY A N 1
ATOM 4725 C CA . GLY A 1 364 ? -24.391 16.448 -2.289 1.00 19.40 332 GLY A CA 1
ATOM 4726 C C . GLY A 1 364 ? -24.045 17.773 -2.946 1.00 20.81 332 GLY A C 1
ATOM 4727 O O . GLY A 1 364 ? -22.976 18.323 -2.677 1.00 19.93 332 GLY A O 1
ATOM 4731 N N . LYS A 1 365 ? -24.895 18.308 -3.815 1.00 16.71 333 LYS A N 1
ATOM 4732 C CA . LYS A 1 365 ? -24.554 19.488 -4.596 1.00 16.20 333 LYS A CA 1
ATOM 4733 C C . LYS A 1 365 ? -25.274 20.692 -4.017 1.00 17.27 333 LYS A C 1
ATOM 4734 O O . LYS A 1 365 ? -26.467 20.618 -3.719 1.00 19.01 333 LYS A O 1
ATOM 4753 N N . LEU A 1 366 ? -24.534 21.771 -3.815 1.00 18.40 334 LEU A N 1
ATOM 4754 C CA . LEU A 1 366 ? -25.071 23.059 -3.382 1.00 19.48 334 LEU A CA 1
ATOM 4755 C C . LEU A 1 366 ? -24.742 24.123 -4.423 1.00 17.01 334 LEU A C 1
ATOM 4756 O O . LEU A 1 366 ? -23.629 24.155 -4.947 1.00 16.83 334 LEU A O 1
ATOM 4772 N N . THR A 1 367 ? -25.687 25.026 -4.674 1.00 15.81 335 THR A N 1
ATOM 4773 C CA . THR A 1 367 ? -25.503 26.135 -5.609 1.00 16.21 335 THR A CA 1
ATOM 4774 C C . THR A 1 367 ? -26.007 27.389 -4.922 1.00 21.86 335 THR A C 1
ATOM 4775 O O . THR A 1 367 ? -27.191 27.467 -4.571 1.00 20.07 335 THR A O 1
ATOM 4786 N N . LEU A 1 368 ? -25.129 28.352 -4.711 1.00 18.44 336 LEU A N 1
ATOM 4787 C CA . LEU A 1 368 ? -25.490 29.527 -3.931 1.00 21.73 336 LEU A CA 1
ATOM 4788 C C . LEU A 1 368 ? -24.827 30.765 -4.511 1.00 21.79 336 LEU A C 1
ATOM 4789 O O . LEU A 1 368 ? -23.739 30.696 -5.098 1.00 19.28 336 LEU A O 1
ATOM 4805 N N . LYS A 1 369 ? -25.492 31.898 -4.336 1.00 18.07 337 LYS A N 1
ATOM 4806 C CA . LYS A 1 369 ? -24.913 33.189 -4.667 1.00 18.09 337 LYS A CA 1
ATOM 4807 C C . LYS A 1 369 ? -25.043 34.108 -3.459 1.00 15.83 337 LYS A C 1
ATOM 4808 O O . LYS A 1 369 ? -26.125 34.232 -2.876 1.00 18.70 337 LYS A O 1
ATOM 4827 N N . PHE A 1 370 ? -23.941 34.747 -3.102 1.00 19.68 338 PHE A N 1
ATOM 4828 C CA . PHE A 1 370 ? -23.839 35.594 -1.930 1.00 21.43 338 PHE A CA 1
ATOM 4829 C C . PHE A 1 370 ? -23.542 37.014 -2.366 1.00 21.91 338 PHE A C 1
ATOM 4830 O O . PHE A 1 370 ? -22.734 37.229 -3.276 1.00 23.75 338 PHE A O 1
ATOM 4847 N N . ILE A 1 371 ? -24.164 37.975 -1.690 1.00 19.37 339 ILE A N 1
ATOM 4848 C CA . ILE A 1 371 ? -23.955 39.386 -1.960 1.00 21.42 339 ILE A CA 1
ATOM 4849 C C . ILE A 1 371 ? -23.643 40.102 -0.659 1.00 21.28 339 ILE A C 1
ATOM 4850 O O . ILE A 1 371 ? -24.291 39.854 0.363 1.00 23.98 339 ILE A O 1
ATOM 4866 N N . CYS A 1 372 ? -22.652 40.991 -0.695 1.00 18.89 340 CYS A N 1
ATOM 4867 C CA . CYS A 1 372 ? -22.436 41.917 0.411 1.00 18.87 340 CYS A CA 1
ATOM 4868 C C . CYS A 1 372 ? -23.353 43.117 0.194 1.00 27.32 340 CYS A C 1
ATOM 4869 O O . CYS A 1 372 ? -23.158 43.888 -0.747 1.00 27.26 340 CYS A O 1
ATOM 4877 N N . THR A 1 373 ? -24.374 43.268 1.036 1.00 27.13 341 THR A N 1
ATOM 4878 C CA . THR A 1 373 ? -25.392 44.284 0.793 1.00 29.85 341 THR A CA 1
ATOM 4879 C C . THR A 1 373 ? -25.026 45.646 1.355 1.00 24.49 341 THR A C 1
ATOM 4880 O O . THR A 1 373 ? -25.671 46.633 1.006 1.00 34.74 341 THR A O 1
ATOM 4891 N N . THR A 1 374 ? -24.011 45.715 2.200 1.00 26.54 342 THR A N 1
ATOM 4892 C CA . THR A 1 374 ? -23.566 46.933 2.845 1.00 27.11 342 THR A CA 1
ATOM 4893 C C . THR A 1 374 ? -22.420 47.568 2.097 1.00 33.88 342 THR A C 1
ATOM 4894 O O . THR A 1 374 ? -21.785 48.488 2.626 1.00 34.93 342 THR A O 1
ATOM 4905 N N . GLY A 1 375 ? -22.128 47.082 0.891 1.00 28.26 343 GLY A N 1
ATOM 4906 C CA . GLY A 1 375 ? -21.070 47.660 0.086 1.00 33.64 343 GLY A CA 1
ATOM 4907 C C . GLY A 1 375 ? -19.910 46.713 -0.176 1.00 29.89 343 GLY A C 1
ATOM 4908 O O . GLY A 1 375 ? -20.108 45.615 -0.707 1.00 26.57 343 GLY A O 1
ATOM 4912 N N . LYS A 1 376 ? -18.697 47.133 0.162 1.00 29.07 344 LYS A N 1
ATOM 4913 C CA . LYS A 1 376 ? -17.506 46.318 -0.040 1.00 34.28 344 LYS A CA 1
ATOM 4914 C C . LYS A 1 376 ? -17.306 45.391 1.154 1.00 27.02 344 LYS A C 1
ATOM 4915 O O . LYS A 1 376 ? -17.353 45.842 2.304 1.00 30.04 344 LYS A O 1
ATOM 4934 N N . LEU A 1 377 ? -17.084 44.105 0.880 1.00 27.58 345 LEU A N 1
ATOM 4935 C CA . LEU A 1 377 ? -16.779 43.151 1.944 1.00 28.20 345 LEU A CA 1
ATOM 4936 C C . LEU A 1 377 ? -15.414 43.484 2.529 1.00 20.75 345 LEU A C 1
ATOM 4937 O O . LEU A 1 377 ? -14.448 43.629 1.784 1.00 27.05 345 LEU A O 1
ATOM 4953 N N . PRO A 1 378 ? -15.304 43.680 3.841 1.00 23.98 346 PRO A N 1
ATOM 4954 C CA . PRO A 1 378 ? -14.016 44.068 4.425 1.00 24.37 346 PRO A CA 1
ATOM 4955 C C . PRO A 1 378 ? -13.065 42.902 4.655 1.00 25.51 346 PRO A C 1
ATOM 4956 O O . PRO A 1 378 ? -11.946 43.123 5.117 1.00 23.42 346 PRO A O 1
ATOM 4967 N N . VAL A 1 379 ? -13.485 41.673 4.384 1.00 25.21 347 VAL A N 1
ATOM 4968 C CA . VAL A 1 379 ? -12.601 40.516 4.499 1.00 23.46 347 VAL A CA 1
ATOM 4969 C C . VAL A 1 379 ? -12.674 39.755 3.185 1.00 24.94 347 VAL A C 1
ATOM 4970 O O . VAL A 1 379 ? -13.586 39.969 2.371 1.00 19.64 347 VAL A O 1
ATOM 4983 N N . PRO A 1 380 ? -11.730 38.861 2.946 1.00 17.46 348 PRO A N 1
ATOM 4984 C CA . PRO A 1 380 ? -11.762 38.101 1.693 1.00 17.06 348 PRO A CA 1
ATOM 4985 C C . PRO A 1 380 ? -12.893 37.096 1.723 1.00 17.27 348 PRO A C 1
ATOM 4986 O O . PRO A 1 380 ? -13.126 36.418 2.727 1.00 15.82 348 PRO A O 1
ATOM 4997 N N . TRP A 1 381 ? -13.595 36.992 0.614 1.00 15.66 349 TRP A N 1
ATOM 4998 C CA . TRP A 1 381 ? -14.680 36.028 0.538 1.00 20.34 349 TRP A CA 1
ATOM 4999 C C . TRP A 1 381 ? -14.276 34.604 0.916 1.00 19.78 349 TRP A C 1
ATOM 5000 O O . TRP A 1 381 ? -15.087 33.916 1.550 1.00 15.14 349 TRP A O 1
ATOM 5021 N N . PRO A 1 382 ? -13.101 34.087 0.547 1.00 18.45 350 PRO A N 1
ATOM 5022 C CA . PRO A 1 382 ? -12.791 32.698 0.932 1.00 18.36 350 PRO A CA 1
ATOM 5023 C C . PRO A 1 382 ? -12.767 32.480 2.437 1.00 22.16 350 PRO A C 1
ATOM 5024 O O . PRO A 1 382 ? -13.009 31.341 2.870 1.00 15.36 350 PRO A O 1
ATOM 5035 N N . THR A 1 383 ? -12.530 33.533 3.247 1.00 15.76 351 THR A N 1
ATOM 5036 C CA . THR A 1 383 ? -12.517 33.355 4.698 1.00 15.77 351 THR A CA 1
ATOM 5037 C C . THR A 1 383 ? -13.903 33.164 5.285 1.00 12.61 351 THR A C 1
ATOM 5038 O O . THR A 1 383 ? -14.003 32.841 6.475 1.00 12.51 351 THR A O 1
ATOM 5049 N N . LEU A 1 384 ? -14.966 33.352 4.491 1.00 13.66 352 LEU A N 1
ATOM 5050 C CA . LEU A 1 384 ? -16.349 33.173 4.927 1.00 14.02 352 LEU A CA 1
ATOM 5051 C C . LEU A 1 384 ? -16.993 31.881 4.431 1.00 14.58 352 LEU A C 1
ATOM 5052 O O . LEU A 1 384 ? -18.098 31.533 4.881 1.00 10.80 352 LEU A O 1
ATOM 5068 N N . VAL A 1 385 ? -16.333 31.146 3.541 1.00 17.36 353 VAL A N 1
ATOM 5069 C CA . VAL A 1 385 ? -16.958 29.954 2.964 1.00 11.89 353 VAL A CA 1
ATOM 5070 C C . VAL A 1 385 ? -17.389 28.985 4.060 1.00 9.09 353 VAL A C 1
ATOM 5071 O O . VAL A 1 385 ? -18.532 28.522 4.080 1.00 13.84 353 VAL A O 1
ATOM 5084 N N . THR A 1 386 ? -16.512 28.692 5.018 1.00 10.84 354 THR A N 1
ATOM 5085 C CA . THR A 1 386 ? -16.927 27.703 6.016 1.00 16.20 354 THR A CA 1
ATOM 5086 C C . THR A 1 386 ? -18.089 28.216 6.857 1.00 19.41 354 THR A C 1
ATOM 5087 O O . THR A 1 386 ? -18.957 27.423 7.267 1.00 15.25 354 THR A O 1
ATOM 5098 N N . THR A 1 387 ? -18.174 29.537 7.074 1.00 14.93 355 THR A N 1
ATOM 5099 C CA . THR A 1 387 ? -19.273 30.066 7.889 1.00 15.83 355 THR A CA 1
ATOM 5100 C C . THR A 1 387 ? -20.596 30.035 7.133 1.00 12.91 355 THR A C 1
ATOM 5101 O O . THR A 1 387 ? -21.623 29.631 7.682 1.00 15.57 355 THR A O 1
ATOM 5112 N N . LEU A 1 388 ? -20.588 30.463 5.880 1.00 13.69 356 LEU A N 1
ATOM 5113 C CA . LEU A 1 388 ? -21.773 30.526 5.031 1.00 15.72 356 LEU A CA 1
ATOM 5114 C C . LEU A 1 388 ? -22.353 29.133 4.641 1.00 18.71 356 LEU A C 1
ATOM 5115 O O . LEU A 1 388 ? -23.549 28.991 4.488 1.00 17.77 356 LEU A O 1
ATOM 5165 N N . VAL A 1 390 ? -24.008 24.644 5.915 1.00 17.38 360 VAL A N 1
ATOM 5166 C CA . VAL A 1 390 ? -25.244 23.872 5.813 1.00 18.63 360 VAL A CA 1
ATOM 5167 C C . VAL A 1 390 ? -24.883 22.412 5.563 1.00 20.14 360 VAL A C 1
ATOM 5168 O O . VAL A 1 390 ? -25.291 21.810 4.578 1.00 12.21 360 VAL A O 1
ATOM 5181 N N . GLN A 1 391 ? -24.121 21.834 6.491 1.00 21.09 361 GLN A N 1
ATOM 5182 C CA . GLN A 1 391 ? -23.655 20.459 6.348 1.00 17.63 361 GLN A CA 1
ATOM 5183 C C . GLN A 1 391 ? -24.790 19.461 6.319 1.00 17.92 361 GLN A C 1
ATOM 5184 O O . GLN A 1 391 ? -24.534 18.273 6.076 1.00 15.18 361 GLN A O 1
ATOM 5198 N N . CYS A 1 392 ? -26.031 19.914 6.521 1.00 13.83 362 CYS A N 1
ATOM 5199 C CA . CYS A 1 392 ? -27.175 19.045 6.317 1.00 10.77 362 CYS A CA 1
ATOM 5200 C C . CYS A 1 392 ? -27.354 18.680 4.866 1.00 16.36 362 CYS A C 1
ATOM 5201 O O . CYS A 1 392 ? -28.143 17.774 4.578 1.00 16.98 362 CYS A O 1
ATOM 5209 N N . PHE A 1 393 ? -26.645 19.334 3.935 1.00 15.78 363 PHE A N 1
ATOM 5210 C CA . PHE A 1 393 ? -26.775 18.935 2.532 1.00 15.90 363 PHE A CA 1
ATOM 5211 C C . PHE A 1 393 ? -25.733 17.905 2.089 1.00 16.48 363 PHE A C 1
ATOM 5212 O O . PHE A 1 393 ? -25.745 17.487 0.928 1.00 16.01 363 PHE A O 1
ATOM 5229 N N . SER A 1 394 ? -24.892 17.448 3.003 1.00 11.70 364 SER A N 1
ATOM 5230 C CA . SER A 1 394 ? -23.959 16.381 2.702 1.00 20.68 364 SER A CA 1
ATOM 5231 C C . SER A 1 394 ? -24.661 15.139 2.180 1.00 17.66 364 SER A C 1
ATOM 5232 O O . SER A 1 394 ? -25.745 14.782 2.630 1.00 16.24 364 SER A O 1
ATOM 5240 N N . ARG A 1 395 ? -24.026 14.467 1.227 1.00 13.90 365 ARG A N 1
ATOM 5241 C CA . ARG A 1 395 ? -24.554 13.203 0.730 1.00 21.44 365 ARG A CA 1
ATOM 5242 C C . ARG A 1 395 ? -24.002 12.084 1.602 1.00 20.24 365 ARG A C 1
ATOM 5243 O O . ARG A 1 395 ? -22.797 11.809 1.580 1.00 23.30 365 ARG A O 1
ATOM 5264 N N . TYR A 1 396 ? -24.871 11.440 2.368 1.00 16.00 366 TYR A N 1
ATOM 5265 C CA . TYR A 1 396 ? -24.469 10.290 3.170 1.00 20.03 366 TYR A CA 1
ATOM 5266 C C . TYR A 1 396 ? -24.775 9.015 2.402 1.00 19.81 366 TYR A C 1
ATOM 5267 O O . TYR A 1 396 ? -25.940 8.812 2.005 1.00 19.54 366 TYR A O 1
ATOM 5285 N N . PRO A 1 397 ? -23.792 8.147 2.158 1.00 15.38 367 PRO A N 1
ATOM 5286 C CA . PRO A 1 397 ? -24.092 6.861 1.516 1.00 16.57 367 PRO A CA 1
ATOM 5287 C C . PRO A 1 397 ? -25.076 6.046 2.353 1.00 16.21 367 PRO A C 1
ATOM 5288 O O . PRO A 1 397 ? -25.241 6.251 3.558 1.00 17.06 367 PRO A O 1
ATOM 5299 N N . ASP A 1 398 ? -25.748 5.117 1.670 1.00 21.88 368 ASP A N 1
ATOM 5300 C CA . ASP A 1 398 ? -26.790 4.285 2.280 1.00 23.52 368 ASP A CA 1
ATOM 5301 C C . ASP A 1 398 ? -26.335 3.646 3.586 1.00 21.01 368 ASP A C 1
ATOM 5302 O O . ASP A 1 398 ? -27.058 3.680 4.586 1.00 20.25 368 ASP A O 1
ATOM 5311 N N . HIS A 1 399 ? -25.142 3.044 3.597 1.00 17.27 369 HIS A N 1
ATOM 5312 C CA . HIS A 1 399 ? -24.675 2.382 4.806 1.00 18.97 369 HIS A CA 1
ATOM 5313 C C . HIS A 1 399 ? -24.212 3.328 5.879 1.00 22.51 369 HIS A C 1
ATOM 5314 O O . HIS A 1 399 ? -23.735 2.851 6.921 1.00 22.90 369 HIS A O 1
ATOM 5329 N N . MET A 1 400 ? -24.266 4.637 5.661 1.00 20.44 370 MET A N 1
ATOM 5330 C CA . MET A 1 400 ? -23.873 5.571 6.706 1.00 19.14 370 MET A CA 1
ATOM 5331 C C . MET A 1 400 ? -25.024 6.453 7.172 1.00 19.94 370 MET A C 1
ATOM 5332 O O . MET A 1 400 ? -24.792 7.374 7.965 1.00 21.37 370 MET A O 1
ATOM 5346 N N . LYS A 1 401 ? -26.255 6.180 6.725 1.00 25.34 371 LYS A N 1
ATOM 5347 C CA . LYS A 1 401 ? -27.377 7.086 6.972 1.00 28.62 371 LYS A CA 1
ATOM 5348 C C . LYS A 1 401 ? -27.631 7.277 8.456 1.00 22.47 371 LYS A C 1
ATOM 5349 O O . LYS A 1 401 ? -28.046 8.358 8.878 1.00 19.77 371 LYS A O 1
ATOM 5368 N N . GLN A 1 402 ? -27.391 6.250 9.258 1.00 19.49 372 GLN A N 1
ATOM 5369 C CA . GLN A 1 402 ? -27.604 6.371 10.686 1.00 23.80 372 GLN A CA 1
ATOM 5370 C C . GLN A 1 402 ? -26.626 7.331 11.366 1.00 23.93 372 GLN A C 1
ATOM 5371 O O . GLN A 1 402 ? -26.761 7.567 12.571 1.00 23.10 372 GLN A O 1
ATOM 5385 N N . HIS A 1 403 ? -25.662 7.894 10.651 1.00 15.05 373 HIS A N 1
ATOM 5386 C CA . HIS A 1 403 ? -24.697 8.795 11.257 1.00 23.42 373 HIS A CA 1
ATOM 5387 C C . HIS A 1 403 ? -24.914 10.252 10.880 1.00 19.06 373 HIS A C 1
ATOM 5388 O O . HIS A 1 403 ? -24.064 11.091 11.194 1.00 19.81 373 HIS A O 1
ATOM 5402 N N . ASP A 1 404 ? -26.051 10.572 10.256 1.00 20.87 374 ASP A N 1
ATOM 5403 C CA . ASP A 1 404 ? -26.350 11.927 9.779 1.00 17.87 374 ASP A CA 1
ATOM 5404 C C . ASP A 1 404 ? -27.069 12.704 10.883 1.00 13.72 374 ASP A C 1
ATOM 5405 O O . ASP A 1 404 ? -28.291 12.810 10.919 1.00 19.07 374 ASP A O 1
ATOM 5414 N N . PHE A 1 405 ? -26.273 13.287 11.785 1.00 14.92 375 PHE A N 1
ATOM 5415 C CA . PHE A 1 405 ? -26.827 14.176 12.806 1.00 17.93 375 PHE A CA 1
ATOM 5416 C C . PHE A 1 405 ? -27.550 15.363 12.169 1.00 19.43 375 PHE A C 1
ATOM 5417 O O . PHE A 1 405 ? -28.644 15.736 12.600 1.00 23.79 375 PHE A O 1
ATOM 5434 N N . PHE A 1 406 ? -26.969 15.952 11.122 1.00 20.25 376 PHE A N 1
ATOM 5435 C CA . PHE A 1 406 ? -27.457 17.245 10.645 1.00 14.81 376 PHE A CA 1
ATOM 5436 C C . PHE A 1 406 ? -28.895 17.156 10.165 1.00 17.80 376 PHE A C 1
ATOM 5437 O O . PHE A 1 406 ? -29.716 18.028 10.480 1.00 19.17 376 PHE A O 1
ATOM 5454 N N . LYS A 1 407 ? -29.218 16.132 9.371 1.00 17.28 377 LYS A N 1
ATOM 5455 C CA . LYS A 1 407 ? -30.600 15.986 8.928 1.00 18.70 377 LYS A CA 1
ATOM 5456 C C . LYS A 1 407 ? -31.511 15.497 10.054 1.00 23.44 377 LYS A C 1
ATOM 5457 O O . LYS A 1 407 ? -32.722 15.770 10.048 1.00 21.94 377 LYS A O 1
ATOM 5476 N N . SER A 1 408 ? -30.972 14.746 11.009 1.00 16.79 378 SER A N 1
ATOM 5477 C CA . SER A 1 408 ? -31.839 14.229 12.057 1.00 21.66 378 SER A CA 1
ATOM 5478 C C . SER A 1 408 ? -32.403 15.353 12.937 1.00 24.43 378 SER A C 1
ATOM 5479 O O . SER A 1 408 ? -33.455 15.169 13.562 1.00 20.06 378 SER A O 1
ATOM 5487 N N . ALA A 1 409 ? -31.756 16.523 12.968 1.00 18.65 379 ALA A N 1
ATOM 5488 C CA . ALA A 1 409 ? -32.211 17.598 13.842 1.00 18.74 379 ALA A CA 1
ATOM 5489 C C . ALA A 1 409 ? -33.302 18.469 13.229 1.00 24.17 379 ALA A C 1
ATOM 5490 O O . ALA A 1 409 ? -33.859 19.324 13.925 1.00 21.74 379 ALA A O 1
ATOM 5497 N N . MET A 1 410 ? -33.572 18.314 11.987 1.00 18.92 380 MET A N 1
ATOM 5498 C CA . MET A 1 410 ? -34.555 19.080 11.250 1.00 22.76 380 MET A CA 1
ATOM 5499 C C . MET A 1 410 ? -35.959 18.514 11.498 1.00 28.32 380 MET A C 1
ATOM 5500 O O . MET A 1 410 ? -36.105 17.339 11.815 1.00 22.94 380 MET A O 1
ATOM 5514 N N . PRO A 1 411 ? -37.011 19.347 11.381 1.00 29.31 381 PRO A N 1
ATOM 5515 C CA . PRO A 1 411 ? -36.893 20.741 10.893 1.00 22.41 381 PRO A CA 1
ATOM 5516 C C . PRO A 1 411 ? -36.518 21.832 11.897 1.00 19.43 381 PRO A C 1
ATOM 5517 O O . PRO A 1 411 ? -36.134 22.935 11.483 1.00 19.96 381 PRO A O 1
ATOM 5528 N N . GLU A 1 412 ? -36.595 21.545 13.191 1.00 18.54 382 GLU A N 1
ATOM 5529 C CA . GLU A 1 412 ? -36.303 22.596 14.156 1.00 24.04 382 GLU A CA 1
ATOM 5530 C C . GLU A 1 412 ? -34.837 23.001 14.119 1.00 21.47 382 GLU A C 1
ATOM 5531 O O . GLU A 1 412 ? -34.514 24.140 14.477 1.00 18.82 382 GLU A O 1
ATOM 5543 N N . GLY A 1 413 ? -33.950 22.105 13.702 1.00 17.85 383 GLY A N 1
ATOM 5544 C CA . GLY A 1 413 ? -32.606 22.496 13.338 1.00 15.99 383 GLY A CA 1
ATOM 5545 C C . GLY A 1 413 ? -31.579 22.463 14.455 1.00 18.56 383 GLY A C 1
ATOM 5546 O O . GLY A 1 413 ? -31.743 21.849 15.514 1.00 14.81 383 GLY A O 1
ATOM 5550 N N . TYR A 1 414 ? -30.474 23.156 14.196 1.00 17.68 384 TYR A N 1
ATOM 5551 C CA . TYR A 1 414 ? -29.373 23.069 15.131 1.00 15.70 384 TYR A CA 1
ATOM 5552 C C . TYR A 1 414 ? -28.632 24.383 15.191 1.00 15.57 384 TYR A C 1
ATOM 5553 O O . TYR A 1 414 ? -28.724 25.203 14.286 1.00 19.71 384 TYR A O 1
ATOM 5571 N N . ILE A 1 415 ? -27.920 24.570 16.283 1.00 16.03 385 ILE A N 1
ATOM 5572 C CA . ILE A 1 415 ? -27.033 25.703 16.473 1.00 16.33 385 ILE A CA 1
ATOM 5573 C C . ILE A 1 415 ? -25.620 25.267 16.096 1.00 20.14 385 ILE A C 1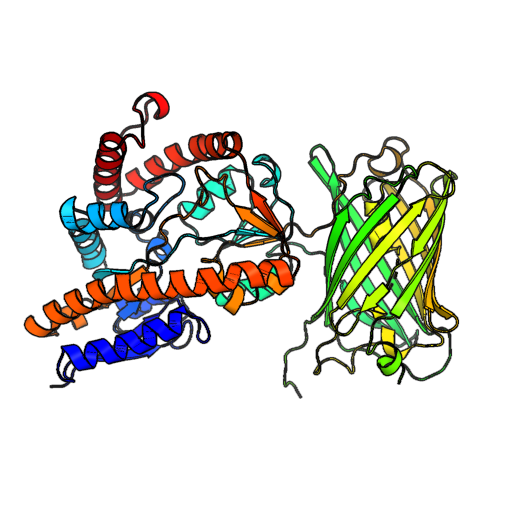
ATOM 5574 O O . ILE A 1 415 ? -25.165 24.183 16.482 1.00 16.44 385 ILE A O 1
ATOM 5590 N N . GLN A 1 416 ? -24.921 26.095 15.339 1.00 14.78 386 GLN A N 1
ATOM 5591 C CA . GLN A 1 416 ? -23.550 25.791 14.957 1.00 17.83 386 GLN A CA 1
ATOM 5592 C C . GLN A 1 416 ? -22.681 26.925 15.453 1.00 15.52 386 GLN A C 1
ATOM 5593 O O . GLN A 1 416 ? -22.899 28.077 15.074 1.00 17.65 386 GLN A O 1
ATOM 5607 N N . GLU A 1 417 ? -21.727 26.613 16.314 1.00 14.23 387 GLU A N 1
ATOM 5608 C CA . GLU A 1 417 ? -20.816 27.611 16.833 1.00 13.43 387 GLU A CA 1
ATOM 5609 C C . GLU A 1 417 ? -19.405 27.261 16.405 1.00 18.42 387 GLU A C 1
ATOM 5610 O O . GLU A 1 417 ? -18.994 26.093 16.466 1.00 18.01 387 GLU A O 1
ATOM 5622 N N . ARG A 1 418 ? -18.643 28.286 16.033 1.00 20.36 388 ARG A N 1
ATOM 5623 C CA . ARG A 1 418 ? -17.251 28.097 15.691 1.00 19.44 388 ARG A CA 1
ATOM 5624 C C . ARG A 1 418 ? -16.406 29.224 16.264 1.00 22.14 388 ARG A C 1
ATOM 5625 O O . ARG A 1 418 ? -16.861 30.362 16.422 1.00 23.08 388 ARG A O 1
ATOM 5646 N N . THR A 1 419 ? -15.157 28.893 16.546 1.00 17.66 389 THR A N 1
ATOM 5647 C CA . THR A 1 419 ? -14.086 29.868 16.655 1.00 23.06 389 THR A CA 1
ATOM 5648 C C . THR A 1 419 ? -13.067 29.544 15.562 1.00 20.73 389 THR A C 1
ATOM 5649 O O . THR A 1 419 ? -12.717 28.378 15.362 1.00 20.44 389 THR A O 1
ATOM 5660 N N . ILE A 1 420 ? -12.635 30.557 14.829 1.00 22.93 390 ILE A N 1
ATOM 5661 C CA . ILE A 1 420 ? -11.712 30.388 13.728 1.00 18.63 390 ILE A CA 1
ATOM 5662 C C . ILE A 1 420 ? -10.535 31.307 14.005 1.00 20.91 390 ILE A C 1
ATOM 5663 O O . ILE A 1 420 ? -10.686 32.533 13.983 1.00 25.77 390 ILE A O 1
ATOM 5679 N N . PHE A 1 421 ? -9.367 30.724 14.247 1.00 17.75 391 PHE A N 1
ATOM 5680 C CA . PHE A 1 421 ? -8.152 31.480 14.508 1.00 21.29 391 PHE A CA 1
ATOM 5681 C C . PHE A 1 421 ? -7.249 31.482 13.271 1.00 23.49 391 PHE A C 1
ATOM 5682 O O . PHE A 1 421 ? -6.833 30.413 12.794 1.00 22.70 391 PHE A O 1
ATOM 5699 N N . PHE A 1 422 ? -6.967 32.676 12.760 1.00 16.89 392 PHE A N 1
ATOM 5700 C CA . PHE A 1 422 ? -6.025 32.910 11.677 1.00 21.29 392 PHE A CA 1
ATOM 5701 C C . PHE A 1 422 ? -4.625 33.084 12.271 1.00 28.77 392 PHE A C 1
ATOM 5702 O O . PHE A 1 422 ? -4.388 34.012 13.048 1.00 24.97 392 PHE A O 1
ATOM 5719 N N . LYS A 1 423 ? -3.716 32.165 11.937 1.00 25.41 393 LYS A N 1
ATOM 5720 C CA . LYS A 1 423 ? -2.351 32.205 12.454 1.00 27.79 393 LYS A CA 1
ATOM 5721 C C . LYS A 1 423 ? -1.708 33.568 12.243 1.00 27.85 393 LYS A C 1
ATOM 5722 O O . LYS A 1 423 ? -1.693 34.104 11.125 1.00 21.70 393 LYS A O 1
ATOM 5741 N N . ASP A 1 424 ? -1.160 34.111 13.332 1.00 31.56 394 ASP A N 1
ATOM 5742 C CA . ASP A 1 424 ? -0.508 35.419 13.332 1.00 28.39 394 ASP A CA 1
ATOM 5743 C C . ASP A 1 424 ? -1.471 36.546 12.995 1.00 29.33 394 ASP A C 1
ATOM 5744 O O . ASP A 1 424 ? -1.052 37.600 12.510 1.00 25.68 394 ASP A O 1
ATOM 5753 N N . ASP A 1 425 ? -2.762 36.353 13.237 1.00 29.87 395 ASP A N 1
ATOM 5754 C CA . ASP A 1 425 ? -3.724 37.391 12.931 1.00 24.03 395 ASP A CA 1
ATOM 5755 C C . ASP A 1 425 ? -4.915 37.213 13.860 1.00 23.78 395 ASP A C 1
ATOM 5756 O O . ASP A 1 425 ? -4.811 36.549 14.897 1.00 30.61 395 ASP A O 1
ATOM 5765 N N . GLY A 1 426 ? -6.034 37.845 13.519 1.00 29.09 396 GLY A N 1
ATOM 5766 C CA . GLY A 1 426 ? -7.206 37.846 14.371 1.00 31.27 396 GLY A CA 1
ATOM 5767 C C . GLY A 1 426 ? -7.966 36.531 14.335 1.00 32.44 396 GLY A C 1
ATOM 5768 O O . GLY A 1 426 ? -7.549 35.544 13.723 1.00 25.38 396 GLY A O 1
ATOM 5772 N N . ASN A 1 427 ? -9.116 36.528 15.017 1.00 28.30 397 ASN A N 1
ATOM 5773 C CA . ASN A 1 427 ? -9.985 35.360 15.032 1.00 25.70 397 ASN A CA 1
ATOM 5774 C C . ASN A 1 427 ? -11.432 35.751 14.788 1.00 24.90 397 ASN A C 1
ATOM 5775 O O . ASN A 1 427 ? -11.840 36.886 15.040 1.00 21.47 397 ASN A O 1
ATOM 5786 N N . TYR A 1 428 ? -12.201 34.802 14.265 1.00 22.72 398 TYR A N 1
ATOM 5787 C CA . TYR A 1 428 ? -13.643 34.957 14.101 1.00 19.65 398 TYR A CA 1
ATOM 5788 C C . TYR A 1 428 ? -14.313 34.126 15.174 1.00 23.93 398 TYR A C 1
ATOM 5789 O O . TYR A 1 428 ? -13.851 33.027 15.482 1.00 20.00 398 TYR A O 1
ATOM 5807 N N . LYS A 1 429 ? -15.443 34.609 15.678 1.00 19.05 399 LYS A N 1
ATOM 5808 C CA . LYS A 1 429 ? -16.351 33.826 16.504 1.00 22.91 399 LYS A CA 1
ATOM 5809 C C . LYS A 1 429 ? -17.697 33.911 15.816 1.00 17.98 399 LYS A C 1
ATOM 5810 O O . LYS A 1 429 ? -18.153 35.008 15.489 1.00 21.25 399 LYS A O 1
ATOM 5829 N N . THR A 1 430 ? -18.291 32.772 15.530 1.00 17.56 400 THR A N 1
ATOM 5830 C CA . THR A 1 430 ? -19.513 32.721 14.755 1.00 18.30 400 THR A CA 1
ATOM 5831 C C . THR A 1 430 ? -20.515 31.886 15.525 1.00 14.81 400 THR A C 1
ATOM 5832 O O . THR A 1 430 ? -20.142 30.931 16.216 1.00 16.93 400 THR A O 1
ATOM 5843 N N . ARG A 1 431 ? -21.781 32.263 15.407 1.00 13.55 401 ARG A N 1
ATOM 5844 C CA . ARG A 1 431 ? -22.886 31.482 15.939 1.00 16.33 401 ARG A CA 1
ATOM 5845 C C . ARG A 1 431 ? -24.010 31.532 14.921 1.00 15.16 401 ARG A C 1
ATOM 5846 O O . ARG A 1 431 ? -24.330 32.600 14.398 1.00 15.87 401 ARG A O 1
ATOM 5867 N N . ALA A 1 432 ? -24.610 30.382 14.653 1.00 18.68 402 ALA A N 1
ATOM 5868 C CA . ALA A 1 432 ? -25.576 30.234 13.577 1.00 15.07 402 ALA A CA 1
ATOM 5869 C C . ALA A 1 432 ? -26.693 29.312 14.034 1.00 15.80 402 ALA A C 1
ATOM 5870 O O . ALA A 1 432 ? -26.468 28.405 14.846 1.00 14.44 402 ALA A O 1
ATOM 5877 N N . GLU A 1 433 ? -27.910 29.619 13.582 1.00 14.52 403 GLU A N 1
ATOM 5878 C CA . GLU A 1 433 ? -29.035 28.699 13.609 1.00 16.29 403 GLU A CA 1
ATOM 5879 C C . GLU A 1 433 ? -29.257 28.229 12.180 1.00 13.50 403 GLU A C 1
ATOM 5880 O O . GLU A 1 433 ? -29.291 29.047 11.247 1.00 16.64 403 GLU A O 1
ATOM 5892 N N . VAL A 1 434 ? -29.351 26.921 12.006 1.00 13.66 404 VAL A N 1
ATOM 5893 C CA . VAL A 1 434 ? -29.660 26.299 10.725 1.00 11.78 404 VAL A CA 1
ATOM 5894 C C . VAL A 1 434 ? -30.958 25.532 10.911 1.00 15.10 404 VAL A C 1
ATOM 5895 O O . VAL A 1 434 ? -31.010 24.594 11.717 1.00 16.58 404 VAL A O 1
ATOM 5908 N N . LYS A 1 435 ? -31.999 25.910 10.171 1.00 17.78 405 LYS A N 1
ATOM 5909 C CA . LYS A 1 435 ? -33.320 25.323 10.382 1.00 16.35 405 LYS A CA 1
ATOM 5910 C C . LYS A 1 435 ? -34.219 25.640 9.196 1.00 12.78 405 LYS A C 1
ATOM 5911 O O . LYS A 1 435 ? -33.924 26.519 8.381 1.00 17.21 405 LYS A O 1
ATOM 5930 N N . PHE A 1 436 ? -35.332 24.924 9.124 1.00 12.93 406 PHE A N 1
ATOM 5931 C CA . PHE A 1 436 ? -36.377 25.227 8.148 1.00 21.86 406 PHE A CA 1
ATOM 5932 C C . PHE A 1 436 ? -37.227 26.395 8.634 1.00 22.00 406 PHE A C 1
ATOM 5933 O O . PHE A 1 436 ? -37.590 26.481 9.806 1.00 19.65 406 PHE A O 1
ATOM 5950 N N . GLU A 1 437 ? -37.454 27.336 7.739 1.00 23.70 407 GLU A N 1
ATOM 5951 C CA . GLU A 1 437 ? -38.416 28.412 7.905 1.00 16.94 407 GLU A CA 1
ATOM 5952 C C . GLU A 1 437 ? -39.377 28.121 6.760 1.00 22.13 407 GLU A C 1
ATOM 5953 O O . GLU A 1 437 ? -39.059 28.390 5.597 1.00 17.62 407 GLU A O 1
ATOM 5965 N N . GLY A 1 438 ? -40.518 27.498 7.065 1.00 21.86 408 GLY A N 1
ATOM 5966 C CA . GLY A 1 438 ? -41.388 27.040 5.999 1.00 23.87 408 GLY A CA 1
ATOM 5967 C C . GLY A 1 438 ? -40.713 25.887 5.284 1.00 21.16 408 GLY A C 1
ATOM 5968 O O . GLY A 1 438 ? -40.253 24.922 5.911 1.00 26.32 408 GLY A O 1
ATOM 5972 N N . ASP A 1 439 ? -40.605 26.000 3.972 1.00 27.29 409 ASP A N 1
ATOM 5973 C CA . ASP A 1 439 ? -39.947 24.978 3.164 1.00 36.77 409 ASP A CA 1
ATOM 5974 C C . ASP A 1 439 ? -38.531 25.368 2.752 1.00 27.49 409 ASP A C 1
ATOM 5975 O O . ASP A 1 439 ? -37.921 24.671 1.943 1.00 24.00 409 ASP A O 1
ATOM 5984 N N . THR A 1 440 ? -38.007 26.467 3.271 1.00 18.77 410 THR A N 1
ATOM 5985 C CA . THR A 1 440 ? -36.675 26.930 2.941 1.00 20.96 410 THR A CA 1
ATOM 5986 C C . THR A 1 440 ? -35.736 26.561 4.074 1.00 24.09 410 THR A C 1
ATOM 5987 O O . THR A 1 440 ? -36.050 26.795 5.250 1.00 21.32 410 THR A O 1
ATOM 5998 N N . LEU A 1 441 ? -34.602 25.965 3.729 1.00 19.22 411 LEU A N 1
ATOM 5999 C CA . LEU A 1 441 ? -33.558 25.781 4.716 1.00 15.32 411 LEU A CA 1
ATOM 6000 C C . LEU A 1 441 ? -32.809 27.105 4.862 1.00 14.52 411 LEU A C 1
ATOM 6001 O O . LEU A 1 441 ? -32.328 27.672 3.875 1.00 13.63 411 LEU A O 1
ATOM 6017 N N . VAL A 1 442 ? -32.675 27.580 6.095 1.00 11.35 412 VAL A N 1
ATOM 6018 C CA . VAL A 1 442 ? -32.104 28.899 6.337 1.00 16.24 412 VAL A CA 1
ATOM 6019 C C . VAL A 1 442 ? -30.892 28.789 7.248 1.00 14.10 412 VAL A C 1
ATOM 6020 O O . VAL A 1 442 ? -30.904 28.047 8.233 1.00 18.83 412 VAL A O 1
ATOM 6033 N N . ASN A 1 443 ? -29.878 29.579 6.967 1.00 12.92 413 ASN A N 1
ATOM 6034 C CA . ASN A 1 443 ? -28.687 29.645 7.795 1.00 15.32 413 ASN A CA 1
ATOM 6035 C C . ASN A 1 443 ? -28.528 31.097 8.218 1.00 12.57 413 ASN A C 1
ATOM 6036 O O . ASN A 1 443 ? -28.155 31.953 7.404 1.00 16.05 413 ASN A O 1
ATOM 6047 N N . ARG A 1 444 ? -28.809 31.376 9.484 1.00 16.12 414 ARG A N 1
ATOM 6048 C CA . ARG A 1 444 ? -28.658 32.723 10.022 1.00 14.39 414 ARG A CA 1
ATOM 6049 C C . ARG A 1 444 ? -27.477 32.786 10.981 1.00 16.41 414 ARG A C 1
ATOM 6050 O O . ARG A 1 444 ? -27.405 32.005 11.940 1.00 15.24 414 ARG A O 1
ATOM 6071 N N . ILE A 1 445 ? -26.599 33.757 10.758 1.00 13.67 415 ILE A N 1
ATOM 6072 C CA . ILE A 1 445 ? -25.268 33.774 11.351 1.00 18.84 415 ILE A CA 1
ATOM 6073 C C . ILE A 1 445 ? -24.967 35.147 11.927 1.00 17.02 415 ILE A C 1
ATOM 6074 O O . ILE A 1 445 ? -25.261 36.172 11.306 1.00 16.30 415 ILE A O 1
ATOM 6090 N N . GLU A 1 446 ? -24.330 35.163 13.078 1.00 12.41 416 GLU A N 1
ATOM 6091 C CA . GLU A 1 446 ? -23.642 36.341 13.573 1.00 14.71 416 GLU A CA 1
ATOM 6092 C C . GLU A 1 446 ? -22.165 36.005 13.660 1.00 17.32 416 GLU A C 1
ATOM 6093 O O . GLU A 1 446 ? -21.781 34.914 14.107 1.00 12.38 416 GLU A O 1
ATOM 6105 N N . LEU A 1 447 ? -21.344 36.930 13.203 1.00 17.77 417 LEU A N 1
ATOM 6106 C CA . LEU A 1 447 ? -19.909 36.725 13.172 1.00 19.96 417 LEU A CA 1
ATOM 6107 C C . LEU A 1 447 ? -19.227 37.935 13.772 1.00 17.78 417 LEU A C 1
ATOM 6108 O O . LEU A 1 447 ? -19.497 39.069 13.376 1.00 21.20 417 LEU A O 1
ATOM 6124 N N . LYS A 1 448 ? -18.356 37.751 14.708 1.00 19.13 418 LYS A N 1
ATOM 6125 C CA . LYS A 1 448 ? -17.681 38.823 15.295 1.00 22.48 418 LYS A CA 1
ATOM 6126 C C . LYS A 1 448 ? -16.234 38.513 15.195 1.00 26.01 418 LYS A C 1
ATOM 6127 O O . LYS A 1 448 ? -15.806 37.489 15.559 1.00 22.05 418 LYS A O 1
ATOM 6135 N N . GLY A 1 449 ? -15.318 39.384 14.689 1.00 25.26 419 GLY A N 1
ATOM 6136 C CA . GLY A 1 449 ? -13.884 39.220 14.516 1.00 28.40 419 GLY A CA 1
ATOM 6137 C C . GLY A 1 449 ? -13.124 40.303 15.257 1.00 27.64 419 GLY A C 1
ATOM 6138 O O . GLY A 1 449 ? -13.521 41.475 15.237 1.00 23.49 419 GLY A O 1
ATOM 6142 N N . ILE A 1 450 ? -12.023 39.904 15.899 1.00 25.08 420 ILE A N 1
ATOM 6143 C CA . ILE A 1 450 ? -11.191 40.810 16.681 1.00 32.01 420 ILE A CA 1
ATOM 6144 C C . ILE A 1 450 ? -9.711 40.479 16.490 1.00 32.87 420 ILE A C 1
ATOM 6145 O O . ILE A 1 450 ? -9.339 39.387 16.048 1.00 26.80 420 ILE A O 1
ATOM 6161 N N . ASP A 1 451 ? -8.864 41.442 16.873 1.00 32.83 421 ASP A N 1
ATOM 6162 C CA . ASP A 1 451 ? -7.407 41.283 16.946 1.00 33.64 421 ASP A CA 1
ATOM 6163 C C . ASP A 1 451 ? -6.766 41.102 15.573 1.00 31.99 421 ASP A C 1
ATOM 6164 O O . ASP A 1 451 ? -5.718 40.457 15.465 1.00 33.79 421 ASP A O 1
ATOM 6173 N N . PHE A 1 452 ? -7.377 41.661 14.525 1.00 30.36 422 PHE A N 1
ATOM 6174 C CA . PHE A 1 452 ? -6.854 41.545 13.164 1.00 34.52 422 PHE A CA 1
ATOM 6175 C C . PHE A 1 452 ? -5.884 42.686 12.865 1.00 38.70 422 PHE A C 1
ATOM 6176 O O . PHE A 1 452 ? -6.130 43.840 13.238 1.00 29.63 422 PHE A O 1
ATOM 6193 N N . LYS A 1 453 ? -4.787 42.350 12.179 1.00 34.42 423 LYS A N 1
ATOM 6194 C CA . LYS A 1 453 ? -3.876 43.349 11.618 1.00 34.22 423 LYS A CA 1
ATOM 6195 C C . LYS A 1 453 ? -4.524 43.993 10.399 1.00 36.67 423 LYS A C 1
ATOM 6196 O O . LYS A 1 453 ? -4.836 43.300 9.425 1.00 34.47 423 LYS A O 1
ATOM 6215 N N . GLU A 1 454 ? -4.746 45.310 10.431 1.00 41.31 424 GLU A N 1
ATOM 6216 C CA . GLU A 1 454 ? -5.192 46.006 9.218 1.00 40.08 424 GLU A CA 1
ATOM 6217 C C . GLU A 1 454 ? -4.154 45.864 8.125 1.00 43.56 424 GLU A C 1
ATOM 6218 O O . GLU A 1 454 ? -4.464 46.019 6.933 1.00 37.94 424 GLU A O 1
ATOM 6230 N N . ASP A 1 455 ? -2.926 45.557 8.524 1.00 45.23 425 ASP A N 1
ATOM 6231 C CA . ASP A 1 455 ? -1.787 45.153 7.718 1.00 49.95 425 ASP A CA 1
ATOM 6232 C C . ASP A 1 455 ? -1.902 43.767 7.068 1.00 42.61 425 ASP A C 1
ATOM 6233 O O . ASP A 1 455 ? -1.285 43.543 6.032 1.00 37.33 425 ASP A O 1
ATOM 6237 N N . GLY A 1 456 ? -2.828 42.938 7.510 1.00 40.28 426 GLY A N 1
ATOM 6238 C CA . GLY A 1 456 ? -2.650 41.514 7.376 1.00 36.27 426 GLY A CA 1
ATOM 6239 C C . GLY A 1 456 ? -3.201 40.965 6.087 1.00 32.06 426 GLY A C 1
ATOM 6240 O O . GLY A 1 456 ? -3.589 41.685 5.167 1.00 30.38 426 GLY A O 1
ATOM 6244 N N . ASN A 1 457 ? -3.230 39.633 6.028 1.00 33.26 427 ASN A N 1
ATOM 6245 C CA . ASN A 1 457 ? -3.717 38.979 4.827 1.00 32.72 427 ASN A CA 1
ATOM 6246 C C . ASN A 1 457 ? -5.225 39.067 4.696 1.00 27.61 427 ASN A C 1
ATOM 6247 O O . ASN A 1 457 ? -5.736 39.012 3.573 1.00 25.18 427 ASN A O 1
ATOM 6258 N N . ILE A 1 458 ? -5.941 39.249 5.801 1.00 20.14 428 ILE A N 1
ATOM 6259 C CA . ILE A 1 458 ? -7.393 39.257 5.782 1.00 22.38 428 ILE A CA 1
ATOM 6260 C C . ILE A 1 458 ? -7.895 40.666 5.524 1.00 26.41 428 ILE A C 1
ATOM 6261 O O . ILE A 1 458 ? -8.499 40.922 4.479 1.00 25.47 428 ILE A O 1
ATOM 6277 N N . LEU A 1 459 ? -7.660 41.595 6.464 1.00 26.34 429 LEU A N 1
ATOM 6278 C CA . LEU A 1 459 ? -8.123 42.970 6.252 1.00 26.05 429 LEU A CA 1
ATOM 6279 C C . LEU A 1 459 ? -7.384 43.656 5.112 1.00 24.85 429 LEU A C 1
ATOM 6280 O O . LEU A 1 459 ? -7.902 44.627 4.551 1.00 27.22 429 LEU A O 1
ATOM 6296 N N . GLY A 1 460 ? -6.188 43.179 4.767 1.00 31.28 430 GLY A N 1
ATOM 6297 C CA . GLY A 1 460 ? -5.453 43.642 3.598 1.00 28.60 430 GLY A CA 1
ATOM 6298 C C . GLY A 1 460 ? -5.862 43.017 2.281 1.00 28.77 430 GLY A C 1
ATOM 6299 O O . GLY A 1 460 ? -5.335 43.375 1.225 1.00 26.90 430 GLY A O 1
ATOM 6303 N N . HIS A 1 461 ? -6.813 42.091 2.300 1.00 26.59 431 HIS A N 1
ATOM 6304 C CA . HIS A 1 461 ? -7.304 41.440 1.083 1.00 30.65 431 HIS A CA 1
ATOM 6305 C C . HIS A 1 461 ? -6.161 40.825 0.281 1.00 20.93 431 HIS A C 1
ATOM 6306 O O . HIS A 1 461 ? -6.013 41.065 -0.915 1.00 22.21 431 HIS A O 1
ATOM 6320 N N . LYS A 1 462 ? -5.358 39.995 0.936 1.00 29.19 432 LYS A N 1
ATOM 6321 C CA . LYS A 1 462 ? -4.205 39.408 0.265 1.00 30.14 432 LYS A CA 1
ATOM 6322 C C . LYS A 1 462 ? -4.371 37.930 -0.083 1.00 25.33 432 LYS A C 1
ATOM 6323 O O . LYS A 1 462 ? -3.395 37.297 -0.493 1.00 26.74 432 LYS A O 1
ATOM 6342 N N . LEU A 1 463 ? -5.574 37.378 0.011 1.00 29.44 433 LEU A N 1
ATOM 6343 C CA . LEU A 1 463 ? -5.783 35.953 -0.246 1.00 26.51 433 LEU A CA 1
ATOM 6344 C C . LEU A 1 463 ? -6.331 35.713 -1.649 1.00 28.69 433 LEU A C 1
ATOM 6345 O O . LEU A 1 463 ? -7.115 36.508 -2.183 1.00 21.90 433 LEU A O 1
ATOM 6361 N N . GLU A 1 464 ? -5.876 34.620 -2.246 1.00 25.63 434 GLU A N 1
ATOM 6362 C CA . GLU A 1 464 ? -6.367 34.181 -3.543 1.00 23.19 434 GLU A CA 1
ATOM 6363 C C . GLU A 1 464 ? -7.854 33.845 -3.467 1.00 19.48 434 GLU A C 1
ATOM 6364 O O . GLU A 1 464 ? -8.355 33.334 -2.457 1.00 21.47 434 GLU A O 1
ATOM 6376 N N . TYR A 1 465 ? -8.551 34.109 -4.565 1.00 14.39 435 TYR A N 1
ATOM 6377 C CA . TYR A 1 465 ? -9.963 33.787 -4.703 1.00 16.06 435 TYR A CA 1
ATOM 6378 C C . TYR A 1 465 ? -10.101 32.324 -5.102 1.00 21.45 435 TYR A C 1
ATOM 6379 O O . TYR A 1 465 ? -10.252 31.958 -6.268 1.00 19.09 435 TYR A O 1
ATOM 6397 N N . SER A 1 466 ? -10.076 31.466 -4.097 1.00 20.43 436 SER A N 1
ATOM 6398 C CA . SER A 1 466 ? -9.981 30.044 -4.362 1.00 22.65 436 SER A CA 1
ATOM 6399 C C . SER A 1 466 ? -10.315 29.317 -3.074 1.00 21.13 436 SER A C 1
ATOM 6400 O O . SER A 1 466 ? -10.266 29.903 -1.987 1.00 14.49 436 SER A O 1
ATOM 6408 N N . PHE A 1 467 ? -10.578 28.010 -3.191 1.00 14.26 437 PHE A N 1
ATOM 6409 C CA . PHE A 1 467 ? -10.841 27.201 -2.005 1.00 16.31 437 PHE A CA 1
ATOM 6410 C C . PHE A 1 467 ? -10.693 25.727 -2.372 1.00 11.71 437 PHE A C 1
ATOM 6411 O O . PHE A 1 467 ? -11.664 25.103 -2.815 1.00 13.64 437 PHE A O 1
ATOM 6428 N N . ASN A 1 468 ? -9.511 25.167 -2.122 1.00 16.38 438 ASN A N 1
ATOM 6429 C CA . ASN A 1 468 ? -9.289 23.764 -2.454 1.00 14.35 438 ASN A CA 1
ATOM 6430 C C . ASN A 1 468 ? -8.161 23.209 -1.611 1.00 14.96 438 ASN A C 1
ATOM 6431 O O . ASN A 1 468 ? -7.410 23.949 -0.979 1.00 11.95 438 ASN A O 1
ATOM 6442 N N . ASP A 1 469 ? -8.017 21.885 -1.660 1.00 13.80 439 ASP A N 1
ATOM 6443 C CA . ASP A 1 469 ? -7.047 21.202 -0.829 1.00 13.85 439 ASP A CA 1
ATOM 6444 C C . ASP A 1 469 ? -5.756 20.839 -1.566 1.00 12.00 439 ASP A C 1
ATOM 6445 O O . ASP A 1 469 ? -4.922 20.118 -1.020 1.00 14.85 439 ASP A O 1
ATOM 6454 N N . GLY A 1 470 ? -5.551 21.356 -2.763 1.00 15.94 440 GLY A N 1
ATOM 6455 C CA . GLY A 1 470 ? -4.274 21.201 -3.445 1.00 20.93 440 GLY A CA 1
ATOM 6456 C C . GLY A 1 470 ? -3.994 19.828 -4.027 1.00 12.90 440 GLY A C 1
ATOM 6457 O O . GLY A 1 470 ? -2.877 19.585 -4.491 1.00 14.31 440 GLY A O 1
ATOM 6461 N N . GLY A 1 471 ? -4.949 18.909 -4.005 1.00 13.42 441 GLY A N 1
ATOM 6462 C CA . GLY A 1 471 ? -4.695 17.552 -4.468 1.00 12.64 441 GLY A CA 1
ATOM 6463 C C . GLY A 1 471 ? -4.983 17.364 -5.947 1.00 12.80 441 GLY A C 1
ATOM 6464 O O . GLY A 1 471 ? -5.980 17.873 -6.467 1.00 11.21 441 GLY A O 1
ATOM 6468 N N . ALA A 1 472 ? -4.095 16.605 -6.613 1.00 11.26 442 ALA A N 1
ATOM 6469 C CA . ALA A 1 472 ? -4.288 16.207 -8.009 1.00 8.54 442 ALA A CA 1
ATOM 6470 C C . ALA A 1 472 ? -3.634 14.850 -8.285 1.00 11.61 442 ALA A C 1
ATOM 6471 O O . ALA A 1 472 ? -2.778 14.380 -7.531 1.00 12.89 442 ALA A O 1
ATOM 6478 N N . ALA A 1 473 ? -4.062 14.215 -9.370 1.00 9.68 443 ALA A N 1
ATOM 6479 C CA . ALA A 1 473 ? -3.551 12.904 -9.743 1.00 14.21 443 ALA A CA 1
ATOM 6480 C C . ALA A 1 473 ? -3.570 12.734 -11.252 1.00 10.88 443 ALA A C 1
ATOM 6481 O O . ALA A 1 473 ? -4.571 13.033 -11.897 1.00 12.08 443 ALA A O 1
ATOM 6488 N N . ASP A 1 474 ? -2.438 12.321 -11.799 1.00 12.79 444 ASP A N 1
ATOM 6489 C CA . ASP A 1 474 ? -2.390 11.625 -13.075 1.00 14.63 444 ASP A CA 1
ATOM 6490 C C . ASP A 1 474 ? -2.659 10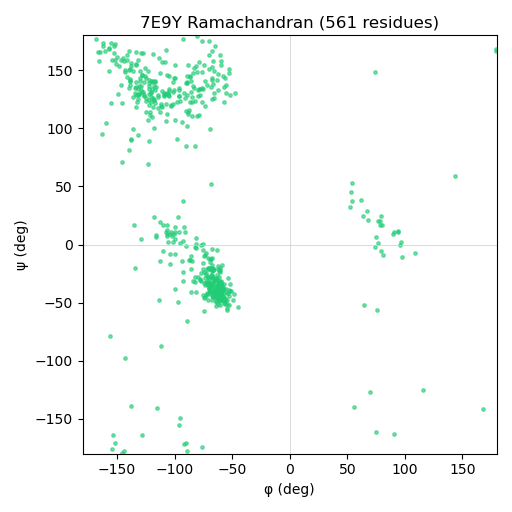.148 -12.792 1.00 17.83 444 ASP A C 1
ATOM 6491 O O . ASP A 1 474 ? -2.365 9.652 -11.706 1.00 14.88 444 ASP A O 1
ATOM 6500 N N . PHE A 1 475 ? -3.307 9.463 -13.733 1.00 13.79 445 PHE A N 1
ATOM 6501 C CA . PHE A 1 475 ? -3.210 8.007 -13.779 1.00 11.39 445 PHE A CA 1
ATOM 6502 C C . PHE A 1 475 ? -3.182 7.662 -15.256 1.00 12.20 445 PHE A C 1
ATOM 6503 O O . PHE A 1 475 ? -2.127 7.840 -15.884 1.00 11.50 445 PHE A O 1
ATOM 6520 N N . VAL A 1 476 ? -4.314 7.287 -15.863 1.00 8.48 446 VAL A N 1
ATOM 6521 C CA . VAL A 1 476 ? -4.291 7.039 -17.308 1.00 8.94 446 VAL A CA 1
ATOM 6522 C C . VAL A 1 476 ? -5.153 8.026 -18.084 1.00 13.93 446 VAL A C 1
ATOM 6523 O O . VAL A 1 476 ? -5.128 9.235 -17.818 1.00 13.68 446 VAL A O 1
ATOM 6536 N N . GLY A 1 477 ? -5.840 7.532 -19.107 1.00 12.95 447 GLY A N 1
ATOM 6537 C CA . GLY A 1 477 ? -6.671 8.355 -19.946 1.00 12.33 447 GLY A CA 1
ATOM 6538 C C . GLY A 1 477 ? -8.080 8.449 -19.395 1.00 10.14 447 GLY A C 1
ATOM 6539 O O . GLY A 1 477 ? -8.385 7.909 -18.327 1.00 9.92 447 GLY A O 1
ATOM 6543 N N . PRO A 1 478 ? -8.963 9.147 -20.117 1.00 9.41 448 PRO A N 1
ATOM 6544 C CA . PRO A 1 478 ? -10.212 9.603 -19.488 1.00 14.51 448 PRO A CA 1
ATOM 6545 C C . PRO A 1 478 ? -11.209 8.505 -19.214 1.00 13.14 448 PRO A C 1
ATOM 6546 O O . PRO A 1 478 ? -11.903 8.575 -18.183 1.00 13.83 448 PRO A O 1
ATOM 6557 N N . ALA A 1 479 ? -11.270 7.456 -20.046 1.00 9.83 449 ALA A N 1
ATOM 6558 C CA . ALA A 1 479 ? -12.277 6.412 -19.832 1.00 11.10 449 ALA A CA 1
ATOM 6559 C C . ALA A 1 479 ? -11.966 5.566 -18.596 1.00 15.69 449 ALA A C 1
ATOM 6560 O O . ALA A 1 479 ? -12.850 5.307 -17.764 1.00 10.05 449 ALA A O 1
ATOM 6567 N N . VAL A 1 480 ? -10.717 5.108 -18.458 1.00 12.24 450 VAL A N 1
ATOM 6568 C CA . VAL A 1 480 ? -10.404 4.254 -17.313 1.00 11.41 450 VAL A CA 1
ATOM 6569 C C . VAL A 1 480 ? -10.425 5.059 -16.020 1.00 11.83 450 VAL A C 1
ATOM 6570 O O . VAL A 1 480 ? -10.880 4.566 -14.984 1.00 9.36 450 VAL A O 1
ATOM 6583 N N . ASN A 1 481 ? -9.953 6.309 -16.061 1.00 7.75 451 ASN A N 1
ATOM 6584 C CA . ASN A 1 481 ? -10.034 7.171 -14.894 1.00 9.88 451 ASN A CA 1
ATOM 6585 C C . ASN A 1 481 ? -11.482 7.411 -14.491 1.00 11.94 451 ASN A C 1
ATOM 6586 O O . ASN A 1 481 ? -11.793 7.557 -13.299 1.00 8.57 451 ASN A O 1
ATOM 6597 N N . TYR A 1 482 ? -12.375 7.476 -15.475 1.00 13.22 452 TYR A N 1
ATOM 6598 C CA . TYR A 1 482 ? -13.797 7.518 -15.171 1.00 9.79 452 TYR A CA 1
ATOM 6599 C C . TYR A 1 482 ? -14.255 6.206 -14.546 1.00 14.56 452 TYR A C 1
ATOM 6600 O O . TYR A 1 482 ? -15.024 6.217 -13.575 1.00 11.20 452 TYR A O 1
ATOM 6618 N N . ASN A 1 483 ? -13.817 5.059 -15.097 1.00 12.19 453 ASN A N 1
ATOM 6619 C CA . ASN A 1 483 ? -14.166 3.790 -14.458 1.00 10.34 453 ASN A CA 1
ATOM 6620 C C . ASN A 1 483 ? -13.818 3.795 -12.974 1.00 16.33 453 ASN A C 1
ATOM 6621 O O . ASN A 1 483 ? -14.477 3.114 -12.177 1.00 11.61 453 ASN A O 1
ATOM 6632 N N . LEU A 1 484 ? -12.732 4.475 -12.592 1.00 8.89 454 LEU A N 1
ATOM 6633 C CA . LEU A 1 484 ? -12.251 4.489 -11.222 1.00 12.64 454 LEU A CA 1
ATOM 6634 C C . LEU A 1 484 ? -12.851 5.630 -10.383 1.00 15.63 454 LEU A C 1
ATOM 6635 O O . LEU A 1 484 ? -12.554 5.740 -9.190 1.00 10.47 454 LEU A O 1
ATOM 6651 N N . GLY A 1 485 ? -13.689 6.470 -10.986 1.00 10.93 455 GLY A N 1
ATOM 6652 C CA . GLY A 1 485 ? -14.440 7.449 -10.270 1.00 13.86 455 GLY A CA 1
ATOM 6653 C C . GLY A 1 485 ? -13.825 8.825 -10.181 1.00 11.54 455 GLY A C 1
ATOM 6654 O O . GLY A 1 485 ? -14.349 9.652 -9.431 1.00 13.30 455 GLY A O 1
ATOM 6658 N N . PHE A 1 486 ? -12.766 9.119 -10.938 1.00 10.84 456 PHE A N 1
ATOM 6659 C CA . PHE A 1 486 ? -12.036 10.356 -10.686 1.00 10.99 456 PHE A CA 1
ATOM 6660 C C . PHE A 1 486 ? -12.932 11.580 -10.883 1.00 12.20 456 PHE A C 1
ATOM 6661 O O . PHE A 1 486 ? -12.652 12.663 -10.341 1.00 14.57 456 PHE A O 1
ATOM 6678 N N . HIS A 1 487 ? -13.999 11.448 -11.653 1.00 11.62 457 HIS A N 1
ATOM 6679 C CA . HIS A 1 487 ? -14.854 12.598 -11.866 1.00 10.51 457 HIS A CA 1
ATOM 6680 C C . HIS A 1 487 ? -15.589 13.015 -10.602 1.00 13.54 457 HIS A C 1
ATOM 6681 O O . HIS A 1 487 ? -16.056 14.157 -10.513 1.00 14.37 457 HIS A O 1
ATOM 6695 N N . GLN A 1 488 ? -15.731 12.096 -9.659 1.00 11.21 458 GLN A N 1
ATOM 6696 C CA . GLN A 1 488 ? -16.413 12.364 -8.399 1.00 16.61 458 GLN A CA 1
ATOM 6697 C C . GLN A 1 488 ? -15.537 13.144 -7.441 1.00 12.63 458 GLN A C 1
ATOM 6698 O O . GLN A 1 488 ? -16.056 13.902 -6.623 1.00 18.30 458 GLN A O 1
ATOM 6712 N N . VAL A 1 489 ? -14.218 12.977 -7.516 1.00 10.47 459 VAL A N 1
ATOM 6713 C CA . VAL A 1 489 ? -13.334 13.527 -6.500 1.00 11.56 459 VAL A CA 1
ATOM 6714 C C . VAL A 1 489 ? -12.387 14.595 -7.047 1.00 8.61 459 VAL A C 1
ATOM 6715 O O . VAL A 1 489 ? -11.492 15.051 -6.331 1.00 14.13 459 VAL A O 1
ATOM 6728 N N . ALA A 1 490 ? -12.551 15.000 -8.301 1.00 10.24 460 ALA A N 1
ATOM 6729 C CA . ALA A 1 490 ? -11.706 16.052 -8.872 1.00 10.71 460 ALA A CA 1
ATOM 6730 C C . ALA A 1 490 ? -12.495 16.689 -10.002 1.00 15.80 460 ALA A C 1
ATOM 6731 O O . ALA A 1 490 ? -12.944 15.984 -10.917 1.00 10.45 460 ALA A O 1
ATOM 6738 N N . LYS A 1 491 ? -12.722 18.002 -9.913 1.00 11.31 461 LYS A N 1
ATOM 6739 C CA . LYS A 1 491 ? -13.622 18.684 -10.831 1.00 14.14 461 LYS A CA 1
ATOM 6740 C C . LYS A 1 491 ? -12.892 19.498 -11.897 1.00 15.25 461 LYS A C 1
ATOM 6741 O O . LYS A 1 491 ? -13.527 20.284 -12.605 1.00 18.29 461 LYS A O 1
ATOM 6760 N N . TYR A 1 492 ? -11.582 19.363 -12.000 1.00 11.04 462 TYR A N 1
ATOM 6761 C CA . TYR A 1 492 ? -10.814 19.921 -13.101 1.00 11.76 462 TYR A CA 1
ATOM 6762 C C . TYR A 1 492 ? -9.971 18.838 -13.768 1.00 16.57 462 TYR A C 1
ATOM 6763 O O . TYR A 1 492 ? -9.486 17.905 -13.117 1.00 20.02 462 TYR A O 1
ATOM 6781 N N . ILE A 1 493 ? -9.830 18.962 -15.082 1.00 16.28 463 ILE A N 1
ATOM 6782 C CA . ILE A 1 493 ? -8.856 18.218 -15.861 1.00 9.81 463 ILE A CA 1
ATOM 6783 C C . ILE A 1 493 ? -7.854 19.214 -16.419 1.00 15.35 463 ILE A C 1
ATOM 6784 O O . ILE A 1 493 ? -8.243 20.218 -17.028 1.00 17.47 463 ILE A O 1
ATOM 6800 N N . ILE A 1 494 ? -6.578 18.960 -16.178 1.00 10.15 464 ILE A N 1
ATOM 6801 C CA . ILE A 1 494 ? -5.508 19.812 -16.663 1.00 16.68 464 ILE A CA 1
ATOM 6802 C C . ILE A 1 494 ? -4.862 19.122 -17.855 1.00 16.67 464 ILE A C 1
ATOM 6803 O O . ILE A 1 494 ? -4.313 18.018 -17.727 1.00 19.34 464 ILE A O 1
ATOM 6819 N N . MET A 1 495 ? -4.916 19.786 -18.995 1.00 10.85 465 MET A N 1
ATOM 6820 C CA . MET A 1 495 ? -4.275 19.347 -20.222 1.00 18.31 465 MET A CA 1
ATOM 6821 C C . MET A 1 495 ? -3.427 20.458 -20.824 1.00 16.80 465 MET A C 1
ATOM 6822 O O . MET A 1 495 ? -3.566 21.639 -20.493 1.00 13.59 465 MET A O 1
ATOM 6836 N N . GLY A 1 496 ? -2.567 20.063 -21.763 1.00 11.89 466 GLY A N 1
ATOM 6837 C CA . GLY A 1 496 ? -1.800 21.025 -22.497 1.00 15.11 466 GLY A CA 1
ATOM 6838 C C . GLY A 1 496 ? -2.629 21.713 -23.550 1.00 19.66 466 GLY A C 1
ATOM 6839 O O . GLY A 1 496 ? -3.802 21.391 -23.775 1.00 14.13 466 GLY A O 1
ATOM 6843 N N . PRO A 1 497 ? -2.016 22.687 -24.215 1.00 17.21 467 PRO A N 1
ATOM 6844 C CA . PRO A 1 497 ? -2.689 23.382 -25.295 1.00 16.58 467 PRO A CA 1
ATOM 6845 C C . PRO A 1 497 ? -2.962 22.430 -26.440 1.00 23.25 467 PRO A C 1
ATOM 6846 O O . PRO A 1 497 ? -2.482 21.283 -26.422 1.00 17.94 467 PRO A O 1
ATOM 6857 N N . PRO A 1 498 ? -3.746 22.863 -27.435 1.00 25.33 468 PRO A N 1
ATOM 6858 C CA . PRO A 1 498 ? -4.072 21.968 -28.567 1.00 25.04 468 PRO A CA 1
ATOM 6859 C C . PRO A 1 498 ? -2.851 21.484 -29.320 1.00 20.39 468 PRO A C 1
ATOM 6860 O O . PRO A 1 498 ? -2.863 20.379 -29.874 1.00 22.33 468 PRO A O 1
ATOM 6871 N N . GLU A 1 499 ? -1.795 22.289 -29.374 1.00 28.11 469 GLU A N 1
ATOM 6872 C CA . GLU A 1 499 ? -0.543 21.841 -29.982 1.00 23.93 469 GLU A CA 1
ATOM 6873 C C . GLU A 1 499 ? 0.121 20.708 -29.187 1.00 31.50 469 GLU A C 1
ATOM 6874 O O . GLU A 1 499 ? 0.870 19.912 -29.763 1.00 26.04 469 GLU A O 1
ATOM 6886 N N . THR A 1 500 ? -0.101 20.632 -27.867 1.00 23.47 470 THR A N 1
ATOM 6887 C CA . THR A 1 500 ? 0.627 19.690 -27.009 1.00 19.35 470 THR A CA 1
ATOM 6888 C C . THR A 1 500 ? -0.313 19.233 -25.908 1.00 21.13 470 THR A C 1
ATOM 6889 O O . THR A 1 500 ? -0.191 19.648 -24.750 1.00 20.64 470 THR A O 1
ATOM 6900 N N . PRO A 1 501 ? -1.309 18.414 -26.249 1.00 23.90 471 PRO A N 1
ATOM 6901 C CA . PRO A 1 501 ? -2.363 18.127 -25.263 1.00 15.16 471 PRO A CA 1
ATOM 6902 C C . PRO A 1 501 ? -1.887 17.300 -24.096 1.00 16.26 471 PRO A C 1
ATOM 6903 O O . PRO A 1 501 ? -2.517 17.354 -23.035 1.00 21.77 471 PRO A O 1
ATOM 6914 N N . ALA A 1 502 ? -0.844 16.486 -24.273 1.00 18.55 472 ALA A N 1
ATOM 6915 C CA . ALA A 1 502 ? -0.297 15.628 -23.220 1.00 18.29 472 ALA A CA 1
ATOM 6916 C C . ALA A 1 502 ? 1.159 16.039 -23.009 1.00 18.31 472 ALA A C 1
ATOM 6917 O O . ALA A 1 502 ? 2.016 15.824 -23.882 1.00 17.29 472 ALA A O 1
ATOM 6924 N N . ILE A 1 503 ? 1.432 16.657 -21.874 1.00 13.16 473 ILE A N 1
ATOM 6925 C CA . ILE A 1 503 ? 2.760 17.176 -21.618 1.00 14.62 473 ILE A CA 1
ATOM 6926 C C . ILE A 1 503 ? 3.658 16.102 -21.043 1.00 16.18 473 ILE A C 1
ATOM 6927 O O . ILE A 1 503 ? 4.814 15.974 -21.458 1.00 13.25 473 ILE A O 1
ATOM 6943 N N . HIS A 1 504 ? 3.130 15.277 -20.130 1.00 12.34 474 HIS A N 1
ATOM 6944 C CA . HIS A 1 504 ? 3.995 14.366 -19.384 1.00 14.60 474 HIS A CA 1
ATOM 6945 C C . HIS A 1 504 ? 3.997 12.941 -19.928 1.00 12.63 474 HIS A C 1
ATOM 6946 O O . HIS A 1 504 ? 5.058 12.302 -19.940 1.00 8.60 474 HIS A O 1
ATOM 6960 N N . GLN A 1 505 ? 2.849 12.419 -20.377 1.00 9.15 475 GLN A N 1
ATOM 6961 C CA . GLN A 1 505 ? 2.769 11.050 -20.898 1.00 8.00 475 GLN A CA 1
ATOM 6962 C C . GLN A 1 505 ? 1.871 10.915 -22.128 1.00 8.14 475 GLN A C 1
ATOM 6963 O O . GLN A 1 505 ? 0.715 10.461 -22.055 1.00 7.79 475 GLN A O 1
ATOM 6977 N N . PRO A 1 506 ? 2.386 11.247 -23.280 1.00 9.33 476 PRO A N 1
ATOM 6978 C CA . PRO A 1 506 ? 1.568 11.167 -24.505 1.00 7.47 476 PRO A CA 1
ATOM 6979 C C . PRO A 1 506 ? 1.397 9.751 -25.041 1.00 5.85 476 PRO A C 1
ATOM 6980 O O . PRO A 1 506 ? 0.419 9.459 -25.725 1.00 12.31 476 PRO A O 1
ATOM 6991 N N . VAL A 1 507 ? 2.324 8.869 -24.723 1.00 8.30 477 VAL A N 1
ATOM 6992 C CA . VAL A 1 507 ? 2.272 7.498 -25.209 1.00 8.41 477 VAL A CA 1
ATOM 6993 C C . VAL A 1 507 ? 2.645 6.561 -24.066 1.00 9.53 477 VAL A C 1
ATOM 6994 O O . VAL A 1 507 ? 3.821 6.221 -23.865 1.00 10.35 477 VAL A O 1
ATOM 7007 N N . ASP A 1 508 ? 1.641 6.132 -23.308 1.00 9.99 478 ASP A N 1
ATOM 7008 C CA . ASP A 1 508 ? 1.837 5.510 -21.990 1.00 5.18 478 ASP A CA 1
ATOM 7009 C C . ASP A 1 508 ? 1.781 4.000 -22.183 1.00 9.13 478 ASP A C 1
ATOM 7010 O O . ASP A 1 508 ? 0.734 3.364 -22.080 1.00 9.59 478 ASP A O 1
ATOM 7019 N N . LEU A 1 509 ? 2.932 3.409 -22.431 1.00 7.12 479 LEU A N 1
ATOM 7020 C CA . LEU A 1 509 ? 2.962 2.052 -22.951 1.00 8.18 479 LEU A CA 1
ATOM 7021 C C . LEU A 1 509 ? 2.887 1.006 -21.839 1.00 6.45 479 LEU A C 1
ATOM 7022 O O . LEU A 1 509 ? 3.509 1.150 -20.782 1.00 9.26 479 LEU A O 1
ATOM 7038 N N . MET A 1 510 ? 2.141 -0.066 -22.103 1.00 5.95 480 MET A N 1
ATOM 7039 C CA . MET A 1 510 ? 2.249 -1.302 -21.332 1.00 5.67 480 MET A CA 1
ATOM 7040 C C . MET A 1 510 ? 3.262 -2.242 -21.997 1.00 9.82 480 MET A C 1
ATOM 7041 O O . MET A 1 510 ? 3.956 -1.864 -22.953 1.00 8.49 480 MET A O 1
ATOM 7055 N N . ASP A 1 511 ? 3.356 -3.483 -21.520 1.00 11.27 481 ASP A N 1
ATOM 7056 C CA . ASP A 1 511 ? 4.151 -4.527 -22.164 1.00 11.99 481 ASP A CA 1
ATOM 7057 C C . ASP A 1 511 ? 3.689 -5.890 -21.643 1.00 11.12 481 ASP A C 1
ATOM 7058 O O . ASP A 1 511 ? 2.843 -5.971 -20.753 1.00 12.43 481 ASP A O 1
ATOM 7067 N N . PHE A 1 512 ? 4.230 -6.962 -22.232 1.00 8.66 482 PHE A N 1
ATOM 7068 C CA . PHE A 1 512 ? 4.232 -8.294 -21.629 1.00 8.75 482 PHE A CA 1
ATOM 7069 C C . PHE A 1 512 ? 5.681 -8.655 -21.343 1.00 11.41 482 PHE A C 1
ATOM 7070 O O . PHE A 1 512 ? 6.543 -8.508 -22.217 1.00 10.01 482 PHE A O 1
ATOM 7087 N N . THR A 1 513 ? 5.955 -9.063 -20.107 1.00 11.69 483 THR A N 1
ATOM 7088 C CA . THR A 1 513 ? 7.267 -9.526 -19.671 1.00 8.41 483 THR A CA 1
ATOM 7089 C C . THR A 1 513 ? 7.072 -10.880 -19.002 1.00 12.40 483 THR A C 1
ATOM 7090 O O . THR A 1 513 ? 6.188 -11.028 -18.157 1.00 12.25 483 THR A O 1
ATOM 7101 N N . ILE A 1 514 ? 7.893 -11.868 -19.382 1.00 14.74 484 ILE A N 1
ATOM 7102 C CA . ILE A 1 514 ? 7.723 -13.253 -18.957 1.00 12.64 484 ILE A CA 1
ATOM 7103 C C . ILE A 1 514 ? 8.970 -13.678 -18.198 1.00 10.31 484 ILE A C 1
ATOM 7104 O O . ILE A 1 514 ? 10.087 -13.308 -18.572 1.00 12.38 484 ILE A O 1
ATOM 7120 N N . ASN A 1 515 ? 8.770 -14.427 -17.114 1.00 12.37 485 ASN A N 1
ATOM 7121 C CA . ASN A 1 515 ? 9.869 -15.075 -16.418 1.00 11.92 485 ASN A CA 1
ATOM 7122 C C . ASN A 1 515 ? 10.738 -15.775 -17.444 1.00 11.73 485 ASN A C 1
ATOM 7123 O O . ASN A 1 515 ? 10.232 -16.508 -18.297 1.00 10.99 485 ASN A O 1
ATOM 7134 N N . LEU A 1 516 ? 12.049 -15.549 -17.370 1.00 12.77 486 LEU A N 1
ATOM 7135 C CA . LEU A 1 516 ? 12.909 -15.976 -18.473 1.00 16.96 486 LEU A CA 1
ATOM 7136 C C . LEU A 1 516 ? 13.004 -17.501 -18.572 1.00 19.72 486 LEU A C 1
ATOM 7137 O O . LEU A 1 516 ? 13.090 -18.055 -19.677 1.00 14.04 486 LEU A O 1
ATOM 7153 N N . ASN A 1 517 ? 13.011 -18.196 -17.433 1.00 14.96 487 ASN A N 1
ATOM 7154 C CA . ASN A 1 517 ? 13.037 -19.661 -17.479 1.00 20.51 487 ASN A CA 1
ATOM 7155 C C . ASN A 1 517 ? 11.752 -20.218 -18.070 1.00 18.01 487 ASN A C 1
ATOM 7156 O O . ASN A 1 517 ? 11.781 -21.191 -18.831 1.00 20.13 487 ASN A O 1
ATOM 7167 N N . ARG A 1 518 ? 10.603 -19.658 -17.695 1.00 12.25 488 ARG A N 1
ATOM 7168 C CA . ARG A 1 518 ? 9.356 -20.090 -18.312 1.00 13.73 488 ARG A CA 1
ATOM 7169 C C . ARG A 1 518 ? 9.373 -19.842 -19.820 1.00 17.79 488 ARG A C 1
ATOM 7170 O O . ARG A 1 518 ? 8.903 -20.679 -20.607 1.00 16.57 488 ARG A O 1
ATOM 7191 N N . TRP A 1 519 ? 9.913 -18.703 -20.239 1.00 15.90 489 TRP A N 1
ATOM 7192 C CA . TRP A 1 519 ? 9.983 -18.389 -21.653 1.00 11.84 489 TRP A CA 1
ATOM 7193 C C . TRP A 1 519 ? 10.808 -19.450 -22.395 1.00 16.50 489 TRP A C 1
ATOM 7194 O O . TRP A 1 519 ? 10.348 -20.034 -23.385 1.00 16.20 489 TRP A O 1
ATOM 7215 N N . ARG A 1 520 ? 12.017 -19.736 -21.915 1.00 14.00 490 ARG A N 1
ATOM 7216 C CA . ARG A 1 520 ? 12.892 -20.700 -22.579 1.00 22.82 490 ARG A CA 1
ATOM 7217 C C . ARG A 1 520 ? 12.350 -22.124 -22.549 1.00 15.79 490 ARG A C 1
ATOM 7218 O O . ARG A 1 520 ? 12.773 -22.948 -23.363 1.00 24.40 490 ARG A O 1
ATOM 7239 N N . SER A 1 521 ? 11.443 -22.431 -21.629 1.00 17.70 491 SER A N 1
ATOM 7240 C CA . SER A 1 521 ? 10.804 -23.731 -21.631 1.00 22.69 491 SER A CA 1
ATOM 7241 C C . SER A 1 521 ? 9.763 -23.854 -22.732 1.00 22.64 491 SER A C 1
ATOM 7242 O O . SER A 1 521 ? 9.392 -24.975 -23.090 1.00 23.36 491 SER A O 1
ATOM 7250 N N . LEU A 1 522 ? 9.259 -22.741 -23.240 1.00 19.89 492 LEU A N 1
ATOM 7251 C CA . LEU A 1 522 ? 8.206 -22.795 -24.248 1.00 20.32 492 LEU A CA 1
ATOM 7252 C C . LEU A 1 522 ? 8.824 -23.135 -25.590 1.00 18.20 492 LEU A C 1
ATOM 7253 O O . LEU A 1 522 ? 9.803 -22.495 -25.985 1.00 19.79 492 LEU A O 1
ATOM 7269 N N . PRO A 1 523 ? 8.312 -24.138 -26.301 1.00 15.12 493 PRO A N 1
ATOM 7270 C CA . PRO A 1 523 ? 8.839 -24.421 -27.650 1.00 19.42 493 PRO A CA 1
ATOM 7271 C C . PRO A 1 523 ? 8.829 -23.169 -28.525 1.00 19.53 493 PRO A C 1
ATOM 7272 O O . PRO A 1 523 ? 7.966 -22.297 -28.393 1.00 15.12 493 PRO A O 1
ATOM 7283 N N . LYS A 1 524 ? 9.804 -23.087 -29.420 1.00 14.39 494 LYS A N 1
ATOM 7284 C CA . LYS A 1 524 ? 9.972 -21.871 -30.194 1.00 18.70 494 LYS A CA 1
ATOM 7285 C C . LYS A 1 524 ? 8.766 -21.558 -31.072 1.00 22.24 494 LYS A C 1
ATOM 7286 O O . LYS A 1 524 ? 8.470 -20.365 -31.262 1.00 24.03 494 LYS A O 1
ATOM 7305 N N . PRO A 1 525 ? 8.041 -22.525 -31.615 1.00 22.12 495 PRO A N 1
ATOM 7306 C CA . PRO A 1 525 ? 6.860 -22.140 -32.393 1.00 17.23 495 PRO A CA 1
ATOM 7307 C C . PRO A 1 525 ? 5.806 -21.426 -31.561 1.00 17.61 495 PRO A C 1
ATOM 7308 O O . PRO A 1 525 ? 5.147 -20.520 -32.082 1.00 14.94 495 PRO A O 1
ATOM 7319 N N . LEU A 1 526 ? 5.609 -21.816 -30.287 1.00 13.79 496 LEU A N 1
ATOM 7320 C CA . LEU A 1 526 ? 4.661 -21.118 -29.423 1.00 14.83 496 LEU A CA 1
ATOM 7321 C C . LEU A 1 526 ? 5.211 -19.766 -28.974 1.00 14.52 496 LEU A C 1
ATOM 7322 O O . LEU A 1 526 ? 4.454 -18.803 -28.830 1.00 14.89 496 LEU A O 1
ATOM 7338 N N . GLN A 1 527 ? 6.518 -19.670 -28.793 1.00 10.91 497 GLN A N 1
ATOM 7339 C CA . GLN A 1 527 ? 7.145 -18.392 -28.525 1.00 11.98 497 GLN A CA 1
ATOM 7340 C C . GLN A 1 527 ? 6.802 -17.365 -29.601 1.00 13.14 497 GLN A C 1
ATOM 7341 O O . GLN A 1 527 ? 6.333 -16.259 -29.300 1.00 9.41 497 GLN A O 1
ATOM 7355 N N . GLU A 1 528 ? 7.067 -17.711 -30.869 1.00 15.03 498 GLU A N 1
ATOM 7356 C CA . GLU A 1 528 ? 6.831 -16.783 -31.961 1.00 16.55 498 GLU A CA 1
ATOM 7357 C C . GLU A 1 528 ? 5.356 -16.413 -32.045 1.00 15.58 498 GLU A C 1
ATOM 7358 O O . GLU A 1 528 ? 5.017 -15.240 -32.248 1.00 12.20 498 GLU A O 1
ATOM 7370 N N . ARG A 1 529 ? 4.468 -17.376 -31.831 1.00 9.57 499 ARG A N 1
ATOM 7371 C CA . ARG A 1 529 ? 3.050 -17.075 -31.858 1.00 15.45 499 ARG A CA 1
ATOM 7372 C C . ARG A 1 529 ? 2.625 -16.170 -30.722 1.00 16.03 499 ARG A C 1
ATOM 7373 O O . ARG A 1 529 ? 1.699 -15.368 -30.896 1.00 16.48 499 ARG A O 1
ATOM 7394 N N . PHE A 1 530 ? 3.255 -16.290 -29.547 1.00 13.54 500 PHE A N 1
ATOM 7395 C CA . PHE A 1 530 ? 2.928 -15.374 -28.462 1.00 12.14 500 PHE A CA 1
ATOM 7396 C C . PHE A 1 530 ? 3.405 -13.956 -28.772 1.00 13.31 500 PHE A C 1
ATOM 7397 O O . PHE A 1 530 ? 2.702 -12.987 -28.479 1.00 11.14 500 PHE A O 1
ATOM 7414 N N . ILE A 1 531 ? 4.592 -13.821 -29.366 1.00 8.16 501 ILE A N 1
ATOM 7415 C CA . ILE A 1 531 ? 5.072 -12.519 -29.803 1.00 11.71 501 ILE A CA 1
ATOM 7416 C C . ILE A 1 531 ? 4.084 -11.903 -30.781 1.00 10.73 501 ILE A C 1
ATOM 7417 O O . ILE A 1 531 ? 3.736 -10.722 -30.684 1.00 10.75 501 ILE A O 1
ATOM 7433 N N . ALA A 1 532 ? 3.666 -12.679 -31.775 1.00 10.51 502 ALA A N 1
ATOM 7434 C CA . ALA A 1 532 ? 2.688 -12.173 -32.727 1.00 12.71 502 ALA A CA 1
ATOM 7435 C C . ALA A 1 532 ? 1.409 -11.787 -32.010 1.00 11.06 502 ALA A C 1
ATOM 7436 O O . ALA A 1 532 ? 0.840 -10.713 -32.264 1.00 9.05 502 ALA A O 1
ATOM 7443 N N . ALA A 1 533 ? 0.939 -12.652 -31.107 1.00 10.81 503 ALA A N 1
ATOM 7444 C CA . ALA A 1 533 ? -0.284 -12.361 -30.382 1.00 9.78 503 ALA A CA 1
ATOM 7445 C C . ALA A 1 533 ? -0.190 -11.052 -29.610 1.00 9.91 503 ALA A C 1
ATOM 7446 O O . ALA A 1 533 ? -1.155 -10.268 -29.577 1.00 10.40 503 ALA A O 1
ATOM 7453 N N . VAL A 1 534 ? 0.958 -10.787 -28.995 1.00 8.38 504 VAL A N 1
ATOM 7454 C CA . VAL A 1 534 ? 1.092 -9.568 -28.223 1.00 10.17 504 VAL A CA 1
ATOM 7455 C C . VAL A 1 534 ? 1.092 -8.369 -29.148 1.00 7.63 504 VAL A C 1
ATOM 7456 O O . VAL A 1 534 ? 0.482 -7.345 -28.842 1.00 8.97 504 VAL A O 1
ATOM 7469 N N . HIS A 1 535 ? 1.766 -8.472 -30.298 1.00 9.10 505 HIS A N 1
ATOM 7470 C CA . HIS A 1 535 ? 1.813 -7.324 -31.199 1.00 10.19 505 HIS A CA 1
ATOM 7471 C C . HIS A 1 535 ? 0.429 -6.986 -31.737 1.00 7.96 505 HIS A C 1
ATOM 7472 O O . HIS A 1 535 ? 0.070 -5.808 -31.844 1.00 9.09 505 HIS A O 1
ATOM 7487 N N . GLU A 1 536 ? -0.374 -8.002 -32.038 1.00 5.62 506 GLU A N 1
ATOM 7488 C CA . GLU A 1 536 ? -1.745 -7.770 -32.474 1.00 9.66 506 GLU A CA 1
ATOM 7489 C C . GLU A 1 536 ? -2.561 -7.144 -31.347 1.00 10.87 506 GLU A C 1
ATOM 7490 O O . GLU A 1 536 ? -3.277 -6.152 -31.545 1.00 8.93 506 GLU A O 1
ATOM 7502 N N . TYR A 1 537 ? -2.424 -7.679 -30.139 1.00 9.63 507 TYR A N 1
ATOM 7503 C CA . TYR A 1 537 ? -3.182 -7.131 -29.017 1.00 8.18 507 TYR A CA 1
ATOM 7504 C C . TYR A 1 537 ? -2.774 -5.710 -28.673 1.00 8.78 507 TYR A C 1
ATOM 7505 O O . TYR A 1 537 ? -3.591 -4.942 -28.173 1.00 8.11 507 TYR A O 1
ATOM 7523 N N . SER A 1 538 ? -1.522 -5.336 -28.897 1.00 7.47 508 SER A N 1
ATOM 7524 C CA . SER A 1 538 ? -1.131 -3.956 -28.630 1.00 10.95 508 SER A CA 1
ATOM 7525 C C . SER A 1 538 ? -2.112 -2.951 -29.251 1.00 9.23 508 SER A C 1
ATOM 7526 O O . SER A 1 538 ? -2.498 -1.970 -28.612 1.00 7.58 508 SER A O 1
ATOM 7534 N N . TRP A 1 539 ? -2.536 -3.204 -30.483 1.00 9.51 509 TRP A N 1
ATOM 7535 C CA . TRP A 1 539 ? -3.362 -2.292 -31.262 1.00 10.54 509 TRP A CA 1
ATOM 7536 C C . TRP A 1 539 ? -4.850 -2.570 -31.092 1.00 6.37 509 TRP A C 1
ATOM 7537 O O . TRP A 1 539 ? -5.655 -1.635 -31.125 1.00 7.40 509 TRP A O 1
ATOM 7558 N N . ILE A 1 540 ? -5.233 -3.825 -30.865 1.00 10.57 510 ILE A N 1
ATOM 7559 C CA . ILE A 1 540 ? -6.592 -4.100 -30.393 1.00 7.77 510 ILE A CA 1
ATOM 7560 C C . ILE A 1 540 ? -6.855 -3.383 -29.065 1.00 8.86 510 ILE A C 1
ATOM 7561 O O . ILE A 1 540 ? -7.933 -2.826 -28.847 1.00 9.42 510 ILE A O 1
ATOM 7577 N N . HIS A 1 541 ? -5.897 -3.449 -28.142 1.00 7.46 511 HIS A N 1
ATOM 7578 C CA . HIS A 1 541 ? -6.020 -2.791 -26.850 1.00 7.26 511 HIS A CA 1
ATOM 7579 C C . HIS A 1 541 ? -6.084 -1.276 -27.022 1.00 11.97 511 HIS A C 1
ATOM 7580 O O . HIS A 1 541 ? -7.002 -0.613 -26.519 1.00 7.31 511 HIS A O 1
ATOM 7594 N N . TYR A 1 542 ? -5.100 -0.711 -27.739 1.00 10.68 512 TYR A N 1
ATOM 7595 C CA . TYR A 1 542 ? -5.155 0.698 -28.111 1.00 8.68 512 TYR A CA 1
ATOM 7596 C C . TYR A 1 542 ? -6.523 1.080 -28.633 1.00 9.80 512 TYR A C 1
ATOM 7597 O O . TYR A 1 542 ? -7.129 2.060 -28.176 1.00 8.61 512 TYR A O 1
ATOM 7615 N N . ALA A 1 543 ? -7.005 0.348 -29.642 1.00 8.76 513 ALA A N 1
ATOM 7616 C CA . ALA A 1 543 ? -8.239 0.757 -30.287 1.00 9.79 513 ALA A CA 1
ATOM 7617 C C . ALA A 1 543 ? -9.402 0.693 -29.318 1.00 11.22 513 ALA A C 1
ATOM 7618 O O . ALA A 1 543 ? -10.275 1.583 -29.326 1.00 10.79 513 ALA A O 1
ATOM 7625 N N . GLY A 1 544 ? -9.439 -0.337 -28.472 1.00 6.68 514 GLY A N 1
ATOM 7626 C CA . GLY A 1 544 ? -10.506 -0.414 -27.480 1.00 10.90 514 GLY A CA 1
ATOM 7627 C C . GLY A 1 544 ? -10.507 0.751 -26.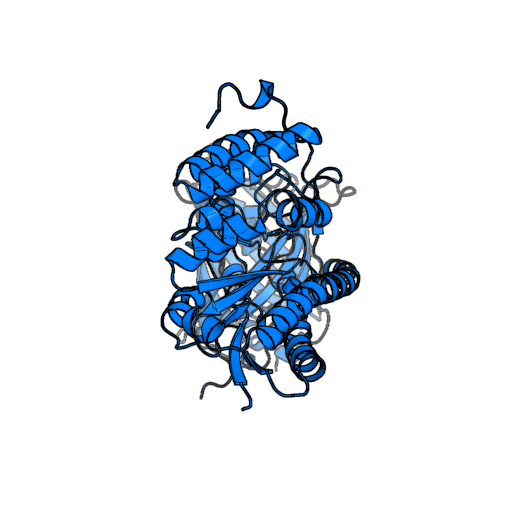502 1.00 8.92 514 GLY A C 1
ATOM 7628 O O . GLY A 1 544 ? -11.566 1.269 -26.142 1.00 10.76 514 GLY A O 1
ATOM 7632 N N . ILE A 1 545 ? -9.328 1.137 -26.021 1.00 10.40 515 ILE A N 1
ATOM 7633 C CA . ILE A 1 545 ? -9.207 2.257 -25.090 1.00 6.83 515 ILE A CA 1
ATOM 7634 C C . ILE A 1 545 ? -9.673 3.535 -25.753 1.00 9.33 515 ILE A C 1
ATOM 7635 O O . ILE A 1 545 ? -10.413 4.331 -25.164 1.00 11.59 515 ILE A O 1
ATOM 7651 N N . GLN A 1 546 ? -9.227 3.756 -26.993 1.00 7.42 516 GLN A N 1
ATOM 7652 C CA . GLN A 1 546 ? -9.577 4.991 -27.687 1.00 11.48 516 GLN A CA 1
ATOM 7653 C C . GLN A 1 546 ? -11.072 5.078 -27.900 1.00 12.23 516 GLN A C 1
ATOM 7654 O O . GLN A 1 546 ? -11.645 6.174 -27.862 1.00 14.42 516 GLN A O 1
ATOM 7668 N N . LYS A 1 547 ? -11.722 3.939 -28.165 1.00 9.36 517 LYS A N 1
ATOM 7669 C CA . LYS A 1 547 ? -13.176 3.973 -28.333 1.00 10.18 517 LYS A CA 1
ATOM 7670 C C . LYS A 1 547 ? -13.842 4.385 -27.037 1.00 12.80 517 LYS A C 1
ATOM 7671 O O . LYS A 1 547 ? -14.656 5.306 -27.016 1.00 14.76 517 LYS A O 1
ATOM 7690 N N . ALA A 1 548 ? -13.461 3.749 -25.929 1.00 10.24 518 ALA A N 1
ATOM 7691 C CA . ALA A 1 548 ? -14.039 4.129 -24.642 1.00 13.94 518 ALA A CA 1
ATOM 7692 C C . ALA A 1 548 ? -13.803 5.599 -24.339 1.00 12.81 518 ALA A C 1
ATOM 7693 O O . ALA A 1 548 ? -14.682 6.265 -23.779 1.00 12.74 518 ALA A O 1
ATOM 7700 N N . ASN A 1 549 ? -12.626 6.133 -24.699 1.00 13.92 519 ASN A N 1
ATOM 7701 C CA . ASN A 1 549 ? -12.335 7.526 -24.358 1.00 11.98 519 ASN A CA 1
ATOM 7702 C C . ASN A 1 549 ? -13.314 8.468 -25.028 1.00 16.19 519 ASN A C 1
ATOM 7703 O O . ASN A 1 549 ? -13.650 9.524 -24.465 1.00 11.72 519 ASN A O 1
ATOM 7714 N N . LEU A 1 550 ? -13.743 8.130 -26.250 1.00 14.91 520 LEU A N 1
ATOM 7715 C CA . LEU A 1 550 ? -14.740 8.947 -26.932 1.00 20.01 520 LEU A CA 1
ATOM 7716 C C . LEU A 1 550 ? -16.028 9.037 -26.123 1.00 15.93 520 LEU A C 1
ATOM 7717 O O . LEU A 1 550 ? -16.675 10.082 -26.089 1.00 17.18 520 LEU A O 1
ATOM 7733 N N . GLU A 1 551 ? -16.421 7.946 -25.483 1.00 15.68 521 GLU A N 1
ATOM 7734 C CA . GLU A 1 551 ? -17.639 7.941 -24.685 1.00 20.41 521 GLU A CA 1
ATOM 7735 C C . GLU A 1 551 ? -17.458 8.723 -23.394 1.00 21.76 521 GLU A C 1
ATOM 7736 O O . GLU A 1 551 ? -18.423 9.255 -22.832 1.00 25.34 521 GLU A O 1
ATOM 7748 N N . ALA A 1 552 ? -16.227 8.848 -22.924 1.00 26.69 522 ALA A N 1
ATOM 7749 C CA . ALA A 1 552 ? -16.032 9.368 -21.581 1.00 20.42 522 ALA A CA 1
ATOM 7750 C C . ALA A 1 552 ? -16.066 10.889 -21.504 1.00 18.59 522 ALA A C 1
ATOM 7751 O O . ALA A 1 552 ? -16.437 11.441 -20.459 1.00 16.74 522 ALA A O 1
ATOM 7758 N N . TRP A 1 553 ? -15.631 11.596 -22.536 1.00 14.43 523 TRP A N 1
ATOM 7759 C CA . TRP A 1 553 ? -15.522 13.046 -22.399 1.00 17.72 523 TRP A CA 1
ATOM 7760 C C . TRP A 1 553 ? -16.863 13.692 -22.095 1.00 23.04 523 TRP A C 1
ATOM 7761 O O . TRP A 1 553 ? -16.930 14.541 -21.185 1.00 25.01 523 TRP A O 1
ATOM 7782 N N . PRO A 1 554 ? -17.955 13.346 -22.779 1.00 20.95 524 PRO A N 1
ATOM 7783 C CA . PRO A 1 554 ? -19.257 13.919 -22.385 1.00 24.35 524 PRO A CA 1
ATOM 7784 C C . PRO A 1 554 ? -19.648 13.597 -20.943 1.00 21.29 524 PRO A C 1
ATOM 7785 O O . PRO A 1 554 ? -20.255 14.435 -20.269 1.00 19.89 524 PRO A O 1
ATOM 7796 N N . LYS A 1 555 ? -19.295 12.411 -20.432 1.00 21.75 525 LYS A N 1
ATOM 7797 C CA . LYS A 1 555 ? -19.632 12.084 -19.048 1.00 18.21 525 LYS A CA 1
ATOM 7798 C C . LYS A 1 555 ? -18.913 13.007 -18.073 1.00 23.53 525 LYS A C 1
ATOM 7799 O O . LYS A 1 555 ? -19.459 13.316 -16.999 1.00 19.72 525 LYS A O 1
ATOM 7818 N N . TYR A 1 556 ? -17.716 13.500 -18.439 1.00 18.71 526 TYR A N 1
ATOM 7819 C CA . TYR A 1 556 ? -17.003 14.412 -17.541 1.00 22.73 526 TYR A CA 1
ATOM 7820 C C . TYR A 1 556 ? -17.745 15.740 -17.419 1.00 21.05 526 TYR A C 1
ATOM 7821 O O . TYR A 1 556 ? -17.879 16.281 -16.309 1.00 15.89 526 TYR A O 1
ATOM 7839 N N . ARG A 1 557 ? -18.255 16.262 -18.544 1.00 16.26 527 ARG A N 1
ATOM 7840 C CA . ARG A 1 557 ? -19.011 17.518 -18.507 1.00 26.17 527 ARG A CA 1
ATOM 7841 C C . ARG A 1 557 ? -20.280 17.374 -17.671 1.00 24.65 527 ARG A C 1
ATOM 7842 O O . ARG A 1 557 ? -20.575 18.230 -16.834 1.00 27.06 527 ARG A O 1
ATOM 7863 N N . GLN A 1 558 ? -21.009 16.262 -17.831 1.00 20.52 528 GLN A N 1
ATOM 7864 C CA . GLN A 1 558 ? -22.193 16.021 -17.014 1.00 25.25 528 GLN A CA 1
ATOM 7865 C C . GLN A 1 558 ? -21.854 15.981 -15.531 1.00 25.39 528 GLN A C 1
ATOM 7866 O O . GLN A 1 558 ? -22.669 16.392 -14.699 1.00 22.67 528 GLN A O 1
ATOM 7880 N N . ALA A 1 559 ? -20.661 15.511 -15.166 1.00 25.24 529 ALA A N 1
ATOM 7881 C CA . ALA A 1 559 ? -20.292 15.487 -13.749 1.00 19.62 529 ALA A CA 1
ATOM 7882 C C . ALA A 1 559 ? -19.792 16.839 -13.237 1.00 16.23 529 ALA A C 1
ATOM 7883 O O . ALA A 1 559 ? -19.320 16.915 -12.099 1.00 17.41 529 ALA A O 1
ATOM 7890 N N . GLY A 1 560 ? -19.847 17.891 -14.055 1.00 24.35 530 GLY A N 1
ATOM 7891 C CA . GLY A 1 560 ? -19.364 19.195 -13.636 1.00 18.68 530 GLY A CA 1
ATOM 7892 C C . GLY A 1 560 ? -17.867 19.401 -13.698 1.00 18.77 530 GLY A C 1
ATOM 7893 O O . GLY A 1 560 ? -17.363 20.346 -13.093 1.00 17.46 530 GLY A O 1
ATOM 7897 N N . VAL A 1 561 ? -17.125 18.547 -14.436 1.00 25.90 531 VAL A N 1
ATOM 7898 C CA . VAL A 1 561 ? -15.673 18.666 -14.537 1.00 18.55 531 VAL A CA 1
ATOM 7899 C C . VAL A 1 561 ? -15.357 19.676 -15.622 1.00 16.82 531 VAL A C 1
ATOM 7900 O O . VAL A 1 561 ? -15.955 19.662 -16.693 1.00 19.28 531 VAL A O 1
ATOM 7913 N N . GLU A 1 562 ? -14.416 20.553 -15.348 1.00 13.58 532 GLU A N 1
ATOM 7914 C CA . GLU A 1 562 ? -13.966 21.539 -16.312 1.00 20.09 532 GLU A CA 1
ATOM 7915 C C . GLU A 1 562 ? -12.597 21.149 -16.866 1.00 17.00 532 GLU A C 1
ATOM 7916 O O . GLU A 1 562 ? -11.659 20.907 -16.104 1.00 13.28 532 GLU A O 1
ATOM 7928 N N . VAL A 1 563 ? -12.484 21.127 -18.185 1.00 12.64 533 VAL A N 1
ATOM 7929 C CA . VAL A 1 563 ? -11.219 20.891 -18.853 1.00 15.65 533 VAL A CA 1
ATOM 7930 C C . VAL A 1 563 ? -10.488 22.218 -18.995 1.00 15.24 533 VAL A C 1
ATOM 7931 O O . VAL A 1 563 ? -11.008 23.154 -19.604 1.00 22.93 533 VAL A O 1
ATOM 7944 N N . ILE A 1 564 ? -9.280 22.281 -18.448 1.00 12.14 534 ILE A N 1
ATOM 7945 C CA . ILE A 1 564 ? -8.440 23.472 -18.453 1.00 13.81 534 ILE A CA 1
ATOM 7946 C C . ILE A 1 564 ? -7.290 23.200 -19.403 1.00 16.37 534 ILE A C 1
ATOM 7947 O O . ILE A 1 564 ? -6.638 22.153 -19.301 1.00 16.40 534 ILE A O 1
ATOM 7963 N N . ARG A 1 565 ? -7.037 24.132 -20.317 1.00 15.51 535 ARG A N 1
ATOM 7964 C CA . ARG A 1 565 ? -5.941 24.024 -21.271 1.00 18.92 535 ARG A CA 1
ATOM 7965 C C . ARG A 1 565 ? -4.847 25.006 -20.886 1.00 20.21 535 ARG A C 1
ATOM 7966 O O . ARG A 1 565 ? -5.095 26.218 -20.836 1.00 15.20 535 ARG A O 1
ATOM 7987 N N . LEU A 1 566 ? -3.647 24.481 -20.630 1.00 18.97 536 LEU A N 1
ATOM 7988 C CA . LEU A 1 566 ? -2.454 25.299 -20.467 1.00 20.20 536 LEU A CA 1
ATOM 7989 C C . LEU A 1 566 ? -2.066 25.889 -21.814 1.00 18.50 536 LEU A C 1
ATOM 7990 O O . LEU A 1 566 ? -2.632 25.545 -22.850 1.00 17.63 536 LEU A O 1
ATOM 8006 N N . SER A 1 567 ? -1.044 26.741 -21.803 1.00 19.08 537 SER A N 1
ATOM 8007 C CA . SER A 1 567 ? -0.640 27.479 -22.988 1.00 20.75 537 SER A CA 1
ATOM 8008 C C . SER A 1 567 ? 0.664 26.953 -23.576 1.00 22.48 537 SER A C 1
ATOM 8009 O O . SER A 1 567 ? 1.440 26.258 -22.916 1.00 17.39 537 SER A O 1
ATOM 8017 N N . ASN A 1 568 ? 0.946 27.405 -24.807 1.00 17.18 538 ASN A N 1
ATOM 8018 C CA . ASN A 1 568 ? 2.230 27.113 -25.435 1.00 18.76 538 ASN A CA 1
ATOM 8019 C C . ASN A 1 568 ? 3.383 27.655 -24.603 1.00 20.35 538 ASN A C 1
ATOM 8020 O O . ASN A 1 568 ? 4.446 27.020 -24.502 1.00 20.61 538 ASN A O 1
ATOM 8031 N N . GLU A 1 569 ? 3.204 28.821 -23.988 1.00 17.83 539 GLU A N 1
ATOM 8032 C CA . GLU A 1 569 ? 4.261 29.296 -23.114 1.00 18.49 539 GLU A CA 1
ATOM 8033 C C . GLU A 1 569 ? 4.450 28.357 -21.917 1.00 18.02 539 GLU A C 1
ATOM 8034 O O . GLU A 1 569 ? 5.583 28.123 -21.484 1.00 12.93 539 GLU A O 1
ATOM 8046 N N . ASP A 1 570 ? 3.352 27.821 -21.363 1.00 13.69 540 ASP A N 1
ATOM 8047 C CA . ASP A 1 570 ? 3.476 26.857 -20.266 1.00 15.85 540 ASP A CA 1
ATOM 8048 C C . ASP A 1 570 ? 4.288 25.656 -20.708 1.00 14.34 540 ASP A C 1
ATOM 8049 O O . ASP A 1 570 ? 5.085 25.106 -19.942 1.00 14.43 540 ASP A O 1
ATOM 8058 N N . VAL A 1 571 ? 4.088 25.230 -21.954 1.00 16.07 541 VAL A N 1
ATOM 8059 C CA . VAL A 1 571 ? 4.812 24.074 -22.454 1.00 14.37 541 VAL A CA 1
ATOM 8060 C C . VAL A 1 571 ? 6.292 24.393 -22.558 1.00 15.72 541 VAL A C 1
ATOM 8061 O O . VAL A 1 571 ? 7.137 23.601 -22.123 1.00 16.03 541 VAL A O 1
ATOM 8074 N N . ARG A 1 572 ? 6.634 25.579 -23.067 1.00 17.95 542 ARG A N 1
ATOM 8075 C CA . ARG A 1 572 ? 8.048 25.946 -23.151 1.00 19.45 542 ARG A CA 1
ATOM 8076 C C . ARG A 1 572 ? 8.714 25.905 -21.788 1.00 10.66 542 ARG A C 1
ATOM 8077 O O . ARG A 1 572 ? 9.881 25.515 -21.670 1.00 14.47 542 ARG A O 1
ATOM 8098 N N . LYS A 1 573 ? 7.990 26.313 -20.746 1.00 16.07 543 LYS A N 1
ATOM 8099 C CA . LYS A 1 573 ? 8.539 26.269 -19.390 1.00 15.05 543 LYS A CA 1
ATOM 8100 C C . LYS A 1 573 ? 8.789 24.836 -18.940 1.00 14.34 543 LYS A C 1
ATOM 8101 O O . LYS A 1 573 ? 9.773 24.562 -18.239 1.00 16.63 543 LYS A O 1
ATOM 8120 N N . PHE A 1 574 ? 7.883 23.913 -19.285 1.00 15.14 544 PHE A N 1
ATOM 8121 C CA . PHE A 1 574 ? 8.109 22.512 -18.940 1.00 14.53 544 PHE A CA 1
ATOM 8122 C C . PHE A 1 574 ? 9.269 21.971 -19.752 1.00 9.81 544 PHE A C 1
ATOM 8123 O O . PHE A 1 574 ? 10.097 21.202 -19.246 1.00 10.23 544 PHE A O 1
ATOM 8140 N N . ARG A 1 575 ? 9.383 22.417 -20.997 1.00 11.15 545 ARG A N 1
ATOM 8141 C CA . ARG A 1 575 ? 10.396 21.844 -21.874 1.00 14.30 545 ARG A CA 1
ATOM 8142 C C . ARG A 1 575 ? 11.799 22.158 -21.369 1.00 17.22 545 ARG A C 1
ATOM 8143 O O . ARG A 1 575 ? 12.689 21.293 -21.419 1.00 13.31 545 ARG A O 1
ATOM 8164 N N . ARG A 1 576 ? 12.015 23.378 -20.850 1.00 12.16 546 ARG A N 1
ATOM 8165 C CA . ARG A 1 576 ? 13.343 23.701 -20.335 1.00 14.81 546 ARG A CA 1
ATOM 8166 C C . ARG A 1 576 ? 13.668 22.900 -19.097 1.00 15.42 546 ARG A C 1
ATOM 8167 O O . ARG A 1 576 ? 14.840 22.747 -18.769 1.00 15.34 546 ARG A O 1
ATOM 8188 N N . LEU A 1 577 ? 12.659 22.409 -18.381 1.00 14.62 547 LEU A N 1
ATOM 8189 C CA . LEU A 1 577 ? 12.939 21.493 -17.287 1.00 17.13 547 LEU A CA 1
ATOM 8190 C C . LEU A 1 577 ? 13.088 20.054 -17.769 1.00 14.12 547 LEU A C 1
ATOM 8191 O O . LEU A 1 577 ? 13.792 19.262 -17.143 1.00 15.92 547 LEU A O 1
ATOM 8207 N N . ALA A 1 578 ? 12.387 19.673 -18.830 1.00 18.38 548 ALA A N 1
ATOM 8208 C CA . ALA A 1 578 ? 12.348 18.257 -19.210 1.00 14.21 548 ALA A CA 1
ATOM 8209 C C . ALA A 1 578 ? 13.652 17.796 -19.856 1.00 9.73 548 ALA A C 1
ATOM 8210 O O . ALA A 1 578 ? 14.169 16.719 -19.531 1.00 13.90 548 ALA A O 1
ATOM 8217 N N . ILE A 1 579 ? 14.187 18.588 -20.797 1.00 15.53 549 ILE A N 1
ATOM 8218 C CA . ILE A 1 579 ? 15.383 18.161 -21.531 1.00 15.55 549 ILE A CA 1
ATOM 8219 C C . ILE A 1 579 ? 16.538 17.792 -20.607 1.00 13.29 549 ILE A C 1
ATOM 8220 O O . ILE A 1 579 ? 17.132 16.720 -20.798 1.00 15.04 549 ILE A O 1
ATOM 8236 N N . PRO A 1 580 ? 16.934 18.624 -19.640 1.00 15.19 550 PRO A N 1
ATOM 8237 C CA . PRO A 1 580 ? 18.010 18.181 -18.721 1.00 14.98 550 PRO A CA 1
ATOM 8238 C C . PRO A 1 580 ? 17.690 16.877 -18.002 1.00 16.48 550 PRO A C 1
ATOM 8239 O O . PRO A 1 580 ? 18.587 16.050 -17.761 1.00 12.78 550 PRO A O 1
ATOM 8250 N N . ILE A 1 581 ? 16.429 16.679 -17.609 1.00 13.59 551 ILE A N 1
ATOM 8251 C CA . ILE A 1 581 ? 16.037 15.430 -16.959 1.00 12.48 551 ILE A CA 1
ATOM 8252 C C . ILE A 1 581 ? 16.196 14.243 -17.919 1.00 9.96 551 ILE A C 1
ATOM 8253 O O . ILE A 1 581 ? 16.623 13.159 -17.510 1.00 12.09 551 ILE A O 1
ATOM 8269 N N . TRP A 1 582 ? 15.930 14.431 -19.215 1.00 13.30 552 TRP A N 1
ATOM 8270 C CA . TRP A 1 582 ? 16.198 13.327 -20.138 1.00 13.13 552 TRP A CA 1
ATOM 8271 C C . TRP A 1 582 ? 17.655 12.890 -20.055 1.00 12.73 552 TRP A C 1
ATOM 8272 O O . TRP A 1 582 ? 17.965 11.690 -20.009 1.00 13.38 552 TRP A O 1
ATOM 8293 N N . PHE A 1 583 ? 18.572 13.851 -20.086 1.00 10.01 553 PHE A N 1
ATOM 8294 C CA . PHE A 1 583 ? 19.986 13.505 -20.198 1.00 13.56 553 PHE A CA 1
ATOM 8295 C C . PHE A 1 583 ? 20.510 12.881 -18.910 1.00 16.82 553 PHE A C 1
ATOM 8296 O O . PHE A 1 583 ? 21.316 11.947 -18.948 1.00 21.06 553 PHE A O 1
ATOM 8313 N N . LYS A 1 584 ? 20.004 13.334 -17.770 1.00 12.71 554 LYS A N 1
ATOM 8314 C CA . LYS A 1 584 ? 20.405 12.768 -16.496 1.00 14.54 554 LYS A CA 1
ATOM 8315 C C . LYS A 1 584 ? 19.999 11.302 -16.397 1.00 14.34 554 LYS A C 1
ATOM 8316 O O . LYS A 1 584 ? 20.792 10.470 -15.960 1.00 17.87 554 LYS A O 1
ATOM 8335 N N . TRP A 1 585 ? 18.776 10.961 -16.815 1.00 11.81 555 TRP A N 1
ATOM 8336 C CA . TRP A 1 585 ? 18.363 9.567 -16.755 1.00 10.77 555 TRP A CA 1
ATOM 8337 C C . TRP A 1 585 ? 19.099 8.757 -17.811 1.00 13.28 555 TRP A C 1
ATOM 8338 O O . TRP A 1 585 ? 19.437 7.586 -17.593 1.00 11.54 555 TRP A O 1
ATOM 8359 N N . ALA A 1 586 ? 19.366 9.377 -18.951 1.00 11.91 556 ALA A N 1
ATOM 8360 C CA . ALA A 1 586 ? 20.025 8.676 -20.028 1.00 11.23 556 ALA A CA 1
ATOM 8361 C C . ALA A 1 586 ? 21.395 8.173 -19.604 1.00 17.65 556 ALA A C 1
ATOM 8362 O O . ALA A 1 586 ? 21.789 7.056 -19.972 1.00 14.17 556 ALA A O 1
ATOM 8369 N N . LYS A 1 587 ? 22.117 8.959 -18.785 1.00 21.03 557 LYS A N 1
ATOM 8370 C CA . LYS A 1 587 ? 23.497 8.670 -18.402 1.00 17.65 557 LYS A CA 1
ATOM 8371 C C . LYS A 1 587 ? 23.616 7.665 -17.268 1.00 18.92 557 LYS A C 1
ATOM 8372 O O . LYS A 1 587 ? 24.744 7.328 -16.896 1.00 22.49 557 LYS A O 1
ATOM 8391 N N . MET A 1 588 ? 22.502 7.144 -16.748 1.00 15.05 558 MET A N 1
ATOM 8392 C CA . MET A 1 588 ? 22.555 6.239 -15.598 1.00 23.16 558 MET A CA 1
ATOM 8393 C C . MET A 1 588 ? 23.298 4.937 -15.911 1.00 27.02 558 MET A C 1
ATOM 8394 O O . MET A 1 588 ? 24.141 4.500 -15.116 1.00 21.90 558 MET A O 1
ATOM 8408 N N . ASP A 1 589 ? 23.022 4.294 -17.042 1.00 21.41 559 ASP A N 1
ATOM 8409 C CA . ASP A 1 589 ? 23.779 3.085 -17.364 1.00 19.35 559 ASP A CA 1
ATOM 8410 C C . ASP A 1 589 ? 23.806 2.863 -18.869 1.00 15.39 559 ASP A C 1
ATOM 8411 O O . ASP A 1 589 ? 23.340 3.694 -19.647 1.00 15.43 559 ASP A O 1
ATOM 8420 N N . LYS A 1 590 ? 24.395 1.736 -19.285 1.00 16.60 560 LYS A N 1
ATOM 8421 C CA . LYS A 1 590 ? 24.644 1.548 -20.714 1.00 23.24 560 LYS A CA 1
ATOM 8422 C C . LYS A 1 590 ? 23.357 1.329 -21.516 1.00 15.89 560 LYS A C 1
ATOM 8423 O O . LYS A 1 590 ? 23.305 1.686 -22.694 1.00 17.83 560 LYS A O 1
ATOM 8442 N N . TYR A 1 591 ? 22.322 0.745 -20.906 1.00 15.94 561 TYR A N 1
ATOM 8443 C CA . TYR A 1 591 ? 21.060 0.518 -21.604 1.00 14.61 561 TYR A CA 1
ATOM 8444 C C . TYR A 1 591 ? 20.279 1.812 -21.749 1.00 13.01 561 TYR A C 1
ATOM 8445 O O . TYR A 1 591 ? 19.771 2.120 -22.841 1.00 15.36 561 TYR A O 1
ATOM 8463 N N . SER A 1 592 ? 20.219 2.609 -20.685 1.00 11.92 562 SER A N 1
ATOM 8464 C CA . SER A 1 592 ? 19.515 3.883 -20.792 1.00 14.03 562 SER A CA 1
ATOM 8465 C C . SER A 1 592 ? 20.236 4.818 -21.754 1.00 12.89 562 SER A C 1
ATOM 8466 O O . SER A 1 592 ? 19.593 5.565 -22.501 1.00 12.49 562 SER A O 1
ATOM 8474 N N . ARG A 1 593 ? 21.567 4.790 -21.757 1.00 11.34 563 ARG A N 1
ATOM 8475 C CA . ARG A 1 593 ? 22.333 5.563 -22.730 1.00 17.90 563 ARG A CA 1
ATOM 8476 C C . ARG A 1 593 ? 22.028 5.127 -24.165 1.00 20.62 563 ARG A C 1
ATOM 8477 O O . ARG A 1 593 ? 21.827 5.962 -25.053 1.00 18.96 563 ARG A O 1
ATOM 8498 N N . GLU A 1 594 ? 22.051 3.819 -24.425 1.00 11.88 564 GLU A N 1
ATOM 8499 C CA . GLU A 1 594 ? 21.797 3.331 -25.777 1.00 13.63 564 GLU A CA 1
ATOM 8500 C C . GLU A 1 594 ? 20.399 3.714 -26.251 1.00 14.37 564 GLU A C 1
ATOM 8501 O O . GLU A 1 594 ? 20.216 4.138 -27.398 1.00 12.65 564 GLU A O 1
ATOM 8513 N N . ALA A 1 595 ? 19.398 3.579 -25.381 1.00 12.50 565 ALA A N 1
ATOM 8514 C CA . ALA A 1 595 ? 18.026 3.849 -25.811 1.00 15.19 565 ALA A CA 1
ATOM 8515 C C . ALA A 1 595 ? 17.805 5.334 -26.029 1.00 12.88 565 ALA A C 1
ATOM 8516 O O . ALA A 1 595 ? 17.184 5.736 -27.021 1.00 12.05 565 ALA A O 1
ATOM 8523 N N . PHE A 1 596 ? 18.311 6.181 -25.134 1.00 13.76 566 PHE A N 1
ATOM 8524 C CA . PHE A 1 596 ? 18.094 7.601 -25.367 1.00 13.53 566 PHE A CA 1
ATOM 8525 C C . PHE A 1 596 ? 18.903 8.096 -26.555 1.00 13.48 566 PHE A C 1
ATOM 8526 O O . PHE A 1 596 ? 18.451 8.995 -27.282 1.00 13.08 566 PHE A O 1
ATOM 8543 N N . ALA A 1 597 ? 20.090 7.539 -26.786 1.00 12.58 567 ALA A N 1
ATOM 8544 C CA . ALA A 1 597 ? 20.886 8.016 -27.916 1.00 13.17 567 ALA A CA 1
ATOM 8545 C C . ALA A 1 597 ? 20.140 7.815 -29.238 1.00 15.47 567 ALA A C 1
ATOM 8546 O O . ALA A 1 597 ? 20.179 8.682 -30.124 1.00 13.07 567 ALA A O 1
ATOM 8553 N N . SER A 1 598 ? 19.451 6.670 -29.385 1.00 12.22 568 SER A N 1
ATOM 8554 C CA . SER A 1 598 ? 18.713 6.373 -30.611 1.00 14.25 568 SER A CA 1
ATOM 8555 C C . SER A 1 598 ? 17.402 7.135 -30.647 1.00 12.71 568 SER A C 1
ATOM 8556 O O . SER A 1 598 ? 16.948 7.525 -31.725 1.00 8.87 568 SER A O 1
ATOM 8564 N N . GLN A 1 599 ? 16.800 7.406 -29.488 1.00 12.36 569 GLN A N 1
ATOM 8565 C CA . GLN A 1 599 ? 15.604 8.243 -29.500 1.00 12.18 569 GLN A CA 1
ATOM 8566 C C . GLN A 1 599 ? 15.962 9.688 -29.836 1.00 10.13 569 GLN A C 1
ATOM 8567 O O . GLN A 1 599 ? 15.228 10.363 -30.560 1.00 10.92 569 GLN A O 1
ATOM 8581 N N . LEU A 1 600 ? 17.109 10.161 -29.355 1.00 12.23 570 LEU A N 1
ATOM 8582 C CA . LEU A 1 600 ? 17.526 11.534 -29.616 1.00 10.92 570 LEU A CA 1
ATOM 8583 C C . LEU A 1 600 ? 17.829 11.735 -31.097 1.00 14.70 570 LEU A C 1
ATOM 8584 O O . LEU A 1 600 ? 17.405 12.731 -31.702 1.00 15.29 570 LEU A O 1
ATOM 8600 N N . GLU A 1 601 ? 18.568 10.795 -31.695 1.00 14.25 571 GLU A N 1
ATOM 8601 C CA . GLU A 1 601 ? 18.795 10.822 -33.138 1.00 20.57 571 GLU A CA 1
ATOM 8602 C C . GLU A 1 601 ? 17.476 10.878 -33.905 1.00 14.94 571 GLU A C 1
ATOM 8603 O O . GLU A 1 601 ? 17.323 11.677 -34.836 1.00 19.31 571 GLU A O 1
ATOM 8615 N N . TYR A 1 602 ? 16.519 10.012 -33.550 1.00 14.19 572 TYR A N 1
ATOM 8616 C CA . TYR A 1 602 ? 15.209 10.019 -34.212 1.00 16.98 572 TYR A CA 1
ATOM 8617 C C . TYR A 1 602 ? 14.528 11.376 -34.033 1.00 12.98 572 TYR A C 1
ATOM 8618 O O . TYR A 1 602 ? 14.107 11.997 -35.006 1.00 9.79 572 TYR A O 1
ATOM 8636 N N . MET A 1 603 ? 14.507 11.899 -32.804 1.00 8.79 573 MET A N 1
ATOM 8637 C CA . MET A 1 603 ? 13.872 13.187 -32.582 1.00 12.53 573 MET A CA 1
ATOM 8638 C C . MET A 1 603 ? 14.519 14.293 -33.411 1.00 22.37 573 MET A C 1
ATOM 8639 O O . MET A 1 603 ? 13.815 15.173 -33.919 1.00 20.76 573 MET A O 1
ATOM 8653 N N . LYS A 1 604 ? 15.853 14.313 -33.508 1.00 16.26 574 LYS A N 1
ATOM 8654 C CA . LYS A 1 604 ? 16.490 15.300 -34.374 1.00 17.24 574 LYS A CA 1
ATOM 8655 C C . LYS A 1 604 ? 16.085 15.075 -35.825 1.00 14.75 574 LYS A C 1
ATOM 8656 O O . LYS A 1 604 ? 15.845 16.027 -36.568 1.00 21.36 574 LYS A O 1
ATOM 8675 N N . GLY A 1 605 ? 15.953 13.818 -36.228 1.00 18.70 575 GLY A N 1
ATOM 8676 C CA . GLY A 1 605 ? 15.591 13.515 -37.600 1.00 23.26 575 GLY A CA 1
ATOM 8677 C C . GLY A 1 605 ? 14.224 14.023 -38.022 1.00 26.40 575 GLY A C 1
ATOM 8678 O O . GLY A 1 605 ? 14.016 14.334 -39.201 1.00 21.29 575 GLY A O 1
ATOM 8682 N N . ILE A 1 606 ? 13.269 14.092 -37.090 1.00 18.99 576 ILE A N 1
ATOM 8683 C CA . ILE A 1 606 ? 11.918 14.514 -37.423 1.00 16.98 576 ILE A CA 1
ATOM 8684 C C . ILE A 1 606 ? 11.614 15.894 -36.838 1.00 19.21 576 ILE A C 1
ATOM 8685 O O . ILE A 1 606 ? 10.451 16.284 -36.749 1.00 17.99 576 ILE A O 1
ATOM 8701 N N . GLY A 1 607 ? 12.635 16.641 -36.437 1.00 16.76 577 GLY A N 1
ATOM 8702 C CA . GLY A 1 607 ? 12.452 18.026 -36.044 1.00 16.23 577 GLY A CA 1
ATOM 8703 C C . GLY A 1 607 ? 11.889 18.237 -34.660 1.00 19.83 577 GLY A C 1
ATOM 8704 O O . GLY A 1 607 ? 11.351 19.311 -34.397 1.00 19.92 577 GLY A O 1
ATOM 8708 N N . TYR A 1 608 ? 11.987 17.247 -33.774 1.00 18.65 578 TYR A N 1
ATOM 8709 C CA . TYR A 1 608 ? 11.486 17.396 -32.421 1.00 22.92 578 TYR A CA 1
ATOM 8710 C C . TYR A 1 608 ? 12.497 18.038 -31.475 1.00 23.15 578 TYR A C 1
ATOM 8711 O O . TYR A 1 608 ? 12.092 18.590 -30.452 1.00 23.92 578 TYR A O 1
ATOM 8729 N N . VAL A 1 609 ? 13.781 18.001 -31.800 1.00 19.60 579 VAL A N 1
ATOM 8730 C CA . VAL A 1 609 ? 14.825 18.600 -30.981 1.00 23.01 579 VAL A CA 1
ATOM 8731 C C . VAL A 1 609 ? 15.756 19.388 -31.889 1.00 20.76 579 VAL A C 1
ATOM 8732 O O . VAL A 1 609 ? 16.155 18.898 -32.952 1.00 21.59 579 VAL A O 1
ATOM 8745 N N . THR A 1 610 ? 16.102 20.594 -31.480 1.00 20.72 580 THR A N 1
ATOM 8746 C CA . THR A 1 610 ? 17.162 21.355 -32.130 1.00 22.13 580 THR A CA 1
ATOM 8747 C C . THR A 1 610 ? 18.441 21.219 -31.317 1.00 27.06 580 THR A C 1
ATOM 8748 O O . THR A 1 610 ? 18.404 20.988 -30.106 1.00 25.03 580 THR A O 1
ATOM 8759 N N . ASP A 1 611 ? 19.583 21.373 -31.991 1.00 24.64 581 ASP A N 1
ATOM 8760 C CA . ASP A 1 611 ? 20.848 21.328 -31.267 1.00 34.29 581 ASP A CA 1
ATOM 8761 C C . ASP A 1 611 ? 21.029 22.539 -30.352 1.00 23.77 581 ASP A C 1
ATOM 8762 O O . ASP A 1 611 ? 21.567 22.395 -29.249 1.00 29.15 581 ASP A O 1
ATOM 8771 N N . GLU A 1 612 ? 20.517 23.699 -30.734 1.00 21.02 582 GLU A N 1
ATOM 8772 C CA . GLU A 1 612 ? 20.671 24.893 -29.906 1.00 25.59 582 GLU A CA 1
ATOM 8773 C C . GLU A 1 612 ? 20.001 24.746 -28.541 1.00 35.72 582 GLU A C 1
ATOM 8774 O O . GLU A 1 612 ? 20.509 25.244 -27.522 1.00 29.12 582 GLU A O 1
ATOM 878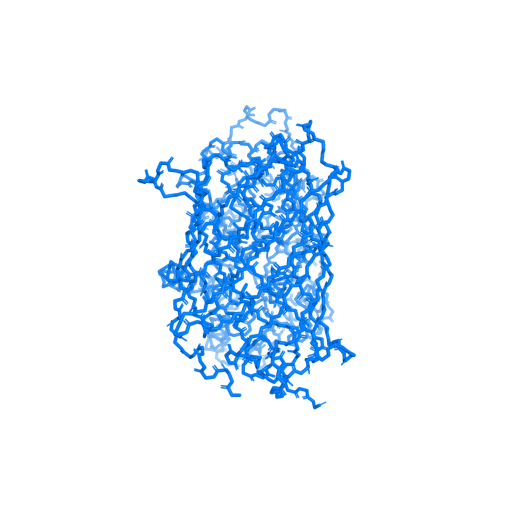6 N N . GLU A 1 613 ? 18.830 24.130 -28.499 1.00 24.91 583 GLU A N 1
ATOM 8787 C CA . GLU A 1 613 ? 18.091 24.132 -27.251 1.00 28.53 583 GLU A CA 1
ATOM 8788 C C . GLU A 1 613 ? 18.693 23.182 -26.230 1.00 31.36 583 GLU A C 1
ATOM 8789 O O . GLU A 1 613 ? 18.297 23.231 -25.059 1.00 28.67 583 GLU A O 1
ATOM 8801 N N . LEU A 1 614 ? 19.645 22.341 -26.641 1.00 23.90 584 LEU A N 1
ATOM 8802 C CA . LEU A 1 614 ? 20.335 21.485 -25.688 1.00 26.71 584 LEU A CA 1
ATOM 8803 C C . LEU A 1 614 ? 21.297 22.281 -24.813 1.00 25.61 584 LEU A C 1
ATOM 8804 O O . LEU A 1 614 ? 21.566 21.886 -23.674 1.00 27.91 584 LEU A O 1
ATOM 8820 N N . LYS A 1 615 ? 21.793 23.407 -25.317 1.00 22.62 585 LYS A N 1
ATOM 8821 C CA . LYS A 1 615 ? 22.667 24.302 -24.559 1.00 30.24 585 LYS A CA 1
ATOM 8822 C C . LYS A 1 615 ? 23.868 23.549 -23.983 1.00 28.95 585 LYS A C 1
ATOM 8823 O O . LYS A 1 615 ? 24.246 23.717 -22.824 1.00 30.37 585 LYS A O 1
ATOM 8842 N N . GLY A 1 616 ? 24.480 22.720 -24.817 1.00 21.52 586 GLY A N 1
ATOM 8843 C CA . GLY A 1 616 ? 25.687 22.015 -24.467 1.00 26.45 586 GLY A CA 1
ATOM 8844 C C . GLY A 1 616 ? 25.497 20.592 -23.999 1.00 36.03 586 GLY A C 1
ATOM 8845 O O . GLY A 1 616 ? 26.496 19.883 -23.846 1.00 32.79 586 GLY A O 1
ATOM 8849 N N . LEU A 1 617 ? 24.266 20.153 -23.735 1.00 35.48 587 LEU A N 1
ATOM 8850 C CA . LEU A 1 617 ? 24.078 18.791 -23.241 1.00 27.10 587 LEU A CA 1
ATOM 8851 C C . LEU A 1 617 ? 24.464 17.768 -24.301 1.00 20.59 587 LEU A C 1
ATOM 8852 O O . LEU A 1 617 ? 24.131 17.906 -25.477 1.00 26.36 587 LEU A O 1
ATOM 8868 N N . SER A 1 618 ? 25.152 16.718 -23.876 1.00 20.62 588 SER A N 1
ATOM 8869 C CA . SER A 1 618 ? 25.525 15.656 -24.794 1.00 30.81 588 SER A CA 1
ATOM 8870 C C . SER A 1 618 ? 25.700 14.389 -23.983 1.00 31.06 588 SER A C 1
ATOM 8871 O O . SER A 1 618 ? 25.941 14.435 -22.778 1.00 26.86 588 SER A O 1
ATOM 8879 N N . LEU A 1 619 ? 25.600 13.259 -24.660 1.00 26.01 589 LEU A N 1
ATOM 8880 C CA . LEU A 1 619 ? 25.997 11.998 -24.066 1.00 40.08 589 LEU A CA 1
ATOM 8881 C C . LEU A 1 619 ? 27.519 11.819 -24.212 1.00 34.57 589 LEU A C 1
ATOM 8882 O O . LEU A 1 619 ? 28.084 10.785 -23.825 1.00 41.43 589 LEU A O 1
#

Radius of gyration: 27.36 Å; Cα contacts (8 Å, |Δi|>4): 1284; chains: 1; bounding box: 67×78×64 Å

Nearest PDB structures (foldseek):
  7e9y-assembly1_A  TM=1.002E+00  e=0.000E+00  Thermus thermophilus HB8
  5yr2-assembly2_B  TM=9.825E-01  e=1.021E-45  Aequorea victoria
  3evu-assembly1_A-2  TM=9.502E-01  e=3.109E-46  Aequorea victoria
  3evr-assembly1_A  TM=6.254E-01  e=1.166E-47  Aequorea victoria
  8ovo-assembly1_B  TM=5.824E-01  e=1.768E-49  Shigella flexneri

Sequence (563 aa):
RRYRWRIQTAWDAGTVGYSLFQKFTERVKELTDGQLEVQPFPAGAVVGTFDMFDAVKTGVLDGMNPFTLYWAGRMPVTAFLSSYALGLDRPDQWETWFYSLGGLDNARRAFAEQGLFYVGPVQHDLNTIHSRKPIRRFEDFKGVKLRVPGGMIAEVFAAAGASTVLLPGGEVYPALERGVIDWSHNVYIMADKQRNGIKANFEIRHNIEDGGVQLAYHYQQNTPIGDGPVLLPDNHYLSTQTKLSKDPNEKRDHMVLLEFVTAAGITLGMDKGEELFTGVVPILVELDGDVNGHKFSVSGEGEGDATSGKLTLKFICTTGKLPVPWPTLVTTLVQCFSRYPDHMKQHDFFKSAMPEGYIQERTIFFKDDGNYKTRAEVKFEGDTLVNRIELKGIDFKEDGNILGHKLEYSFNDGGAADFVGPAVNYNLGFHQVAKYIIMGPPETPAIHQPVDLMDFTINLNRWRSLPKPLQERFIAAVHEYSWIHYAGIQKANLEAWPKYRQAGVEVIRLSNEDVRKFRRLAIPIWFKWAKMDKYSREAFASQLEYMKGIGYVTDEELKGLSL

GO terms:
  GO:0005509 calcium ion binding (F, IDA)
  GO:0008270 zinc ion binding (F, IDA)
  GO:0042803 protein homodimerization activity (F, IDA)
  GO:0015727 lactate transport (P, IDA)

Foldseek 3Di:
DAAEFEEEELAAPLFLLVVLVVVLQVVLCVLVVRRYGYDYHYAPPQHHQLCVLVCQQVVVGQWYWYLQCLCCVPQLQSVLLADFFLFDFDPVLSVCCCPPLCNVVLVQVSVVVSQKGFLDWFFAFFWWKFALDPDFFLQSLADFEEEDSDDLLVQLSVVSHYHYDYDRLLPVVVCLQQLVDDHFQKWKWAFDVVLLWIWTWHKFWFQFQVDDTWIKTKTKTKHFPDDDHFFGADIWIKGKRKDWDDDVPDDFDKIKMKMAIAIGDDDPDPPPLLVLQQAKFKEKEWEWEAAARPTWIKIKIFIAHLCGRMTTMMMGTPVGDDQWAPVVCVVVRACLSHHYDPRRVSNRRQSRSPQSGMKMWMWMDIVPAKIKTKIWTFHDDDRHTYIYMYIYIYRGDCPDCTSVVRTDRDGGSSYMYMDRAQLRSVSSPSLSSGQEIEAEAPVGGRRTGSTRMITMMGRNVSLVVDPVVSNVSVSVSSVVSSVVNRVSNVVSNVVRPVVSVVSNHYYHYYYPVSSVVSVLSSLVSLLVSCPPDDSSVVSVVSSVVVCVVVVSDDPVSNVPDDD

Solvent-accessible surface area: 22762 Å² total

InterPro domains:
  IPR006311 Twin-arginine translocation pathway, signal sequence [PS51318] (1-31)
  IPR018389 TRAP transporter solute receptor DctP [PF03480] (41-328)
  IPR018389 TRAP transporter solute receptor DctP [PTHR33376] (17-343)
  IPR026289 Solute binding protein, TakP-like [PIRSF039026] (5-358)
  IPR038404 TRAP transporter solute receptor DctP superfamily [G3DSA:3.40.190.170] (32-361)
  IPR041721 Lactate-binding periplasmic protein TTHA0766 [cd13681] (35-345)

B-factor: mean 23.44, std 12.23, range [5.18, 107.55]